Protein 1ITV (pdb70)

Radius of gyration: 24.66 Å; Cα contacts (8 Å, |Δi|>4): 913; chains: 2; bounding box: 69×60×40 Å

Structure (mmCIF, N/CA/C/O backbone):
data_1ITV
#
_entry.id   1ITV
#
_cell.length_a   127.72
_cell.length_b   127.72
_cell.length_c   31.38
_cell.angle_alpha   90.0
_cell.angle_beta   90.0
_cell.angle_gamma   90.0
#
_symmetry.space_group_name_H-M   'P 43'
#
loop_
_entity.id
_entity.type
_entity.pdbx_description
1 polymer MMP9
2 non-polymer 'SULFATE ION'
3 water water
#
loop_
_atom_site.group_PDB
_atom_site.id
_atom_site.type_symbol
_atom_site.label_atom_id
_atom_site.label_alt_id
_atom_site.label_comp_id
_atom_site.label_asym_id
_atom_site.label_entity_id
_atom_site.label_seq_id
_atom_site.pdbx_PDB_ins_code
_atom_site.Cartn_x
_atom_site.Cartn_y
_atom_site.Cartn_z
_atom_site.occupancy
_atom_site.B_iso_or_equiv
_atom_site.auth_seq_id
_atom_site.auth_comp_id
_atom_site.auth_asym_id
_atom_site.auth_atom_id
_atom_site.pdbx_PDB_model_num
ATOM 1 N N . ASP A 1 1 ? -51.254 -48.303 -12.132 1.00 48.20 1 ASP A N 1
ATOM 2 C CA . ASP A 1 1 ? -51.653 -49.364 -11.157 1.00 48.28 1 ASP A CA 1
ATOM 3 C C . ASP A 1 1 ? -50.661 -49.375 -9.992 1.00 46.99 1 ASP A C 1
ATOM 4 O O . ASP A 1 1 ? -50.960 -48.873 -8.910 1.00 46.53 1 ASP A O 1
ATOM 9 N N . ASP A 1 2 ? -49.482 -49.947 -10.221 1.00 44.44 2 ASP A N 1
ATOM 10 C CA . ASP A 1 2 ? -48.439 -50.003 -9.201 1.00 42.09 2 ASP A CA 1
ATOM 11 C C . ASP A 1 2 ? -47.457 -48.857 -9.428 1.00 40.17 2 ASP A C 1
ATOM 12 O O . ASP A 1 2 ? -46.895 -48.715 -10.516 1.00 39.09 2 ASP A O 1
ATOM 17 N N . ALA A 1 3 ? -47.249 -48.039 -8.401 1.00 37.02 3 ALA A N 1
ATOM 18 C CA . ALA A 1 3 ? -46.337 -46.905 -8.510 1.00 34.93 3 ALA A CA 1
ATOM 19 C C . ALA A 1 3 ? -44.946 -47.347 -8.956 1.00 33.92 3 ALA A C 1
ATOM 20 O O . ALA A 1 3 ? -44.223 -46.581 -9.585 1.00 33.06 3 ALA A O 1
ATOM 22 N N . CYS A 1 4 ? -44.581 -48.585 -8.635 1.00 33.71 4 CYS A N 1
ATOM 23 C CA . CYS A 1 4 ? -43.273 -49.111 -9.006 1.00 32.92 4 CYS A CA 1
ATOM 24 C C . CYS A 1 4 ? -43.106 -49.365 -10.498 1.00 32.93 4 CYS A C 1
ATOM 25 O O . CYS A 1 4 ? -41.983 -49.526 -10.978 1.00 33.26 4 CYS A O 1
ATOM 28 N N . ASN A 1 5 ? -44.211 -49.414 -11.235 1.00 32.76 5 ASN A N 1
ATOM 29 C CA . ASN A 1 5 ? -44.124 -49.656 -12.672 1.00 33.61 5 ASN A CA 1
ATOM 30 C C . ASN A 1 5 ? -44.128 -48.363 -13.473 1.00 31.96 5 ASN A C 1
ATOM 31 O O . ASN A 1 5 ? -43.957 -48.376 -14.693 1.00 30.85 5 ASN A O 1
ATOM 36 N N . VAL A 1 6 ? -44.328 -47.243 -12.788 1.00 30.50 6 VAL A N 1
ATOM 37 C CA . VAL A 1 6 ? -44.344 -45.945 -13.457 1.00 28.30 6 VAL A CA 1
ATOM 38 C C . VAL A 1 6 ? -42.913 -45.482 -13.718 1.00 28.73 6 VAL A C 1
ATOM 39 O O . VAL A 1 6 ? -42.070 -45.543 -12.830 1.00 28.38 6 VAL A O 1
ATOM 43 N N . ASN A 1 7 ? -42.654 -45.008 -14.932 1.00 29.12 7 ASN A N 1
ATOM 44 C CA . ASN A 1 7 ? -41.333 -44.534 -15.310 1.00 29.48 7 ASN A CA 1
ATOM 45 C C . ASN A 1 7 ? -41.172 -43.044 -15.057 1.00 29.77 7 ASN A C 1
ATOM 46 O O . ASN A 1 7 ? -40.157 -42.607 -14.521 1.00 30.02 7 ASN A O 1
ATOM 51 N N . ILE A 1 8 ? -42.169 -42.261 -15.452 1.00 28.90 8 ILE A N 1
ATOM 52 C CA . ILE A 1 8 ? -42.118 -40.816 -15.255 1.00 27.54 8 ILE A CA 1
ATOM 53 C C . ILE A 1 8 ? -43.390 -40.304 -14.592 1.00 27.32 8 ILE A C 1
ATOM 54 O O . ILE A 1 8 ? -44.454 -40.272 -15.210 1.00 27.00 8 ILE A O 1
ATOM 59 N N . PHE A 1 9 ? -43.280 -39.923 -13.325 1.00 26.09 9 PHE A N 1
ATOM 60 C CA . PHE A 1 9 ? -44.423 -39.398 -12.605 1.00 25.38 9 PHE A CA 1
ATOM 61 C C . PHE A 1 9 ? -44.623 -37.967 -13.065 1.00 25.50 9 PHE A C 1
ATOM 62 O O . PHE A 1 9 ? -43.652 -37.238 -13.285 1.00 26.57 9 PHE A O 1
ATOM 70 N N . ASP A 1 10 ? -45.876 -37.560 -13.229 1.00 24.77 10 ASP A N 1
ATOM 71 C CA . ASP A 1 10 ? -46.141 -36.197 -13.664 1.00 23.37 10 ASP A CA 1
ATOM 72 C C . ASP A 1 10 ? -45.571 -35.215 -12.658 1.00 22.55 10 ASP A C 1
ATOM 73 O O . ASP A 1 10 ? -44.986 -34.199 -13.029 1.00 23.33 10 ASP A O 1
ATOM 78 N N . ALA A 1 11 ? -45.732 -35.520 -11.378 1.00 22.05 11 ALA A N 1
ATOM 79 C CA . ALA A 1 11 ? -45.204 -34.631 -10.356 1.00 21.87 11 ALA A CA 1
ATOM 80 C C . ALA A 1 11 ? -44.996 -35.373 -9.049 1.00 20.09 11 ALA A C 1
ATOM 81 O O . ALA A 1 11 ? -45.641 -36.382 -8.787 1.00 21.98 11 ALA A O 1
ATOM 83 N N . ILE A 1 12 ? -44.090 -34.856 -8.232 1.00 17.87 12 ILE A N 1
ATOM 84 C CA . ILE A 1 12 ? -43.780 -35.459 -6.948 1.00 17.84 12 ILE A CA 1
ATOM 85 C C . ILE A 1 12 ? -43.620 -34.341 -5.929 1.00 16.94 12 ILE A C 1
ATOM 86 O O . ILE A 1 12 ? -43.024 -33.305 -6.225 1.00 18.12 12 ILE A O 1
ATOM 91 N N . ALA A 1 13 ? -44.150 -34.531 -4.726 1.00 19.87 13 ALA A N 1
ATOM 92 C CA . ALA A 1 13 ? -44.029 -33.491 -3.705 1.00 19.97 13 ALA A CA 1
ATOM 93 C C . ALA A 1 13 ? -44.253 -34.064 -2.320 1.00 20.31 13 ALA A C 1
ATOM 94 O O . ALA A 1 13 ? -45.033 -34.996 -2.147 1.00 21.56 13 ALA A O 1
ATOM 96 N N . GLU A 1 14 ? -43.572 -33.513 -1.328 1.00 22.50 14 GLU A N 1
ATOM 97 C CA . GLU A 1 14 ? -43.779 -34.013 0.012 1.00 25.93 14 GLU A CA 1
ATOM 98 C C . GLU A 1 14 ? -44.832 -33.127 0.672 1.00 26.12 14 GLU A C 1
ATOM 99 O O . GLU A 1 14 ? -44.737 -31.902 0.636 1.00 26.66 14 GLU A O 1
ATOM 105 N N . ILE A 1 15 ? -45.878 -33.761 1.198 1.00 27.18 15 ILE A N 1
ATOM 106 C CA . ILE A 1 15 ? -46.963 -33.067 1.885 1.00 27.22 15 ILE A CA 1
ATOM 107 C C . ILE A 1 15 ? -47.024 -33.646 3.303 1.00 29.80 15 ILE A C 1
ATOM 108 O O . ILE A 1 15 ? -47.247 -34.844 3.484 1.00 28.14 15 ILE A O 1
ATOM 113 N N . GLY A 1 16 ? -46.822 -32.793 4.301 1.00 31.49 16 GLY A N 1
ATOM 114 C CA . GLY A 1 16 ? -46.839 -33.264 5.669 1.00 33.33 16 GLY A CA 1
ATOM 115 C C . GLY A 1 16 ? -45.664 -34.199 5.880 1.00 35.32 16 GLY A C 1
ATOM 116 O O . GLY A 1 16 ? -44.520 -33.834 5.608 1.00 36.28 16 GLY A O 1
ATOM 117 N N . ASN A 1 17 ? -45.936 -35.415 6.345 1.00 36.19 17 ASN A N 1
ATOM 118 C CA . ASN A 1 17 ? -44.867 -36.380 6.583 1.00 36.81 17 ASN A CA 1
ATOM 119 C C . ASN A 1 17 ? -44.938 -37.518 5.568 1.00 37.14 17 ASN A C 1
ATOM 120 O O . ASN A 1 17 ? -44.590 -38.659 5.873 1.00 38.30 17 ASN A O 1
ATOM 125 N N . GLN A 1 18 ? -45.390 -37.203 4.358 1.00 36.83 18 GLN A N 1
ATOM 126 C CA . GLN A 1 18 ? -45.501 -38.211 3.316 1.00 35.66 18 GLN A CA 1
ATOM 127 C C . GLN A 1 18 ? -45.113 -37.647 1.963 1.00 33.65 18 GLN A C 1
ATOM 128 O O . GLN A 1 18 ? -45.159 -36.439 1.736 1.00 31.76 18 GLN A O 1
ATOM 134 N N . LEU A 1 19 ? -44.738 -38.536 1.059 1.00 31.77 19 LEU A N 1
ATOM 135 C CA . LEU A 1 19 ? -44.343 -38.129 -0.272 1.00 30.55 19 LEU A CA 1
ATOM 136 C C . LEU A 1 19 ? -45.487 -38.514 -1.205 1.00 28.19 19 LEU A C 1
ATOM 137 O O . LEU A 1 19 ? -45.928 -39.663 -1.212 1.00 29.43 19 LEU A O 1
ATOM 142 N N . TYR A 1 20 ? -45.993 -37.542 -1.959 1.00 25.64 20 TYR A N 1
ATOM 143 C CA . TYR A 1 20 ? -47.085 -37.786 -2.903 1.00 24.65 20 TYR A CA 1
ATOM 144 C C . TYR A 1 20 ? -46.546 -37.911 -4.322 1.00 23.87 20 TYR A C 1
ATOM 145 O O . TYR A 1 20 ? -45.688 -37.130 -4.733 1.00 23.45 20 TYR A O 1
ATOM 154 N N . LEU A 1 21 ? -47.060 -38.893 -5.060 1.00 22.85 21 LEU A N 1
ATOM 155 C CA . LEU A 1 21 ? -46.653 -39.133 -6.442 1.00 23.81 21 LEU A CA 1
ATOM 156 C C . LEU A 1 21 ? -47.886 -38.995 -7.333 1.00 22.85 21 LEU A C 1
ATOM 157 O O . LEU A 1 21 ? -48.919 -39.590 -7.041 1.00 25.78 21 LEU A O 1
ATOM 162 N N . PHE A 1 22 ? -47.787 -38.226 -8.415 1.00 21.94 22 PHE A N 1
ATOM 163 C CA . PHE A 1 22 ? -48.930 -38.037 -9.314 1.00 22.91 22 PHE A CA 1
ATOM 164 C C . PHE A 1 22 ? -48.669 -38.532 -10.734 1.00 24.93 22 PHE A C 1
ATOM 165 O O . PHE A 1 22 ? -47.571 -38.364 -11.268 1.00 25.03 22 PHE A O 1
ATOM 173 N N . LYS A 1 23 ? -49.693 -39.127 -11.343 1.00 26.50 23 LYS A N 1
ATOM 174 C CA . LYS A 1 23 ? -49.598 -39.649 -12.706 1.00 28.88 23 LYS A CA 1
ATOM 175 C C . LYS A 1 23 ? -50.974 -39.911 -13.319 1.00 29.29 23 LYS A C 1
ATOM 176 O O . LYS A 1 23 ? -51.755 -40.699 -12.790 1.00 31.59 23 LYS A O 1
ATOM 182 N N . ASP A 1 24 ? -51.259 -39.248 -14.434 1.00 31.43 24 ASP A N 1
ATOM 183 C CA . ASP A 1 24 ? -52.529 -39.409 -15.143 1.00 33.62 24 ASP A CA 1
ATOM 184 C C . ASP A 1 24 ? -53.757 -39.426 -14.242 1.00 34.09 24 ASP A C 1
ATOM 185 O O . ASP A 1 24 ? -54.463 -40.433 -14.180 1.00 34.29 24 ASP A O 1
ATOM 190 N N . GLY A 1 25 ? -54.018 -38.320 -13.551 1.00 32.36 25 GLY A N 1
ATOM 191 C CA . GLY A 1 25 ? -55.177 -38.259 -12.677 1.00 30.42 25 GLY A CA 1
ATOM 192 C C . GLY A 1 25 ? -55.159 -39.251 -11.531 1.00 30.15 25 GLY A C 1
ATOM 193 O O . GLY A 1 25 ? -56.204 -39.563 -10.960 1.00 28.98 25 GLY A O 1
ATOM 194 N N . LYS A 1 26 ? -53.976 -39.750 -11.191 1.00 29.90 26 LYS A N 1
ATOM 195 C CA . LYS A 1 26 ? -53.837 -40.705 -10.101 1.00 29.91 26 LYS A CA 1
ATOM 196 C C . LYS A 1 26 ? -52.710 -40.241 -9.184 1.00 30.68 26 LYS A C 1
ATOM 197 O O . LYS A 1 26 ? -51.825 -39.496 -9.605 1.00 30.26 26 LYS A O 1
ATOM 203 N N . TYR A 1 27 ? -52.733 -40.679 -7.931 1.00 30.71 27 TYR A N 1
ATOM 204 C CA . TYR A 1 27 ? -51.668 -40.306 -7.016 1.00 31.50 27 TYR A CA 1
ATOM 205 C C . TYR A 1 27 ? -51.423 -41.376 -5.960 1.00 31.84 27 TYR A C 1
ATOM 206 O O . TYR A 1 27 ? -52.298 -42.191 -5.666 1.00 30.87 27 TYR A O 1
ATOM 215 N N . TRP A 1 28 ? -50.213 -41.381 -5.411 1.00 31.74 28 TRP A N 1
ATOM 216 C CA . TRP A 1 28 ? -49.833 -42.340 -4.387 1.00 31.91 28 TRP A CA 1
ATOM 217 C C . TRP A 1 28 ? -49.272 -41.612 -3.178 1.00 32.71 28 TRP A C 1
ATOM 218 O O . TRP A 1 28 ? -48.934 -40.428 -3.255 1.00 33.11 28 TRP A O 1
ATOM 229 N N . ARG A 1 29 ? -49.180 -42.328 -2.062 1.00 33.12 29 ARG A N 1
ATOM 230 C CA . ARG A 1 29 ? -48.638 -41.775 -0.824 1.0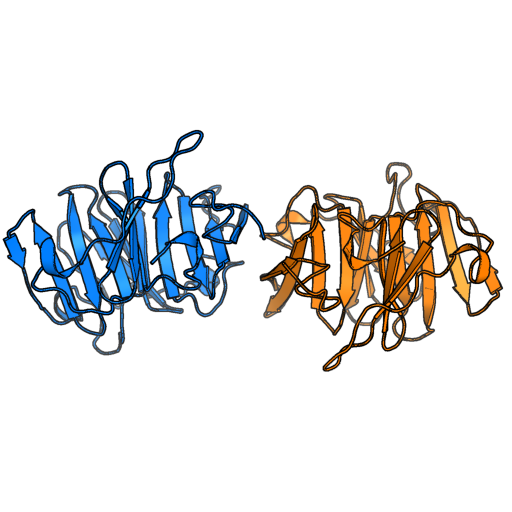0 35.65 29 ARG A CA 1
ATOM 231 C C . ARG A 1 29 ? -47.575 -42.730 -0.303 1.00 35.95 29 ARG A C 1
ATOM 232 O O . ARG A 1 29 ? -47.837 -43.919 -0.130 1.00 36.08 29 ARG A O 1
ATOM 240 N N . PHE A 1 30 ? -46.377 -42.206 -0.063 1.00 37.56 30 PHE A N 1
ATOM 241 C CA . PHE A 1 30 ? -45.271 -43.016 0.431 1.00 39.90 30 PHE A CA 1
ATOM 242 C C . PHE A 1 30 ? -44.700 -42.514 1.749 1.00 42.60 30 PHE A C 1
ATOM 243 O O . PHE A 1 30 ? -44.436 -41.324 1.911 1.00 42.46 30 PHE A O 1
ATOM 251 N N . SER A 1 31 ? -44.513 -43.440 2.685 1.00 45.82 31 SER A N 1
ATOM 252 C CA . SER A 1 31 ? -43.956 -43.137 3.998 1.00 49.92 31 SER A CA 1
ATOM 253 C C . SER A 1 31 ? -42.778 -44.075 4.219 1.00 52.84 31 SER A C 1
ATOM 254 O O . SER A 1 31 ? -42.924 -45.297 4.136 1.00 52.96 31 SER A O 1
ATOM 257 N N . GLU A 1 32 ? -41.613 -43.502 4.495 1.00 56.57 32 GLU A N 1
ATOM 258 C CA . GLU A 1 32 ? -40.400 -44.284 4.731 1.00 60.50 32 GLU A CA 1
ATOM 259 C C . GLU A 1 32 ? -40.631 -45.363 5.793 1.00 62.51 32 GLU A C 1
ATOM 260 O O . GLU A 1 32 ? -41.633 -45.342 6.506 1.00 62.95 32 GLU A O 1
ATOM 266 N N . GLY A 1 33 ? -39.702 -46.310 5.886 1.00 64.74 33 GLY A N 1
ATOM 267 C CA . GLY A 1 33 ? -39.832 -47.380 6.857 1.00 67.14 33 GLY A CA 1
ATOM 268 C C . GLY A 1 33 ? -39.288 -48.685 6.314 1.00 69.16 33 GLY A C 1
ATOM 269 O O . GLY A 1 33 ? -38.957 -48.779 5.132 1.00 69.89 33 GLY A O 1
ATOM 270 N N . ARG A 1 34 ? -39.197 -49.698 7.169 1.00 70.54 34 ARG A N 1
ATOM 271 C CA . ARG A 1 34 ? -38.685 -50.994 6.744 1.00 71.83 34 ARG A CA 1
ATOM 272 C C . ARG A 1 34 ? -39.818 -51.883 6.250 1.00 72.32 34 ARG A C 1
ATOM 273 O O . ARG A 1 34 ? -40.384 -52.669 7.010 1.00 72.88 34 ARG A O 1
ATOM 281 N N . GLY A 1 35 ? -40.149 -51.743 4.969 1.00 72.39 35 GLY A N 1
ATOM 282 C CA . GLY A 1 35 ? -41.210 -52.544 4.383 1.00 72.21 35 GLY A CA 1
ATOM 283 C C . GLY A 1 35 ? -42.420 -51.742 3.944 1.00 71.70 35 GLY A C 1
ATOM 284 O O . GLY A 1 35 ? -43.373 -52.301 3.404 1.00 72.19 35 GLY A O 1
ATOM 285 N N . SER A 1 36 ? -42.386 -50.432 4.167 1.00 70.75 36 SER A N 1
ATOM 286 C CA . SER A 1 36 ? -43.501 -49.574 3.782 1.00 69.96 36 SER A CA 1
ATOM 287 C C . SER A 1 36 ? -43.538 -49.370 2.266 1.00 68.69 36 SER A C 1
ATOM 288 O O . SER A 1 36 ? -42.606 -48.822 1.679 1.00 69.21 36 SER A O 1
ATOM 291 N N . ARG A 1 37 ? -44.621 -49.824 1.643 1.00 66.46 37 ARG A N 1
ATOM 292 C CA . ARG A 1 37 ? -44.805 -49.705 0.201 1.00 64.33 37 ARG A CA 1
ATOM 293 C C . ARG A 1 37 ? -45.664 -48.492 -0.163 1.00 62.21 37 ARG A C 1
ATOM 294 O O . ARG A 1 37 ? -46.369 -47.939 0.682 1.00 62.14 37 ARG A O 1
ATOM 302 N N . PRO A 1 38 ? -45.611 -48.060 -1.434 1.00 60.23 38 PRO A N 1
ATOM 303 C CA . PRO A 1 38 ? -46.393 -46.909 -1.894 1.00 58.06 38 PRO A CA 1
ATOM 304 C C . PRO A 1 38 ? -47.889 -47.201 -1.892 1.00 55.60 38 PRO A C 1
ATOM 305 O O . PRO A 1 38 ? -48.364 -48.065 -2.628 1.00 54.84 38 PRO A O 1
ATOM 309 N N . GLN A 1 39 ? -48.624 -46.476 -1.054 1.00 53.03 39 GLN A N 1
ATOM 310 C CA . GLN A 1 39 ? -50.067 -46.654 -0.942 1.00 50.35 39 GLN A CA 1
ATOM 311 C C . GLN A 1 39 ? -50.794 -46.005 -2.114 1.00 47.75 39 GLN A C 1
ATOM 312 O O . GLN A 1 39 ? -50.431 -44.913 -2.555 1.00 47.85 39 GLN A O 1
ATOM 318 N N . GLY A 1 40 ? -51.819 -46.687 -2.616 1.00 44.96 40 GLY A N 1
ATOM 319 C CA . GLY A 1 40 ? -52.582 -46.164 -3.733 1.00 42.06 40 GLY A CA 1
ATOM 320 C C . GLY A 1 40 ? -52.893 -47.232 -4.762 1.00 39.86 40 GLY A C 1
ATOM 321 O O . GLY A 1 40 ? -52.795 -48.417 -4.466 1.00 38.35 40 GLY A O 1
ATOM 322 N N . PRO A 1 41 ? -53.267 -46.844 -5.991 1.00 38.66 41 PRO A N 1
ATOM 323 C CA . PRO A 1 41 ? -53.400 -45.449 -6.423 1.00 38.29 41 PRO A CA 1
ATOM 324 C C . PRO A 1 41 ? -54.742 -44.837 -6.033 1.00 37.72 41 PRO A C 1
ATOM 325 O O . PRO A 1 41 ? -55.729 -45.550 -5.871 1.00 36.47 41 PRO A O 1
ATOM 329 N N . PHE A 1 42 ? -54.769 -43.516 -5.878 1.00 37.53 42 PHE A N 1
ATOM 330 C CA . PHE A 1 42 ? -55.995 -42.805 -5.528 1.00 37.18 42 PHE A CA 1
ATOM 331 C C . PHE A 1 42 ? -56.312 -41.829 -6.652 1.00 37.10 42 PHE A C 1
ATOM 332 O O . PHE A 1 42 ? -55.410 -41.392 -7.374 1.00 37.75 42 PHE A O 1
ATOM 340 N N . LEU A 1 43 ? -57.588 -41.493 -6.808 1.00 35.70 43 LEU A N 1
ATOM 341 C CA . LEU A 1 43 ? -57.995 -40.565 -7.860 1.00 36.26 43 LEU A CA 1
ATOM 342 C C . LEU A 1 43 ? -57.826 -39.117 -7.407 1.00 35.08 43 LEU A C 1
ATOM 343 O O . LEU A 1 43 ? -58.307 -38.734 -6.342 1.00 35.35 43 LEU A O 1
ATOM 348 N N . ILE A 1 44 ? -57.143 -38.320 -8.225 1.00 34.51 44 ILE A N 1
ATOM 349 C CA . ILE A 1 44 ? -56.905 -36.915 -7.916 1.00 32.86 44 ILE A CA 1
ATOM 350 C C . ILE A 1 44 ? -58.235 -36.172 -7.849 1.00 32.78 44 ILE A C 1
ATOM 351 O O . ILE A 1 44 ? -58.401 -35.242 -7.062 1.00 33.35 44 ILE A O 1
ATOM 356 N N . ALA A 1 45 ? -59.175 -36.601 -8.683 1.00 32.79 45 ALA A N 1
ATOM 357 C CA . ALA A 1 45 ? -60.502 -36.003 -8.741 1.00 32.82 45 ALA A CA 1
ATOM 358 C C . ALA A 1 45 ? -61.243 -36.114 -7.404 1.00 33.62 45 ALA A C 1
ATOM 359 O O . ALA A 1 45 ? -62.023 -35.229 -7.049 1.00 33.70 45 ALA A O 1
ATOM 361 N N . ASP A 1 46 ? -61.002 -37.201 -6.672 1.00 33.74 46 ASP A N 1
ATOM 362 C CA . ASP A 1 46 ? -61.637 -37.408 -5.378 1.00 33.89 46 ASP A CA 1
ATOM 363 C C . ASP A 1 46 ? -61.261 -36.349 -4.341 1.00 34.07 46 ASP A C 1
ATOM 364 O O . ASP A 1 46 ? -62.136 -35.742 -3.722 1.00 35.22 46 ASP A O 1
ATOM 369 N N . LYS A 1 47 ? -59.965 -36.117 -4.157 1.00 31.58 47 LYS A N 1
ATOM 370 C CA . LYS A 1 47 ? -59.503 -35.145 -3.172 1.00 31.04 47 LYS A CA 1
ATOM 371 C C . LYS A 1 47 ? -59.485 -33.712 -3.704 1.00 29.56 47 LYS A C 1
ATOM 372 O O . LYS A 1 47 ? -59.862 -32.789 -2.996 1.00 31.54 47 LYS A O 1
ATOM 378 N N . TRP A 1 48 ? -59.056 -33.533 -4.950 1.00 28.60 48 TRP A N 1
ATOM 379 C CA . TRP A 1 48 ? -58.986 -32.205 -5.568 1.00 27.01 48 TRP A CA 1
ATOM 380 C C . TRP A 1 48 ? -59.729 -32.209 -6.913 1.00 26.54 48 TRP A C 1
ATOM 381 O O . TRP A 1 48 ? -59.113 -32.165 -7.980 1.00 25.97 48 TRP A O 1
ATOM 392 N N . PRO A 1 49 ? -61.073 -32.240 -6.870 1.00 25.59 49 PRO A N 1
ATOM 393 C CA . PRO A 1 49 ? -61.931 -32.261 -8.060 1.00 24.90 49 PRO 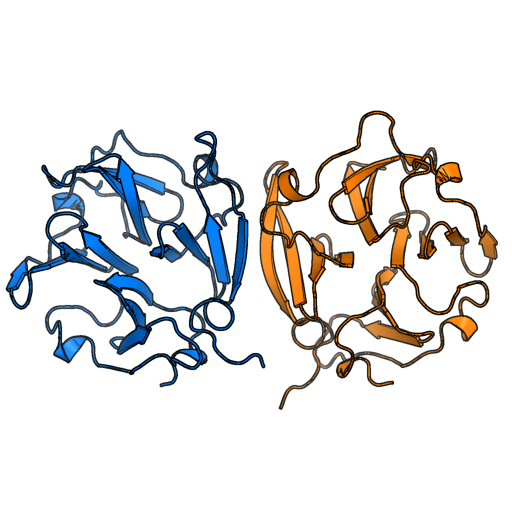A CA 1
ATOM 394 C C . PRO A 1 49 ? -61.769 -31.139 -9.083 1.00 25.00 49 PRO A C 1
ATOM 395 O O . PRO A 1 49 ? -62.319 -31.221 -10.181 1.00 24.82 49 PRO A O 1
ATOM 399 N N . ALA A 1 50 ? -61.024 -30.093 -8.740 1.00 24.02 50 ALA A N 1
ATOM 400 C CA . ALA A 1 50 ? -60.834 -28.984 -9.675 1.00 22.94 50 ALA A CA 1
ATOM 401 C C . ALA A 1 50 ? -59.580 -29.159 -10.541 1.00 23.47 50 ALA A C 1
ATOM 402 O O . ALA A 1 50 ? -59.470 -28.559 -11.608 1.00 23.74 50 ALA A O 1
ATOM 404 N N . LEU A 1 51 ? -58.645 -29.987 -10.083 1.00 23.89 51 LEU A N 1
ATOM 405 C CA . LEU A 1 51 ? -57.405 -30.207 -10.807 1.00 24.33 51 LEU A CA 1
ATOM 406 C C . LEU A 1 51 ? -57.556 -31.009 -12.096 1.00 25.55 51 LEU A C 1
ATOM 407 O O . LEU A 1 51 ? -58.445 -31.848 -12.219 1.00 23.63 51 LEU A O 1
ATOM 412 N N . PRO A 1 52 ? -56.675 -30.746 -13.082 1.00 26.62 52 PRO A N 1
ATOM 413 C CA . PRO A 1 52 ? -56.694 -31.445 -14.369 1.00 27.79 52 PRO A CA 1
ATOM 414 C C . PRO A 1 52 ? -56.084 -32.832 -14.179 1.00 29.24 52 PRO A C 1
ATOM 415 O O . PRO A 1 52 ? -55.607 -33.157 -13.093 1.00 27.09 52 PRO A O 1
ATOM 419 N N . ARG A 1 53 ? -56.090 -33.641 -15.231 1.00 30.61 53 ARG A N 1
ATOM 420 C CA . ARG A 1 53 ? -55.556 -34.989 -15.139 1.00 32.06 53 ARG A CA 1
ATOM 421 C C . ARG A 1 53 ? -54.028 -34.985 -15.085 1.00 30.90 53 ARG A C 1
ATOM 422 O O . ARG A 1 53 ? -53.426 -35.671 -14.255 1.00 31.00 53 ARG A O 1
ATOM 430 N N . LYS A 1 54 ? -53.407 -34.191 -15.950 1.00 29.69 54 LYS A N 1
ATOM 431 C CA . LYS A 1 54 ? -51.951 -34.135 -16.008 1.00 30.27 54 LYS A CA 1
ATOM 432 C C . LYS A 1 54 ? -51.378 -32.887 -15.344 1.00 28.07 54 LYS A C 1
ATOM 433 O O . LYS A 1 54 ? -51.733 -31.771 -15.698 1.00 28.48 54 LYS A O 1
ATOM 439 N N . LEU A 1 55 ? -50.497 -33.083 -14.369 1.00 25.56 55 LEU A N 1
ATOM 440 C CA . LEU A 1 55 ? -49.877 -31.963 -13.666 1.00 23.44 55 LEU A CA 1
ATOM 441 C C . LEU A 1 55 ? -48.394 -31.861 -14.026 1.00 22.29 55 LEU A C 1
ATOM 442 O O . LEU A 1 55 ? -47.778 -32.837 -14.461 1.00 22.27 55 LEU A O 1
ATOM 447 N N . ASP A 1 56 ? -47.825 -30.677 -13.824 1.00 20.41 56 ASP A N 1
ATOM 448 C CA . ASP A 1 56 ? -46.412 -30.420 -14.103 1.00 18.51 56 ASP A CA 1
ATOM 449 C C . ASP A 1 56 ? -45.577 -30.443 -12.831 1.00 18.33 56 ASP A C 1
ATOM 450 O O . ASP A 1 56 ? -44.427 -30.878 -12.845 1.00 18.25 56 ASP A O 1
ATOM 455 N N . SER A 1 57 ? -46.147 -29.949 -11.740 1.00 16.07 57 SER A N 1
ATOM 456 C CA . SER A 1 57 ? -45.441 -29.936 -10.473 1.00 17.60 57 SER A CA 1
ATOM 457 C C . SER A 1 57 ? -46.367 -29.459 -9.370 1.00 18.17 57 SER A C 1
ATOM 458 O O . SER A 1 57 ? -47.417 -28.859 -9.632 1.00 17.22 57 SER A O 1
ATOM 461 N N . VAL A 1 58 ? -45.962 -29.718 -8.131 1.00 19.34 58 VAL A N 1
ATOM 462 C CA . VAL A 1 58 ? -46.745 -29.320 -6.972 1.00 19.70 58 VAL A CA 1
ATOM 463 C C . VAL A 1 58 ? -45.842 -29.187 -5.755 1.00 17.39 58 VAL A C 1
ATOM 464 O O . VAL A 1 58 ? -44.837 -29.887 -5.646 1.00 17.34 58 VAL A O 1
ATOM 468 N N . PHE A 1 59 ? -46.186 -28.272 -4.857 1.00 16.43 59 PHE A N 1
ATOM 469 C CA . PHE A 1 59 ? -45.408 -28.091 -3.643 1.00 15.44 59 PHE A CA 1
ATOM 470 C C . PHE A 1 59 ? -46.263 -27.553 -2.507 1.00 16.82 59 PHE A C 1
ATOM 471 O O . PHE A 1 59 ? -47.271 -26.873 -2.723 1.00 16.87 59 PHE A O 1
ATOM 479 N N . GLU A 1 60 ? -45.864 -27.896 -1.292 1.00 17.97 60 GLU A N 1
ATOM 480 C CA . GLU A 1 60 ? -46.554 -27.455 -0.091 1.00 19.69 60 GLU A CA 1
ATOM 481 C C . GLU A 1 60 ? -45.808 -26.233 0.435 1.00 20.52 60 GLU A C 1
ATOM 482 O O . GLU A 1 60 ? -44.628 -26.318 0.770 1.00 19.87 60 GLU A O 1
ATOM 488 N N . GLU A 1 61 ? -46.484 -25.095 0.501 1.00 20.33 61 GLU A N 1
ATOM 489 C CA . GLU A 1 61 ? -45.850 -23.881 1.005 1.00 21.69 61 GLU A CA 1
ATOM 490 C C . GLU A 1 61 ? -45.566 -24.107 2.504 1.00 23.21 61 GLU A C 1
ATOM 491 O O . GLU A 1 61 ? -46.482 -24.304 3.289 1.00 23.23 61 GLU A O 1
ATOM 497 N N . PRO A 1 62 ? -44.281 -24.092 2.906 1.00 25.38 62 PRO A N 1
ATOM 498 C CA . PRO A 1 62 ? -43.799 -24.300 4.281 1.00 27.44 62 PRO A CA 1
ATOM 499 C C . PRO A 1 62 ? -44.506 -23.575 5.421 1.00 27.47 62 PRO A C 1
ATOM 500 O O . PRO A 1 62 ? -44.812 -24.183 6.449 1.00 27.26 62 PRO A O 1
ATOM 504 N N . LEU A 1 63 ? -44.756 -22.282 5.252 1.00 26.60 63 LEU A N 1
ATOM 505 C CA . LEU A 1 63 ? -45.395 -21.498 6.302 1.00 25.77 63 LEU A CA 1
ATOM 506 C C . LEU A 1 63 ? -46.886 -21.774 6.495 1.00 25.63 63 LEU A C 1
ATOM 507 O O . LEU A 1 63 ? -47.307 -22.167 7.581 1.00 25.30 63 LEU A O 1
ATOM 512 N N . SER A 1 64 ? -47.672 -21.589 5.437 1.00 24.56 64 SER A N 1
ATOM 513 C CA . SER A 1 64 ? -49.124 -21.771 5.490 1.00 23.38 64 SER A CA 1
ATOM 514 C C . SER A 1 64 ? -49.600 -23.205 5.292 1.00 24.13 64 SER A C 1
ATOM 515 O O . SER A 1 64 ? -50.703 -23.559 5.705 1.00 24.94 64 SER A O 1
ATOM 518 N N . LYS A 1 65 ? -48.776 -24.011 4.631 1.00 21.89 65 LYS A N 1
ATOM 519 C CA . LYS A 1 65 ? -49.109 -25.397 4.331 1.00 22.01 65 LYS A CA 1
ATOM 520 C C . LYS A 1 65 ? -50.140 -25.502 3.199 1.00 20.30 65 LYS A C 1
ATOM 521 O O . LYS A 1 65 ? -50.759 -26.553 3.008 1.00 19.44 65 LYS A O 1
ATOM 527 N N . LYS A 1 66 ? -50.343 -24.415 2.459 1.00 18.83 66 LYS A N 1
ATOM 528 C CA . LYS A 1 66 ? -51.281 -24.453 1.335 1.00 18.34 66 LYS A CA 1
ATOM 529 C C . LYS A 1 66 ? -50.598 -25.289 0.250 1.00 18.15 66 LYS A C 1
ATOM 530 O O . LYS A 1 66 ? -49.377 -25.429 0.263 1.00 20.16 66 LYS A O 1
ATOM 536 N N . LEU A 1 67 ? -51.364 -25.839 -0.684 1.00 17.43 67 LEU A N 1
ATOM 537 C CA . LEU A 1 67 ? -50.765 -26.646 -1.737 1.00 16.71 67 LEU A CA 1
ATOM 538 C C . LEU A 1 67 ? -50.887 -25.950 -3.081 1.00 17.59 67 LEU A C 1
ATOM 539 O O . LEU A 1 67 ? -51.979 -25.543 -3.485 1.00 17.40 67 LEU A O 1
ATOM 544 N N . PHE A 1 68 ? -49.752 -25.799 -3.758 1.00 17.49 68 PHE A N 1
ATOM 545 C CA . PHE A 1 68 ? -49.704 -25.166 -5.067 1.00 17.51 68 PHE A CA 1
ATOM 546 C C . PHE A 1 68 ? -49.622 -26.246 -6.143 1.00 17.83 68 PHE A C 1
ATOM 547 O O . PHE A 1 68 ? -48.715 -27.076 -6.129 1.00 18.44 68 PHE A O 1
ATOM 555 N N . PHE A 1 69 ? -50.574 -26.225 -7.070 1.00 17.60 69 PHE A N 1
ATOM 556 C CA . PHE A 1 69 ? -50.609 -27.179 -8.167 1.00 17.45 69 PHE A CA 1
ATOM 557 C C . PHE A 1 69 ? -50.399 -26.442 -9.483 1.00 17.76 69 PHE A C 1
ATOM 558 O O . PHE A 1 69 ? -51.042 -25.422 -9.747 1.00 18.74 69 PHE A O 1
ATOM 566 N N . PHE A 1 70 ? -49.505 -26.967 -10.313 1.00 17.37 70 PHE A N 1
ATOM 567 C CA . PHE A 1 70 ? -49.219 -26.349 -11.599 1.00 16.24 70 PHE A CA 1
ATOM 568 C C . PHE A 1 70 ? -49.505 -27.273 -12.765 1.00 18.11 70 PHE A C 1
ATOM 569 O O . PHE A 1 70 ? -49.193 -28.464 -12.721 1.00 17.10 70 PHE A O 1
ATOM 577 N N . SER A 1 71 ? -50.096 -26.705 -13.811 1.00 17.18 71 SER A N 1
ATOM 578 C CA . SER A 1 71 ? -50.401 -27.441 -15.026 1.00 18.96 71 SER A CA 1
ATOM 579 C C . SER A 1 71 ? -50.447 -26.436 -16.170 1.00 18.84 71 SER A C 1
ATOM 580 O O . SER A 1 71 ? -51.314 -25.569 -16.207 1.00 15.42 71 SER A O 1
ATOM 583 N N . GLY A 1 72 ? -49.500 -26.541 -17.095 1.00 20.31 72 GLY A N 1
ATOM 584 C CA . GLY A 1 72 ? -49.471 -25.602 -18.198 1.00 21.18 72 GLY A CA 1
ATOM 585 C C . GLY A 1 72 ? -49.284 -24.186 -17.677 1.00 21.65 72 GLY A C 1
ATOM 586 O O . GLY A 1 72 ? -48.476 -23.955 -16.777 1.00 20.87 72 GLY A O 1
ATOM 587 N N . ARG A 1 73 ? -50.032 -23.238 -18.237 1.00 21.61 73 ARG A N 1
ATOM 588 C CA . ARG A 1 73 ? -49.937 -21.841 -17.827 1.00 22.63 73 ARG A CA 1
ATOM 589 C C . ARG A 1 73 ? -50.927 -21.504 -16.705 1.00 23.50 73 ARG A C 1
ATOM 590 O O . ARG A 1 73 ? -51.288 -20.337 -16.507 1.00 23.23 73 ARG A O 1
ATOM 598 N N . GLN A 1 74 ? -51.344 -22.526 -15.961 1.00 21.96 74 GLN A N 1
ATOM 599 C CA . GLN A 1 74 ? -52.302 -22.354 -14.872 1.00 22.00 74 GLN A CA 1
ATOM 600 C C . GLN A 1 74 ? -51.802 -22.889 -13.539 1.00 20.83 74 GLN A C 1
ATOM 601 O O . GLN A 1 74 ? -51.020 -23.838 -13.483 1.00 19.79 74 GLN A O 1
ATOM 607 N N . VAL A 1 75 ? -52.280 -22.275 -12.464 1.00 19.10 75 VAL A N 1
ATOM 608 C CA . VAL A 1 75 ? -51.904 -22.677 -11.119 1.00 17.36 75 VAL A CA 1
ATOM 609 C C . VAL A 1 75 ? -53.139 -22.693 -10.224 1.00 18.79 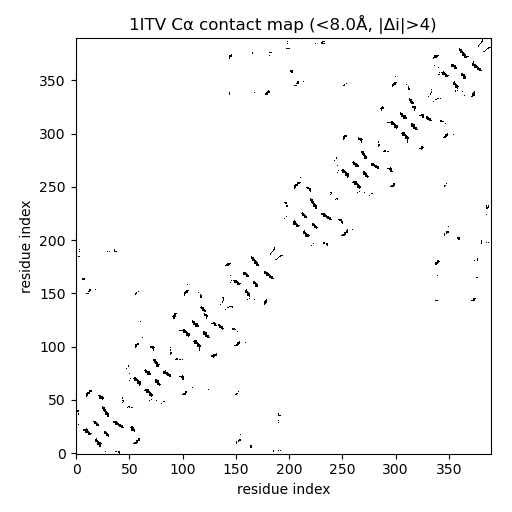75 VAL A C 1
ATOM 610 O O . VAL A 1 75 ? -54.023 -21.840 -10.347 1.00 17.75 75 VAL A O 1
ATOM 614 N N . TRP A 1 76 ? -53.183 -23.676 -9.335 1.00 16.19 76 TRP A N 1
ATOM 615 C CA . TRP A 1 76 ? -54.282 -23.861 -8.399 1.00 17.80 76 TRP A CA 1
ATOM 616 C C . TRP A 1 76 ? -53.702 -23.848 -6.998 1.00 16.81 76 TRP A C 1
ATOM 617 O O . TRP A 1 76 ? -52.683 -24.485 -6.742 1.00 18.01 76 TRP A O 1
ATOM 628 N N . VAL A 1 77 ? -54.335 -23.114 -6.093 1.00 18.17 77 VAL A N 1
ATOM 629 C CA . VAL A 1 77 ? -53.870 -23.055 -4.715 1.00 17.17 77 VAL A CA 1
ATOM 630 C C . VAL A 1 77 ? -54.938 -23.628 -3.793 1.00 19.10 77 VAL A C 1
ATOM 631 O O . VAL A 1 77 ? -56.041 -23.081 -3.701 1.00 20.18 77 VAL A O 1
ATOM 635 N N . TYR A 1 78 ? -54.617 -24.730 -3.122 1.00 19.24 78 TYR A N 1
ATOM 636 C CA . TYR A 1 78 ? -55.570 -25.378 -2.211 1.00 20.02 78 TYR A CA 1
ATOM 637 C C . TYR A 1 78 ? -55.297 -25.163 -0.738 1.00 18.04 78 TYR A C 1
ATOM 638 O O . TYR A 1 78 ? -54.186 -25.369 -0.260 1.00 20.42 78 TYR A O 1
ATOM 647 N N . THR A 1 79 ? -56.339 -24.766 -0.023 1.00 19.34 79 THR A N 1
ATOM 648 C CA . THR A 1 79 ? -56.266 -24.560 1.418 1.00 18.30 79 THR A CA 1
ATOM 649 C C . THR A 1 79 ? -57.311 -25.527 1.966 1.00 19.65 79 THR A C 1
ATOM 650 O O . THR A 1 79 ? -58.482 -25.171 2.156 1.00 16.56 79 THR A O 1
ATOM 654 N N . GLY A 1 80 ? -56.888 -26.767 2.192 1.00 19.90 80 GLY A N 1
ATOM 655 C CA . GLY A 1 80 ? -57.814 -27.773 2.672 1.00 21.44 80 GLY A CA 1
ATOM 656 C C . GLY A 1 80 ? -58.744 -28.101 1.519 1.00 22.46 80 GLY A C 1
ATOM 657 O O . GLY A 1 80 ? -58.291 -28.447 0.427 1.00 22.19 80 GLY A O 1
ATOM 658 N N . ALA A 1 81 ? -60.046 -27.976 1.750 1.00 21.44 81 ALA A N 1
ATOM 659 C CA . ALA A 1 81 ? -61.032 -28.255 0.717 1.00 19.48 81 ALA A CA 1
ATOM 660 C C . ALA A 1 81 ? -61.295 -27.014 -0.128 1.00 21.47 81 ALA A C 1
ATOM 661 O O . ALA A 1 81 ? -61.866 -27.094 -1.214 1.00 21.94 81 ALA A O 1
ATOM 663 N N . SER A 1 82 ? -60.883 -25.861 0.376 1.00 19.52 82 SER A N 1
ATOM 664 C CA . SER A 1 82 ? -61.080 -24.605 -0.341 1.00 19.54 82 SER A CA 1
ATOM 665 C C . SER A 1 82 ? -60.070 -24.466 -1.480 1.00 18.57 82 SER A C 1
ATOM 666 O O . SER A 1 82 ? -58.883 -24.730 -1.295 1.00 18.47 82 SER A O 1
ATOM 669 N N . VAL A 1 83 ? -60.540 -24.056 -2.652 1.00 18.81 83 VAL A N 1
ATOM 670 C CA . VAL A 1 83 ? -59.651 -23.915 -3.799 1.00 19.10 83 VAL A CA 1
ATOM 671 C C . VAL A 1 83 ? -59.606 -22.503 -4.328 1.00 18.45 83 VAL A C 1
ATOM 672 O O . VAL A 1 83 ? -60.619 -21.818 -4.398 1.00 18.00 83 VAL A O 1
ATOM 676 N N . LEU A 1 84 ? -58.411 -22.055 -4.675 1.00 20.14 84 LEU A N 1
ATOM 677 C CA . LEU A 1 84 ? -58.243 -20.726 -5.217 1.00 17.90 84 LEU A CA 1
ATOM 678 C C . LEU A 1 84 ? -57.664 -20.919 -6.606 1.00 20.25 84 LEU A C 1
ATOM 679 O O . LEU A 1 84 ? -56.528 -21.376 -6.775 1.00 19.20 84 LEU A O 1
ATOM 684 N N . GLY A 1 85 ? -58.473 -20.590 -7.607 1.00 18.69 85 GLY A N 1
ATOM 685 C CA . GLY A 1 85 ? -58.038 -20.731 -8.983 1.00 20.38 85 GLY A CA 1
ATOM 686 C C . GLY A 1 85 ? -59.036 -21.484 -9.840 1.00 21.14 85 GLY A C 1
ATOM 687 O O . GLY A 1 85 ? -60.139 -21.786 -9.391 1.00 20.63 85 GLY A O 1
ATOM 688 N N . PRO A 1 86 ? -58.657 -21.834 -11.079 1.00 21.81 86 PRO A N 1
ATOM 689 C CA . PRO A 1 86 ? -57.349 -21.547 -11.674 1.00 20.98 86 PRO A CA 1
ATOM 690 C C . PRO A 1 86 ? -57.047 -20.094 -12.043 1.00 21.56 86 PRO A C 1
ATOM 691 O O . PRO A 1 86 ? -57.946 -19.290 -12.309 1.00 21.21 86 PRO A O 1
ATOM 695 N N . ARG A 1 87 ? -55.756 -19.786 -12.060 1.00 18.96 87 ARG A N 1
ATOM 696 C CA . ARG A 1 87 ? -55.251 -18.471 -12.433 1.00 21.27 87 ARG A CA 1
ATOM 697 C C . ARG A 1 87 ? -54.079 -18.712 -13.376 1.00 20.94 87 ARG A C 1
ATOM 698 O O . ARG A 1 87 ? -53.479 -19.786 -13.363 1.00 20.52 87 ARG A O 1
ATOM 706 N N . ARG A 1 88 ? -53.764 -17.721 -14.201 1.00 22.72 88 ARG A N 1
ATOM 707 C CA . ARG A 1 88 ? -52.630 -17.825 -15.106 1.00 24.18 88 ARG A CA 1
ATOM 708 C C . ARG A 1 88 ? -51.394 -17.597 -14.252 1.00 23.12 88 ARG A C 1
ATOM 709 O O . ARG A 1 88 ? -51.466 -16.945 -13.200 1.00 21.56 88 ARG A O 1
ATOM 717 N N . LEU A 1 89 ? -50.259 -18.116 -14.706 1.00 20.90 89 LEU A N 1
ATOM 718 C CA . LEU A 1 89 ? -49.011 -17.972 -13.963 1.00 19.20 89 LEU A CA 1
ATOM 719 C C . LEU A 1 89 ? -48.629 -16.504 -13.792 1.00 20.08 89 LEU A C 1
ATOM 720 O O . LEU A 1 89 ? -47.867 -16.155 -12.884 1.00 18.74 89 LEU A O 1
ATOM 725 N N . ASP A 1 90 ? -49.172 -15.639 -14.644 1.00 21.98 90 ASP A N 1
ATOM 726 C CA . ASP A 1 90 ? -48.848 -14.223 -14.552 1.00 23.31 90 ASP A CA 1
ATOM 727 C C . ASP A 1 90 ? -49.313 -13.634 -13.228 1.00 21.08 90 ASP A C 1
ATOM 728 O O . ASP A 1 90 ? -48.792 -12.609 -12.781 1.00 20.16 90 ASP A O 1
ATOM 733 N N . LYS A 1 91 ? -50.276 -14.286 -12.586 1.00 19.73 91 LYS A N 1
ATOM 734 C CA . LYS A 1 91 ? -50.782 -13.793 -11.304 1.00 19.56 91 LYS A CA 1
ATOM 735 C C . LYS A 1 91 ? -49.731 -13.906 -10.194 1.00 18.09 91 LYS A C 1
ATOM 736 O O . LYS A 1 91 ? -49.825 -13.232 -9.176 1.00 18.30 91 LYS A O 1
ATOM 742 N N . LEU A 1 92 ? -48.733 -14.759 -10.404 1.00 17.83 92 LEU A N 1
ATOM 743 C CA . LEU A 1 92 ? -47.666 -14.944 -9.433 1.00 17.57 92 LEU A CA 1
ATOM 744 C C . LEU A 1 92 ? -46.420 -14.136 -9.820 1.00 18.31 92 LEU A C 1
ATOM 745 O O . LEU A 1 92 ? -45.366 -14.236 -9.179 1.00 18.75 92 LEU A O 1
ATOM 750 N N . GLY A 1 93 ? -46.545 -13.343 -10.876 1.00 17.41 93 GLY A N 1
ATOM 751 C CA . GLY A 1 93 ? -45.431 -12.528 -11.314 1.00 19.26 93 GLY A CA 1
ATOM 752 C C . GLY A 1 93 ? -44.561 -13.189 -12.363 1.00 21.03 93 GLY A C 1
ATOM 753 O O . GLY A 1 93 ? -43.586 -12.594 -12.831 1.00 19.23 93 GLY A O 1
ATOM 754 N N . LEU A 1 94 ? -44.896 -14.422 -12.733 1.00 21.01 94 LEU A N 1
ATOM 755 C CA . LEU A 1 94 ? -44.121 -15.124 -13.757 1.00 22.08 94 LEU A CA 1
ATOM 756 C C . LEU A 1 94 ? -44.396 -14.449 -15.096 1.00 21.48 94 LEU A C 1
ATOM 757 O O . LEU A 1 94 ? -45.527 -14.056 -15.374 1.00 19.40 94 LEU A O 1
ATOM 762 N N . GLY A 1 95 ? -43.361 -14.327 -15.919 1.00 22.44 95 GLY A N 1
ATOM 763 C CA . GLY A 1 95 ? -43.506 -13.676 -17.210 1.00 21.78 95 GLY A CA 1
ATOM 764 C C . GLY A 1 95 ? -44.421 -14.398 -18.170 1.00 23.51 95 GLY A C 1
ATOM 765 O O . GLY A 1 95 ? -44.697 -15.593 -18.018 1.00 23.29 95 GLY A O 1
ATOM 766 N N . ALA A 1 96 ? -44.904 -13.671 -19.170 1.00 23.02 96 ALA A N 1
ATOM 767 C CA . ALA A 1 96 ? -45.788 -14.268 -20.155 1.00 25.51 96 ALA A CA 1
ATOM 768 C C . ALA A 1 96 ? -45.078 -15.322 -21.010 1.00 26.54 96 ALA A C 1
ATOM 769 O O . ALA A 1 96 ? -45.729 -16.077 -21.745 1.00 27.06 96 ALA A O 1
ATOM 771 N N . ASP A 1 97 ? -43.750 -15.378 -20.912 1.00 25.83 97 ASP A N 1
ATOM 772 C CA . ASP A 1 97 ? -42.963 -16.344 -21.684 1.00 26.32 97 ASP A CA 1
ATOM 773 C C . ASP A 1 97 ? -42.695 -17.635 -20.910 1.00 25.14 97 ASP A C 1
ATOM 774 O O . ASP A 1 97 ? -41.856 -18.438 -21.310 1.00 25.45 97 ASP A O 1
ATOM 779 N N . VAL A 1 98 ? -43.403 -17.832 -19.805 1.00 23.87 98 VAL A N 1
ATOM 780 C CA . VAL A 1 98 ? -43.225 -19.038 -19.014 1.00 21.65 98 VAL A CA 1
ATOM 781 C C . VAL A 1 98 ? -44.311 -20.020 -19.420 1.00 21.36 98 VAL A C 1
ATOM 782 O O . VAL A 1 98 ? -45.496 -19.801 -19.147 1.00 21.35 98 VAL A O 1
ATOM 786 N N . ALA A 1 99 ? -43.907 -21.094 -20.091 1.00 19.44 99 ALA A N 1
ATOM 787 C CA . ALA A 1 99 ? -44.845 -22.112 -20.568 1.00 19.56 99 ALA A CA 1
ATOM 788 C C . ALA A 1 99 ? -45.386 -22.979 -19.436 1.00 18.23 99 ALA A C 1
ATOM 789 O O . ALA A 1 99 ? -46.526 -23.445 -19.493 1.00 18.61 99 ALA A O 1
ATOM 791 N N . GLN A 1 100 ? -44.561 -23.226 -18.423 1.00 18.94 100 GLN A N 1
ATOM 792 C CA . GLN A 1 100 ? -45.018 -24.032 -17.298 1.00 17.16 100 GLN A CA 1
ATOM 793 C C . GLN A 1 100 ? -44.054 -24.027 -16.122 1.00 15.41 100 GLN A C 1
ATOM 794 O O . GLN A 1 100 ? -42.932 -23.532 -16.227 1.00 13.34 100 GLN A O 1
ATOM 800 N N . VAL A 1 101 ? -44.503 -24.585 -15.003 1.00 14.85 101 VAL A N 1
ATOM 801 C CA . VAL A 1 101 ? -43.681 -24.653 -13.803 1.00 15.19 101 VAL A CA 1
ATOM 802 C C . VAL A 1 101 ? -43.335 -26.106 -13.527 1.00 14.80 101 VAL A C 1
ATOM 803 O O . VAL A 1 101 ? -44.210 -26.927 -13.259 1.00 16.86 101 VAL A O 1
ATOM 807 N N . THR A 1 102 ? -42.043 -26.410 -13.598 1.00 15.70 102 THR A N 1
ATOM 808 C CA . THR A 1 102 ? -41.551 -27.761 -13.405 1.00 16.93 102 THR A CA 1
ATOM 809 C C . THR A 1 102 ? -41.110 -28.113 -11.986 1.00 17.77 102 THR A C 1
ATOM 810 O O . THR A 1 102 ? -40.688 -29.242 -11.735 1.00 16.43 102 THR A O 1
ATOM 814 N N . GLY A 1 103 ? -41.187 -27.156 -11.066 1.00 18.47 103 GLY A N 1
ATOM 815 C CA . GLY A 1 103 ? -40.813 -27.460 -9.701 1.00 16.30 103 GLY A CA 1
ATOM 816 C C . GLY A 1 103 ? -40.546 -26.262 -8.817 1.00 15.43 103 GLY A C 1
ATOM 817 O O . GLY A 1 103 ? -40.701 -25.110 -9.228 1.00 16.39 103 GLY A O 1
ATOM 818 N N . ALA A 1 104 ? -40.122 -26.550 -7.593 1.00 14.52 104 ALA A N 1
ATOM 819 C CA . ALA A 1 104 ? -39.836 -25.516 -6.615 1.00 16.26 104 ALA A CA 1
ATOM 820 C C . ALA A 1 104 ? -38.995 -26.101 -5.497 1.00 14.68 104 ALA A C 1
ATOM 821 O O . ALA A 1 104 ? -39.043 -27.302 -5.241 1.00 16.30 104 ALA A O 1
ATOM 823 N N . LEU A 1 105 ? -38.230 -25.240 -4.835 1.00 16.83 105 LEU A N 1
ATOM 824 C CA . LEU A 1 105 ? -37.380 -25.633 -3.704 1.00 18.36 105 LEU A CA 1
ATOM 825 C C . LEU A 1 105 ? -37.350 -24.459 -2.731 1.00 19.45 105 LEU A C 1
ATOM 826 O O . LEU A 1 105 ? -37.479 -23.299 -3.141 1.00 20.09 105 LEU A O 1
ATOM 831 N N . ARG A 1 106 ? -37.199 -24.745 -1.444 1.00 21.53 106 ARG A N 1
ATOM 832 C CA . ARG A 1 106 ? -37.145 -23.667 -0.466 1.00 23.35 106 ARG A CA 1
ATOM 833 C C . ARG A 1 106 ? -35.842 -22.921 -0.682 1.00 24.07 106 ARG A C 1
ATOM 834 O O . ARG A 1 106 ? -34.826 -23.519 -1.026 1.00 24.20 106 ARG A O 1
ATOM 842 N N . SER A 1 107 ? -35.883 -21.610 -0.501 1.00 26.07 107 SER A N 1
ATOM 843 C CA . SER A 1 107 ? -34.704 -20.775 -0.661 1.00 27.62 107 SER A CA 1
ATOM 844 C C . SER A 1 107 ? -34.445 -20.154 0.714 1.00 28.40 107 SER A C 1
ATOM 845 O O . SER A 1 107 ? -34.400 -20.867 1.717 1.00 30.02 107 SER A O 1
ATOM 848 N N . GLY A 1 108 ? -34.274 -18.841 0.778 1.00 28.72 108 GLY A N 1
ATOM 849 C CA . GLY A 1 108 ? -34.059 -18.224 2.077 1.00 28.41 108 GLY A CA 1
ATOM 850 C C . GLY A 1 108 ? -35.365 -18.263 2.847 1.00 26.96 108 GLY A C 1
ATOM 851 O O . GLY A 1 108 ? -36.347 -18.837 2.375 1.00 27.46 108 GLY A O 1
ATOM 852 N N . ARG A 1 109 ? -35.376 -17.660 4.030 1.00 27.32 109 ARG A N 1
ATOM 853 C CA . ARG A 1 109 ? -36.567 -17.613 4.876 1.00 25.64 109 ARG A CA 1
ATOM 854 C C . ARG A 1 109 ? -37.677 -16.857 4.150 1.00 24.32 109 ARG A C 1
ATOM 855 O O . ARG A 1 109 ? -37.499 -15.694 3.802 1.00 25.21 109 ARG A O 1
ATOM 863 N N . GLY A 1 110 ? -38.811 -17.513 3.924 1.00 23.64 110 GLY A N 1
ATOM 864 C CA . GLY A 1 110 ? -39.904 -16.856 3.238 1.00 23.56 110 GLY A CA 1
ATOM 865 C C . GLY A 1 110 ? -39.714 -16.761 1.731 1.00 22.92 110 GLY A C 1
ATOM 866 O O . GLY A 1 110 ? -40.520 -16.143 1.034 1.00 22.96 110 GLY A O 1
ATOM 867 N N . LYS A 1 111 ? -38.656 -17.383 1.223 1.00 23.45 111 LYS A N 1
ATOM 868 C CA . LYS A 1 111 ? -38.364 -17.363 -0.201 1.00 21.61 111 LYS A CA 1
ATOM 869 C C . LYS A 1 111 ? -38.478 -18.765 -0.802 1.00 22.91 111 LYS A C 1
ATOM 870 O O . LYS A 1 111 ? -38.203 -19.774 -0.148 1.00 18.99 111 LYS A O 1
ATOM 876 N N . MET A 1 112 ? -38.864 -18.812 -2.071 1.00 23.07 112 MET A N 1
ATOM 877 C CA . MET A 1 112 ? -39.060 -20.069 -2.768 1.00 23.29 112 MET A CA 1
ATOM 878 C C . MET A 1 112 ? -38.404 -19.923 -4.136 1.00 23.20 112 MET A C 1
ATOM 879 O O . MET A 1 112 ? -38.282 -18.814 -4.660 1.00 23.22 112 MET A O 1
ATOM 884 N N . LEU A 1 113 ? -37.947 -21.031 -4.703 1.00 23.34 113 LEU A N 1
ATOM 885 C CA . LEU A 1 113 ? -37.342 -21.012 -6.039 1.00 20.99 113 LEU A CA 1
ATOM 886 C C . LEU A 1 113 ? -38.349 -21.727 -6.945 1.00 18.98 113 LEU A C 1
ATOM 887 O O . LEU A 1 113 ? -38.823 -22.806 -6.604 1.00 19.85 113 LEU A O 1
ATOM 892 N N . LEU A 1 114 ? -38.688 -21.122 -8.080 1.00 17.73 114 LEU A N 1
ATOM 893 C CA . LEU A 1 114 ? -39.638 -21.730 -9.007 1.00 16.07 114 LEU A CA 1
ATOM 894 C C . LEU A 1 114 ? -38.913 -22.098 -10.278 1.00 15.40 114 LEU A C 1
ATOM 895 O O . LEU A 1 114 ? -38.171 -21.284 -10.830 1.00 14.13 114 LEU A O 1
ATOM 900 N N . PHE A 1 115 ? -39.126 -23.322 -10.745 1.00 17.74 115 PHE A N 1
ATOM 901 C CA . PHE A 1 115 ? -38.438 -23.793 -11.945 1.00 18.04 115 PHE A CA 1
ATOM 902 C C . PHE A 1 115 ? -39.315 -23.948 -13.179 1.00 18.37 115 PHE A C 1
ATOM 903 O O . PHE A 1 115 ? -40.512 -24.222 -13.094 1.00 16.45 115 PHE A O 1
ATOM 911 N N . SER A 1 116 ? -38.699 -23.771 -14.339 1.00 20.24 116 SER A N 1
ATOM 912 C CA . SER A 1 116 ? -39.377 -23.949 -15.613 1.00 20.66 116 SER A CA 1
ATOM 913 C C . SER A 1 116 ? -38.314 -24.422 -16.588 1.00 21.10 116 SER A C 1
ATOM 914 O O . SER A 1 116 ? -37.727 -23.621 -17.320 1.00 23.15 116 SER A O 1
ATOM 917 N N . GLY A 1 117 ? -38.049 -25.722 -16.556 1.00 21.58 117 GLY A N 1
ATOM 918 C CA . GLY A 1 117 ? -37.051 -26.291 -17.435 1.00 22.77 117 GLY A CA 1
ATOM 919 C C . GLY A 1 117 ? -35.661 -25.797 -17.086 1.00 23.39 117 GLY A C 1
ATOM 920 O O . GLY A 1 117 ? -35.175 -26.035 -15.984 1.00 23.39 117 GLY A O 1
ATOM 921 N N . ARG A 1 118 ? -35.045 -25.076 -18.016 1.00 25.34 118 ARG A N 1
ATOM 922 C CA . ARG A 1 118 ? -33.695 -24.564 -17.847 1.00 26.70 118 ARG A CA 1
ATOM 923 C C . ARG A 1 118 ? -33.634 -23.304 -16.992 1.00 26.14 118 ARG A C 1
ATOM 924 O O . ARG A 1 118 ? -32.575 -22.951 -16.473 1.00 26.61 118 ARG A O 1
ATOM 932 N N . ARG A 1 119 ? -34.771 -22.632 -16.845 1.00 23.89 119 ARG A N 1
ATOM 933 C CA . ARG A 1 119 ? -34.844 -21.398 -16.074 1.00 22.07 119 ARG A CA 1
ATOM 934 C C . ARG A 1 119 ? -35.414 -21.552 -14.671 1.00 22.62 119 ARG A C 1
ATOM 935 O O . ARG A 1 119 ? -36.013 -22.571 -14.326 1.00 20.93 119 ARG A O 1
ATOM 943 N N . LEU A 1 120 ? -35.220 -20.516 -13.865 1.00 22.56 120 LEU A N 1
ATOM 944 C CA . LEU A 1 120 ? -35.736 -20.494 -12.503 1.00 22.52 120 LEU A CA 1
ATOM 945 C C . LEU A 1 120 ? -35.857 -19.045 -12.043 1.00 20.69 120 LEU A C 1
ATOM 946 O O . LEU A 1 120 ? -35.230 -18.148 -12.606 1.00 19.84 120 LEU A O 1
ATOM 951 N N . TRP A 1 121 ? -36.672 -18.829 -11.018 1.00 20.28 121 TRP A N 1
ATOM 952 C CA . TRP A 1 121 ? -36.901 -17.499 -10.479 1.00 21.89 121 TRP A CA 1
ATOM 953 C C . TRP A 1 121 ? -37.061 -17.532 -8.967 1.00 22.21 121 TRP A C 1
ATOM 954 O O . TRP A 1 121 ? -37.330 -18.583 -8.381 1.00 20.58 121 TRP A O 1
ATOM 965 N N . ARG A 1 122 ? -36.898 -16.361 -8.355 1.00 24.07 122 ARG A N 1
ATOM 966 C CA . ARG A 1 122 ? -37.045 -16.189 -6.917 1.00 25.15 122 ARG A CA 1
ATOM 967 C C . ARG A 1 122 ? -38.500 -15.810 -6.665 1.00 24.88 122 ARG A C 1
ATOM 968 O O . ARG A 1 122 ? -39.024 -14.894 -7.301 1.00 23.88 122 ARG A O 1
ATOM 976 N N . PHE A 1 123 ? -39.142 -16.506 -5.732 1.00 22.62 123 PHE A N 1
ATOM 977 C CA . PHE A 1 123 ? -40.545 -16.268 -5.410 1.00 21.70 123 PHE A CA 1
ATOM 978 C C . PHE A 1 123 ? -40.700 -15.880 -3.941 1.00 23.42 123 PHE A C 1
ATOM 979 O O . PHE A 1 123 ? -40.245 -16.598 -3.048 1.00 23.56 123 PHE A O 1
ATOM 987 N N . ASP A 1 124 ? -41.322 -14.733 -3.693 1.00 21.69 124 ASP A N 1
ATOM 988 C CA . ASP A 1 124 ? -41.540 -14.283 -2.329 1.00 23.27 124 ASP A CA 1
ATOM 989 C C . ASP A 1 124 ? -42.903 -14.797 -1.882 1.00 22.85 124 ASP A C 1
ATOM 990 O O . ASP A 1 124 ? -43.923 -14.456 -2.483 1.00 23.36 124 ASP A O 1
ATOM 995 N N . VAL A 1 125 ? -42.931 -15.615 -0.830 1.00 24.41 125 VAL A N 1
ATOM 996 C CA . VAL A 1 125 ? -44.188 -16.196 -0.349 1.00 24.79 125 VAL A CA 1
ATOM 997 C C . VAL A 1 125 ? -45.151 -15.168 0.247 1.00 23.26 125 VAL A C 1
ATOM 998 O O . VAL A 1 125 ? -46.339 -15.198 -0.051 1.00 21.38 125 VAL A O 1
ATOM 1002 N N . LYS A 1 126 ? -44.641 -14.257 1.075 1.00 24.34 126 LYS A N 1
ATOM 1003 C CA . LYS A 1 126 ? -45.504 -13.250 1.696 1.00 26.06 126 LYS A CA 1
ATOM 1004 C C . LYS A 1 126 ? -46.280 -12.445 0.641 1.00 24.66 126 LYS A C 1
ATOM 1005 O O . LYS A 1 126 ? -47.504 -12.303 0.725 1.00 24.02 126 LYS A O 1
ATOM 1011 N N . ALA A 1 127 ? -45.576 -11.935 -0.366 1.00 23.72 127 ALA A N 1
ATOM 1012 C CA . ALA A 1 127 ? -46.226 -11.149 -1.417 1.00 23.02 127 ALA A CA 1
ATOM 1013 C C . ALA A 1 127 ? -46.750 -12.004 -2.571 1.00 23.46 127 ALA A C 1
ATOM 1014 O O . ALA A 1 127 ? -47.509 -11.519 -3.419 1.00 23.24 127 ALA A O 1
ATOM 1016 N N . GLN A 1 128 ? -46.351 -13.273 -2.591 1.00 23.83 128 GLN A N 1
ATOM 1017 C CA . GLN A 1 128 ? -46.752 -14.212 -3.645 1.00 24.47 128 GLN A CA 1
ATOM 1018 C C . GLN A 1 128 ? -46.367 -13.664 -5.013 1.00 24.99 128 GLN A C 1
ATOM 1019 O O . GLN A 1 128 ? -47.131 -13.757 -5.976 1.00 25.92 128 GLN A O 1
ATOM 1025 N N . MET A 1 129 ? -45.170 -13.102 -5.099 1.00 25.81 129 MET A N 1
ATOM 1026 C CA . MET A 1 129 ? -44.717 -12.515 -6.346 1.00 27.17 129 MET A CA 1
ATOM 1027 C C . MET A 1 129 ? -43.323 -12.899 -6.797 1.00 27.93 129 MET A C 1
ATOM 1028 O O . MET A 1 129 ? -42.436 -13.157 -5.986 1.00 27.79 129 MET A O 1
ATOM 1033 N N . VAL A 1 130 ? -43.143 -12.908 -8.110 1.00 30.98 130 VAL A N 1
ATOM 1034 C CA . VAL A 1 130 ? -41.859 -13.214 -8.723 1.00 33.85 130 VAL A CA 1
ATOM 1035 C C . VAL A 1 130 ? -41.425 -12.016 -9.568 1.00 35.89 130 VAL A C 1
ATOM 1036 O O . VAL A 1 130 ? -42.220 -11.482 -10.342 1.00 36.44 130 VAL A O 1
ATOM 1040 N N . ASP A 1 131 ? -40.170 -11.597 -9.424 1.00 36.63 131 ASP A N 1
ATOM 1041 C CA . ASP A 1 131 ? -39.647 -10.481 -10.213 1.00 37.99 131 ASP A CA 1
ATOM 1042 C C . ASP A 1 131 ? -38.950 -11.103 -11.417 1.00 38.02 131 ASP A C 1
ATOM 1043 O O . ASP A 1 131 ? -37.992 -11.861 -11.259 1.00 38.74 131 ASP A O 1
ATOM 1048 N N . PRO A 1 132 ? -39.419 -10.791 -12.634 1.00 38.67 132 PRO A N 1
ATOM 1049 C CA . PRO A 1 132 ? -38.805 -11.352 -13.840 1.00 39.72 132 PRO A CA 1
ATOM 1050 C C . PRO A 1 132 ? -37.303 -11.095 -13.951 1.00 40.18 132 PRO A C 1
ATOM 1051 O O . PRO A 1 132 ? -36.611 -11.736 -14.743 1.00 40.99 132 PRO A O 1
ATOM 1055 N N . ARG A 1 133 ? -36.804 -10.166 -13.145 1.00 39.79 133 ARG A N 1
ATOM 1056 C CA . ARG A 1 133 ? -35.384 -9.822 -13.155 1.00 40.20 133 ARG A CA 1
ATOM 1057 C C . ARG A 1 133 ? -34.555 -10.808 -12.325 1.00 38.59 133 ARG A C 1
ATOM 1058 O O . ARG A 1 133 ? -33.329 -10.805 -12.398 1.00 39.70 133 ARG A O 1
ATOM 1066 N N . SER A 1 134 ? -35.222 -11.650 -11.541 1.00 35.95 134 SER A N 1
ATOM 1067 C CA . SER A 1 134 ? -34.520 -12.628 -10.720 1.00 33.50 134 SER A CA 1
ATOM 1068 C C . SER A 1 134 ? -34.220 -13.885 -11.539 1.00 32.79 134 SER A C 1
ATOM 1069 O O . SER A 1 134 ? -33.755 -14.889 -11.007 1.00 32.51 134 SER A O 1
ATOM 1072 N N . ALA A 1 135 ? -34.495 -13.825 -12.835 1.00 32.58 135 ALA A N 1
ATOM 1073 C CA . ALA A 1 135 ? -34.269 -14.958 -13.717 1.00 31.64 135 ALA A CA 1
ATOM 1074 C C . ALA A 1 135 ? -32.847 -15.491 -13.630 1.00 31.86 135 ALA A C 1
ATOM 1075 O O . ALA A 1 135 ? -31.874 -14.735 -13.691 1.00 28.93 135 ALA A O 1
ATOM 1077 N N . SER A 1 136 ? -32.737 -16.806 -13.486 1.00 31.81 136 SER A N 1
ATOM 1078 C CA . SER A 1 136 ? -31.442 -17.463 -13.398 1.00 32.85 136 SER A CA 1
ATOM 1079 C C . SER A 1 136 ? -31.506 -18.801 -14.124 1.00 33.11 136 SER A C 1
ATOM 1080 O O . SER A 1 136 ? -32.584 -19.358 -14.334 1.00 32.21 136 SER A O 1
ATOM 1083 N N . GLU A 1 137 ? -30.347 -19.315 -14.515 1.00 33.86 137 GLU A N 1
ATOM 1084 C CA . GLU A 1 137 ? -30.296 -20.591 -15.219 1.00 34.56 137 GLU A CA 1
ATOM 1085 C C . GLU A 1 137 ? -29.942 -21.747 -14.295 1.00 33.38 137 GLU A C 1
ATOM 1086 O O . GLU A 1 137 ? -28.956 -21.689 -13.567 1.00 32.17 137 GLU A O 1
ATOM 1092 N N . VAL A 1 138 ? -30.747 -22.800 -14.332 1.00 32.60 138 VAL A N 1
ATOM 1093 C CA . VAL A 1 138 ? -30.506 -23.951 -13.483 1.00 34.61 138 VAL A CA 1
ATOM 1094 C C . VAL A 1 138 ? -29.121 -24.508 -13.760 1.00 36.13 138 VAL A C 1
ATOM 1095 O O . VAL A 1 138 ? -28.443 -25.003 -12.863 1.00 36.11 138 VAL A O 1
ATOM 1099 N N . ASP A 1 139 ? -28.702 -24.405 -15.015 1.00 37.78 139 ASP A N 1
ATOM 1100 C CA . ASP A 1 139 ? -27.401 -24.903 -15.451 1.00 40.08 139 ASP A CA 1
ATOM 1101 C C . ASP A 1 139 ? -26.227 -24.333 -14.659 1.00 39.77 139 ASP A C 1
ATOM 1102 O O . ASP A 1 139 ? -25.299 -25.057 -14.298 1.00 40.04 139 ASP A O 1
ATOM 1107 N N . ARG A 1 140 ? -26.266 -23.033 -14.398 1.00 39.34 140 ARG A N 1
ATOM 1108 C CA . ARG A 1 140 ? -25.192 -22.387 -13.661 1.00 39.52 140 ARG A CA 1
ATOM 1109 C C . ARG A 1 140 ? -25.331 -22.508 -12.145 1.00 37.86 140 ARG A C 1
ATOM 1110 O O . ARG A 1 140 ? -24.333 -22.626 -11.440 1.00 38.07 140 ARG A O 1
ATOM 1118 N N . MET A 1 141 ? -26.563 -22.487 -11.643 1.00 36.39 141 MET A N 1
ATOM 1119 C CA . MET A 1 141 ? -26.792 -22.592 -10.204 1.00 34.34 141 MET A CA 1
ATOM 1120 C C . MET A 1 141 ? -26.681 -24.035 -9.689 1.00 33.26 141 MET A C 1
ATOM 1121 O O . MET A 1 141 ? -26.231 -24.278 -8.566 1.00 31.69 141 MET A O 1
ATOM 1126 N N . PHE A 1 142 ? -27.089 -24.992 -10.516 1.00 30.73 142 PHE A N 1
ATOM 1127 C CA . PHE A 1 142 ? -27.031 -26.404 -10.144 1.00 28.93 142 PHE A CA 1
ATOM 1128 C C . PHE A 1 142 ? -26.212 -27.224 -11.144 1.00 28.65 142 PHE A C 1
ATOM 1129 O O . PHE A 1 142 ? -26.761 -28.009 -11.915 1.00 28.39 142 PHE A O 1
ATOM 1137 N N . PRO A 1 143 ? -24.882 -27.047 -11.144 1.00 28.33 143 PRO A N 1
ATOM 1138 C CA . PRO A 1 143 ? -24.057 -27.810 -12.086 1.00 27.87 143 PRO A CA 1
ATOM 1139 C C . PRO A 1 143 ? -24.119 -29.306 -11.803 1.00 26.62 143 PRO A C 1
ATOM 1140 O O . PRO A 1 143 ? -24.288 -29.714 -10.656 1.00 25.92 143 PRO A O 1
ATOM 1144 N N . GLY A 1 144 ? -24.015 -30.116 -12.854 1.00 26.34 144 GLY A N 1
ATOM 1145 C CA . GLY A 1 144 ? -24.056 -31.559 -12.688 1.00 24.87 144 GLY A CA 1
ATOM 1146 C C . GLY A 1 144 ? -25.449 -32.117 -12.883 1.00 25.80 144 GLY A C 1
ATOM 1147 O O . GLY A 1 144 ? -25.649 -33.332 -12.875 1.00 24.41 144 GLY A O 1
ATOM 1148 N N . VAL A 1 145 ? -26.416 -31.220 -13.049 1.00 26.62 145 VAL A N 1
ATOM 1149 C CA . VAL A 1 145 ? -27.804 -31.602 -13.250 1.00 27.37 145 VAL A CA 1
ATOM 1150 C C . VAL A 1 145 ? -28.142 -31.553 -14.742 1.00 27.54 145 VAL A C 1
ATOM 1151 O O . VAL A 1 145 ? -27.569 -30.769 -15.486 1.00 27.16 145 VAL A O 1
ATOM 1155 N N . PRO A 1 146 ? -29.062 -32.412 -15.204 1.00 28.31 146 PRO A N 1
ATOM 1156 C CA . PRO A 1 146 ? -29.431 -32.414 -16.624 1.00 28.14 146 PRO A CA 1
ATOM 1157 C C . PRO A 1 146 ? -30.044 -31.105 -17.115 1.00 30.01 146 PRO A C 1
ATOM 1158 O O . PRO A 1 146 ? -30.728 -30.399 -16.366 1.00 28.12 146 PRO A O 1
ATOM 1162 N N . LEU A 1 147 ? -29.803 -30.796 -18.386 1.00 32.23 147 LEU A N 1
ATOM 1163 C CA . LEU A 1 147 ? -30.320 -29.576 -18.999 1.00 32.98 147 LEU A CA 1
ATOM 1164 C C . LEU A 1 147 ? -31.833 -29.469 -18.950 1.00 32.29 147 LEU A C 1
ATOM 1165 O O . LEU A 1 147 ? -32.369 -28.426 -18.585 1.00 33.43 147 LEU A O 1
ATOM 1170 N N . ASP A 1 148 ? -32.522 -30.544 -19.322 1.00 30.34 148 ASP A N 1
ATOM 1171 C CA . ASP A 1 148 ? -33.977 -30.529 -19.330 1.00 29.98 148 ASP A CA 1
ATOM 1172 C C . ASP A 1 148 ? -34.609 -31.452 -18.298 1.00 28.68 148 ASP A C 1
ATOM 1173 O O . ASP A 1 148 ? -34.836 -32.627 -18.565 1.00 29.16 148 ASP A O 1
ATOM 1178 N N . THR A 1 149 ? -34.901 -30.912 -17.121 1.00 27.03 149 THR A N 1
ATOM 1179 C CA . THR A 1 149 ? -35.517 -31.701 -16.065 1.00 25.85 149 THR A CA 1
ATOM 1180 C C . THR A 1 149 ? -37.014 -31.424 -16.059 1.00 24.50 149 THR A C 1
ATOM 1181 O O . THR A 1 149 ? -37.445 -30.283 -16.239 1.00 24.71 149 THR A O 1
ATOM 1185 N N . HIS A 1 150 ? -37.806 -32.470 -15.852 1.00 22.45 150 HIS A N 1
ATOM 1186 C CA . HIS A 1 150 ? -39.260 -32.345 -15.860 1.00 21.20 150 HIS A CA 1
ATOM 1187 C C . HIS A 1 150 ? -39.895 -32.190 -14.482 1.00 21.40 150 HIS A C 1
ATOM 1188 O O . HIS A 1 150 ? -41.103 -32.008 -14.374 1.00 20.74 150 HIS A O 1
ATOM 1195 N N . ASP A 1 151 ? -39.093 -32.273 -13.427 1.00 18.33 151 ASP A N 1
ATOM 1196 C CA . ASP A 1 151 ? -39.634 -32.135 -12.083 1.00 16.82 151 ASP A CA 1
ATOM 1197 C C . ASP A 1 151 ? -38.483 -31.832 -11.126 1.00 17.64 151 ASP A C 1
ATOM 1198 O O . ASP A 1 151 ? -37.399 -32.397 -11.239 1.00 17.34 151 ASP A O 1
ATOM 1203 N N . VAL A 1 152 ? -38.732 -30.906 -10.209 1.00 14.60 152 VAL A N 1
ATOM 1204 C CA . VAL A 1 152 ? -37.768 -30.478 -9.208 1.00 14.93 152 VAL A CA 1
ATOM 1205 C C . VAL A 1 152 ? -38.563 -30.353 -7.912 1.00 16.94 152 VAL A C 1
ATOM 1206 O O . VAL A 1 152 ? -39.561 -29.630 -7.854 1.00 13.05 152 VAL A O 1
ATOM 1210 N N . PHE A 1 153 ? -38.147 -31.076 -6.882 1.00 19.09 153 PHE A N 1
ATOM 1211 C CA . PHE A 1 153 ? -38.854 -31.010 -5.605 1.00 21.04 153 PHE A CA 1
ATOM 1212 C C . PHE A 1 153 ? -37.904 -31.281 -4.458 1.00 23.61 153 PHE A C 1
ATOM 1213 O O . PHE A 1 153 ? -36.823 -31.840 -4.647 1.00 23.32 153 PHE A O 1
ATOM 1221 N N . GLN A 1 154 ? -38.330 -30.892 -3.266 1.00 24.54 154 GLN A N 1
ATOM 1222 C CA . GLN A 1 154 ? -37.536 -31.085 -2.067 1.00 28.18 154 GLN A CA 1
ATOM 1223 C C . GLN A 1 154 ? -38.086 -32.302 -1.326 1.00 28.77 154 GLN A C 1
ATOM 1224 O O . GLN A 1 154 ? -39.285 -32.586 -1.373 1.00 28.83 154 GLN A O 1
ATOM 1230 N N . PHE A 1 155 ? -37.197 -33.028 -0.660 1.00 30.06 155 PHE A N 1
ATOM 1231 C CA . PHE A 1 155 ? -37.574 -34.219 0.093 1.00 30.15 155 PHE A CA 1
ATOM 1232 C C . PHE A 1 155 ? -36.496 -34.475 1.130 1.00 30.76 155 PHE A C 1
ATOM 1233 O O . PHE A 1 155 ? -35.328 -34.616 0.781 1.00 30.87 155 PHE A O 1
ATOM 1241 N N . ARG A 1 156 ? -36.888 -34.520 2.400 1.00 32.36 156 ARG A N 1
ATOM 1242 C CA . ARG A 1 156 ? -35.937 -34.764 3.474 1.00 33.72 156 ARG A CA 1
ATOM 1243 C C . ARG A 1 156 ? -34.822 -33.727 3.463 1.00 32.98 156 ARG A C 1
ATOM 1244 O O . ARG A 1 156 ? -33.648 -34.069 3.606 1.00 33.61 156 ARG A O 1
ATOM 1252 N N . GLU A 1 157 ? -35.188 -32.464 3.289 1.00 33.00 157 GLU A N 1
ATOM 1253 C CA . GLU A 1 157 ? -34.218 -31.376 3.249 1.00 33.28 157 GLU A CA 1
ATOM 1254 C C . GLU A 1 157 ? -33.227 -31.496 2.097 1.00 31.40 157 GLU A C 1
ATOM 1255 O O . GLU A 1 157 ? -32.163 -30.887 2.132 1.00 31.18 157 GLU A O 1
ATOM 1261 N N . LYS A 1 158 ? -33.573 -32.278 1.080 1.00 29.14 158 LYS A N 1
ATOM 1262 C CA . LYS A 1 158 ? -32.699 -32.442 -0.073 1.00 26.97 158 LYS A CA 1
ATOM 1263 C C . LYS A 1 158 ? -33.455 -32.087 -1.358 1.00 24.43 158 LYS A C 1
ATOM 1264 O O . LYS A 1 158 ? -34.674 -32.233 -1.431 1.00 25.12 158 LYS A O 1
ATOM 1270 N N . ALA A 1 159 ? -32.726 -31.613 -2.361 1.00 20.40 159 ALA A N 1
ATOM 1271 C CA . ALA A 1 159 ? -33.321 -31.238 -3.638 1.00 18.88 159 ALA A CA 1
ATOM 1272 C C . ALA A 1 159 ? -33.141 -32.348 -4.674 1.00 18.32 159 ALA A C 1
ATOM 1273 O O . ALA A 1 159 ? -32.035 -32.864 -4.861 1.00 18.42 159 ALA A O 1
ATOM 1275 N N . TYR A 1 160 ? -34.237 -32.686 -5.347 1.00 15.36 160 TYR A N 1
ATOM 1276 C CA . TYR A 1 160 ? -34.246 -33.719 -6.372 1.00 16.33 160 TYR A CA 1
ATOM 1277 C C . TYR A 1 160 ? -34.681 -33.175 -7.732 1.00 18.64 160 TYR A C 1
ATOM 1278 O O . TYR A 1 160 ? -35.764 -32.610 -7.866 1.00 18.66 160 TYR A O 1
ATOM 1287 N N . PHE A 1 161 ? -33.816 -33.333 -8.730 1.00 18.31 161 PHE A N 1
ATOM 1288 C CA . PHE A 1 161 ? -34.098 -32.898 -10.094 1.00 19.44 161 PHE A CA 1
ATOM 1289 C C . PHE A 1 161 ? -34.330 -34.184 -10.879 1.00 20.01 161 PHE A C 1
ATOM 1290 O O . PHE A 1 161 ? -33.480 -35.077 -10.861 1.00 19.70 161 PHE A O 1
ATOM 1298 N N . CYS A 1 162 ? -35.467 -34.291 -11.561 1.00 20.63 162 CYS A N 1
ATOM 1299 C CA . CYS A 1 162 ? -35.763 -35.509 -12.311 1.00 19.50 162 CYS A CA 1
ATOM 1300 C C . CYS A 1 162 ? -35.753 -35.401 -13.822 1.00 19.29 162 CYS A C 1
ATOM 1301 O O . CYS A 1 162 ? -36.175 -34.398 -14.396 1.00 18.23 162 CYS A O 1
ATOM 1304 N N . GLN A 1 163 ? -35.289 -36.473 -14.456 1.00 21.04 163 GLN A N 1
ATOM 1305 C CA . GLN A 1 163 ? -35.250 -36.586 -15.911 1.00 22.46 163 GLN A CA 1
ATOM 1306 C C . GLN A 1 163 ? -35.464 -38.062 -16.199 1.00 21.71 163 GLN A C 1
ATOM 1307 O O . GLN A 1 163 ? -34.885 -38.920 -15.541 1.00 21.85 163 GLN A O 1
ATOM 1313 N N . ASP A 1 164 ? -36.306 -38.354 -17.180 1.00 23.69 164 ASP A N 1
ATOM 1314 C CA . ASP A 1 164 ? -36.637 -39.731 -17.510 1.00 22.59 164 ASP A CA 1
ATOM 1315 C C . ASP A 1 164 ? -37.088 -40.365 -16.192 1.00 23.02 164 ASP A C 1
ATOM 1316 O O . ASP A 1 164 ? -37.867 -39.764 -15.451 1.00 21.70 164 ASP A O 1
ATOM 1321 N N . ARG A 1 165 ? -36.585 -41.555 -15.879 1.00 20.20 165 ARG A N 1
ATOM 1322 C CA . ARG A 1 165 ? -36.986 -42.238 -14.646 1.00 20.49 165 ARG A CA 1
ATOM 1323 C C . ARG A 1 165 ? -35.966 -42.065 -13.520 1.00 19.31 165 ARG A C 1
ATOM 1324 O O . ARG A 1 165 ? -36.090 -42.693 -12.472 1.00 19.12 165 ARG A O 1
ATOM 1332 N N . PHE A 1 166 ? -34.976 -41.202 -13.738 1.00 18.02 166 PHE A N 1
ATOM 1333 C CA . PHE A 1 166 ? -33.925 -40.962 -12.762 1.00 16.69 166 PHE A CA 1
ATOM 1334 C C . PHE A 1 166 ? -34.053 -39.633 -12.026 1.00 17.95 166 PHE A C 1
ATOM 1335 O O . PHE A 1 166 ? -34.863 -38.768 -12.381 1.00 17.39 166 PHE A O 1
ATOM 1343 N N . TYR A 1 167 ? -33.217 -39.474 -11.005 1.00 18.07 167 TYR A N 1
ATOM 1344 C CA . TYR A 1 167 ? -33.194 -38.259 -10.208 1.00 17.60 167 TYR A CA 1
ATOM 1345 C C . TYR A 1 167 ? -31.744 -37.890 -9.923 1.00 18.55 167 TYR A C 1
ATOM 1346 O O . TYR A 1 167 ? -30.864 -38.755 -9.857 1.00 17.23 167 TYR A O 1
ATOM 1355 N N . TRP A 1 168 ? -31.504 -36.594 -9.790 1.00 16.23 168 TRP A N 1
ATOM 1356 C CA . TRP A 1 168 ? -30.183 -36.068 -9.469 1.00 18.38 168 TRP A CA 1
ATOM 1357 C C . TRP A 1 168 ? -30.370 -35.329 -8.150 1.00 17.71 168 TRP A C 1
ATOM 1358 O O . TRP A 1 168 ? -31.012 -34.288 -8.109 1.00 19.92 168 TRP A O 1
ATOM 1369 N N . ARG A 1 169 ? -29.818 -35.877 -7.077 1.00 19.25 169 ARG A N 1
ATOM 1370 C CA . ARG A 1 169 ? -29.963 -35.273 -5.764 1.00 21.06 169 ARG A CA 1
ATOM 1371 C C . ARG A 1 169 ? -28.890 -34.231 -5.477 1.00 24.28 169 ARG A C 1
ATOM 1372 O O . ARG A 1 169 ? -27.732 -34.404 -5.845 1.00 24.99 169 ARG A O 1
ATOM 1380 N N . VAL A 1 170 ? -29.283 -33.145 -4.814 1.00 27.34 170 VAL A N 1
ATOM 1381 C CA . VAL A 1 170 ? -28.355 -32.073 -4.487 1.00 30.26 170 VAL A CA 1
ATOM 1382 C C . VAL A 1 170 ? -28.497 -31.607 -3.042 1.00 35.67 170 VAL A C 1
ATOM 1383 O O . VAL A 1 170 ? -29.605 -31.377 -2.553 1.00 35.10 170 VAL A O 1
ATOM 1387 N N . SER A 1 171 ? -27.365 -31.485 -2.359 1.00 40.42 171 SER A N 1
ATOM 1388 C CA . SER A 1 171 ? -27.349 -31.013 -0.976 1.00 45.67 171 SER A CA 1
ATOM 1389 C C . SER A 1 171 ? -26.551 -29.712 -0.966 1.00 49.43 171 SER A C 1
ATOM 1390 O O . SER A 1 171 ? -25.665 -29.518 -1.798 1.00 50.60 171 SER A O 1
ATOM 1393 N N . SER A 1 172 ? -26.874 -28.818 -0.036 1.00 54.65 172 SER A N 1
ATOM 1394 C CA . SER A 1 172 ? -26.191 -27.528 0.053 1.00 58.89 172 SER A CA 1
ATOM 1395 C C . SER A 1 172 ? -24.990 -27.536 0.998 1.00 62.29 172 SER A C 1
ATOM 1396 O O . SER A 1 172 ? -25.027 -28.150 2.066 1.00 63.19 172 SER A O 1
ATOM 1399 N N . ARG A 1 173 ? -23.926 -26.850 0.590 1.00 65.00 173 ARG A N 1
ATOM 1400 C CA . ARG A 1 173 ? -22.704 -26.759 1.383 1.00 67.39 173 ARG A CA 1
ATOM 1401 C C . ARG A 1 173 ? -21.736 -25.792 0.709 1.00 68.61 173 ARG A C 1
ATOM 1402 O O . ARG A 1 173 ? -21.618 -25.778 -0.516 1.00 69.58 173 ARG A O 1
ATOM 1410 N N . SER A 1 174 ? -21.044 -24.987 1.511 1.00 69.04 174 SER A N 1
ATOM 1411 C CA . SER A 1 174 ? -20.091 -24.014 0.983 1.00 69.39 174 SER A CA 1
ATOM 1412 C C . SER A 1 174 ? -20.767 -23.117 -0.052 1.00 69.12 174 SER A C 1
ATOM 1413 O O . SER A 1 174 ? -20.116 -22.602 -0.963 1.00 69.80 174 SER A O 1
ATOM 1416 N N . GLU A 1 175 ? -22.078 -22.942 0.091 1.00 68.30 175 GLU A N 1
ATOM 1417 C CA . GLU A 1 175 ? -22.858 -22.115 -0.824 1.00 66.86 175 GLU A CA 1
ATOM 1418 C C . GLU A 1 175 ? -22.752 -22.593 -2.268 1.00 65.18 175 GLU A C 1
ATOM 1419 O O . GLU A 1 175 ? -23.242 -21.936 -3.183 1.00 66.20 175 GLU A O 1
ATOM 1425 N N . LEU A 1 176 ? -22.113 -23.744 -2.465 1.00 62.20 176 LEU A N 1
ATOM 1426 C CA . LEU A 1 176 ? -21.944 -24.323 -3.794 1.00 58.27 176 LEU A CA 1
ATOM 1427 C C . LEU A 1 176 ? -22.735 -25.622 -3.899 1.00 55.40 176 LEU A C 1
ATOM 1428 O O . LEU A 1 176 ? -22.470 -26.580 -3.173 1.00 55.45 176 LEU A O 1
ATOM 1433 N N . ASN A 1 177 ? -23.713 -25.649 -4.801 1.00 51.22 177 ASN A N 1
ATOM 1434 C CA . ASN A 1 177 ? -24.550 -26.833 -5.000 1.00 46.54 177 ASN A CA 1
ATOM 1435 C C . ASN A 1 177 ? -23.812 -27.915 -5.779 1.00 43.59 177 ASN A C 1
ATOM 1436 O O . ASN A 1 177 ? -23.074 -27.627 -6.719 1.00 42.97 177 ASN A O 1
ATOM 1441 N N . GLN A 1 178 ? -24.022 -29.166 -5.388 1.00 40.88 178 GLN A N 1
ATOM 1442 C CA . GLN A 1 178 ? -23.375 -30.286 -6.056 1.00 38.74 178 GLN A CA 1
ATOM 1443 C C . GLN A 1 178 ? -24.245 -31.535 -6.011 1.00 34.57 178 GLN A C 1
ATOM 1444 O O . GLN A 1 178 ? -24.943 -31.779 -5.030 1.00 32.80 178 GLN A O 1
ATOM 1450 N N . VAL A 1 179 ? -24.198 -32.324 -7.079 1.00 31.02 179 VAL A N 1
ATOM 1451 C CA . VAL A 1 179 ? -24.966 -33.558 -7.137 1.00 27.49 179 VAL A CA 1
ATOM 1452 C C . VAL A 1 179 ? -24.211 -34.597 -6.316 1.00 27.89 179 VAL A C 1
ATOM 1453 O O . VAL A 1 179 ? -23.044 -34.889 -6.590 1.00 28.43 179 VAL A O 1
ATOM 1457 N N . ASP A 1 180 ? -24.863 -35.145 -5.296 1.00 25.43 180 ASP A N 1
ATOM 1458 C CA . ASP A 1 180 ? -24.211 -36.146 -4.465 1.00 23.94 180 ASP A CA 1
ATOM 1459 C C . ASP A 1 180 ? -24.829 -37.536 -4.601 1.00 23.42 180 ASP A C 1
ATOM 1460 O O . ASP A 1 180 ? -24.422 -38.469 -3.911 1.00 23.06 180 ASP A O 1
ATOM 1465 N N . GLN A 1 181 ? -25.801 -37.678 -5.500 1.00 21.75 181 GLN A N 1
ATOM 1466 C CA . GLN A 1 181 ? -26.445 -38.969 -5.723 1.00 22.22 181 GLN A CA 1
ATOM 1467 C C . GLN A 1 181 ? -27.351 -38.963 -6.958 1.00 22.73 181 GLN A C 1
ATOM 1468 O O . GLN A 1 181 ? -28.041 -37.981 -7.235 1.00 20.97 181 GLN A O 1
ATOM 1474 N N . VAL A 1 182 ? -27.346 -40.077 -7.686 1.00 21.59 182 VAL A N 1
ATOM 1475 C CA . VAL A 1 182 ? -28.165 -40.254 -8.888 1.00 18.47 182 VAL A CA 1
ATOM 1476 C C . VAL A 1 182 ? -28.656 -41.695 -8.925 1.00 19.87 182 VAL A C 1
ATOM 1477 O O . VAL A 1 182 ? -27.874 -42.631 -8.743 1.00 16.91 182 VAL A O 1
ATOM 1481 N N . GLY A 1 183 ? -29.946 -41.869 -9.185 1.00 21.21 183 GLY A N 1
ATOM 1482 C CA . GLY A 1 183 ? -30.507 -43.203 -9.237 1.00 22.51 183 GLY A CA 1
ATOM 1483 C C . GLY A 1 183 ? -31.926 -43.245 -9.762 1.00 23.78 183 GLY A C 1
ATOM 1484 O O . GLY A 1 183 ? -32.432 -42.260 -10.311 1.00 23.13 183 GLY A O 1
ATOM 1485 N N . TYR A 1 184 ? -32.557 -44.405 -9.601 1.00 24.85 184 TYR A N 1
ATOM 1486 C CA . TYR A 1 184 ? -33.933 -44.620 -10.028 1.00 23.61 184 TYR A CA 1
ATOM 1487 C C . TYR A 1 184 ? -34.861 -44.145 -8.918 1.00 24.09 184 TYR A C 1
ATOM 1488 O O . TYR A 1 184 ? -34.649 -44.451 -7.745 1.00 23.93 184 TYR A O 1
ATOM 1497 N N . VAL A 1 185 ? -35.901 -43.418 -9.298 1.00 22.54 185 VAL A N 1
ATOM 1498 C CA . VAL A 1 185 ? -36.867 -42.916 -8.347 1.00 20.96 185 VAL A CA 1
ATOM 1499 C C . VAL A 1 185 ? -37.606 -44.075 -7.714 1.00 22.52 185 VAL A C 1
ATOM 1500 O O . VAL A 1 185 ? -37.971 -44.018 -6.546 1.00 25.84 185 VAL A O 1
ATOM 1504 N N . THR A 1 186 ? -37.830 -45.134 -8.481 1.00 21.80 186 THR A N 1
ATOM 1505 C CA . THR A 1 186 ? -38.530 -46.294 -7.947 1.00 24.50 186 THR A CA 1
ATOM 1506 C C . THR A 1 186 ? -37.680 -47.125 -6.983 1.00 25.30 186 THR A C 1
ATOM 1507 O O . THR A 1 186 ? -38.106 -47.399 -5.857 1.00 26.31 186 THR A O 1
ATOM 1511 N N . TYR A 1 187 ? -36.483 -47.518 -7.419 1.00 26.60 187 TYR A N 1
ATOM 1512 C CA . TYR A 1 187 ? -35.578 -48.329 -6.589 1.00 28.12 187 TYR A CA 1
ATOM 1513 C C . TYR A 1 187 ? -35.081 -47.607 -5.336 1.00 29.98 187 TYR A C 1
ATOM 1514 O O . TYR A 1 187 ? -35.242 -48.093 -4.215 1.00 29.89 187 TYR A O 1
ATOM 1523 N N . ASP A 1 188 ? -34.464 -46.450 -5.545 1.00 31.77 188 ASP A N 1
ATOM 1524 C CA . ASP A 1 188 ? -33.918 -45.655 -4.457 1.00 33.20 188 ASP A CA 1
ATOM 1525 C C . ASP A 1 188 ? -35.029 -45.083 -3.593 1.00 34.92 188 ASP A C 1
ATOM 1526 O O . ASP A 1 188 ? -35.162 -45.428 -2.415 1.00 37.58 188 ASP A O 1
ATOM 1531 N N . ILE A 1 189 ? -35.824 -44.196 -4.172 1.00 33.82 189 ILE A N 1
ATOM 1532 C CA . ILE A 1 189 ? -36.942 -43.611 -3.447 1.00 34.70 189 ILE A CA 1
ATOM 1533 C C . ILE A 1 189 ? -38.059 -44.631 -3.654 1.00 35.55 189 ILE A C 1
ATOM 1534 O O . ILE A 1 189 ? -38.058 -45.346 -4.652 1.00 38.85 189 ILE A O 1
ATOM 1539 N N . LEU A 1 190 ? -39.003 -44.712 -2.728 1.00 35.20 190 LEU A N 1
ATOM 1540 C CA . LEU A 1 190 ? -40.095 -45.678 -2.858 1.00 34.09 190 LEU A CA 1
ATOM 1541 C C . LEU A 1 190 ? -39.657 -47.101 -2.492 1.00 33.21 190 LEU A C 1
ATOM 1542 O O . LEU A 1 190 ? -40.482 -47.947 -2.150 1.00 34.52 190 LEU A O 1
ATOM 1547 N N . GLN A 1 191 ? -38.356 -47.361 -2.571 1.00 32.51 191 GLN A N 1
ATOM 1548 C CA . GLN A 1 191 ? -37.812 -48.663 -2.207 1.00 32.59 191 GLN A CA 1
ATOM 1549 C C . GLN A 1 191 ? -38.410 -49.819 -3.001 1.00 31.71 191 GLN A C 1
ATOM 1550 O O . GLN A 1 191 ? -38.588 -50.906 -2.465 1.00 32.86 191 GLN A O 1
ATOM 1556 N N . CYS A 1 192 ? -38.710 -49.590 -4.276 1.00 30.20 192 CYS A N 1
ATOM 1557 C CA . CYS A 1 192 ? -39.275 -50.637 -5.118 1.00 30.21 192 CYS A CA 1
ATOM 1558 C C . CYS A 1 192 ? -38.233 -51.728 -5.354 1.00 30.34 192 CYS A C 1
ATOM 1559 O O . CYS A 1 192 ? -37.039 -51.447 -5.428 1.00 28.86 192 CYS A O 1
ATOM 1562 N N . PRO A 1 193 ? -38.675 -52.992 -5.470 1.00 31.20 193 PRO A N 1
ATOM 1563 C CA . PRO A 1 193 ? -37.767 -54.124 -5.698 1.00 33.01 193 PRO A CA 1
ATOM 1564 C C . PRO A 1 193 ? -37.086 -54.057 -7.064 1.00 34.96 193 PRO A C 1
ATOM 1565 O O . PRO A 1 193 ? -37.715 -53.711 -8.065 1.00 33.07 193 PRO A O 1
ATOM 1569 N N . GLU A 1 194 ? -35.797 -54.383 -7.099 1.00 38.06 194 GLU A N 1
ATOM 1570 C CA . GLU A 1 194 ? -35.038 -54.363 -8.346 1.00 41.38 194 GLU A CA 1
ATOM 1571 C C . GLU A 1 194 ? -35.527 -55.446 -9.298 1.00 44.01 194 GLU A C 1
ATOM 1572 O O . GLU A 1 194 ? -36.095 -56.447 -8.867 1.00 45.15 194 GLU A O 1
ATOM 1578 N N . ASP A 1 195 ? -35.308 -55.232 -10.592 1.00 47.38 195 ASP A N 1
ATOM 1579 C CA . ASP A 1 195 ? -35.716 -56.179 -11.625 1.00 50.27 195 ASP A CA 1
ATOM 1580 C C . ASP A 1 195 ? -37.230 -56.341 -11.671 1.00 51.99 195 ASP A C 1
ATOM 1581 O O . ASP A 1 195 ? -37.925 -55.577 -10.972 0.00 52.21 195 ASP A O 1
ATOM 1587 N N . ASP B 1 1 ? -19.208 -68.760 -17.333 1.00 33.16 1 ASP B N 1
ATOM 1588 C CA . ASP B 1 1 ? -20.581 -69.293 -17.499 1.00 28.62 1 ASP B CA 1
ATOM 1589 C C . ASP B 1 1 ? -21.439 -68.379 -18.365 1.00 26.55 1 ASP B C 1
ATOM 1590 O O . ASP B 1 1 ? -20.983 -67.916 -19.409 1.00 25.63 1 ASP B O 1
ATOM 1595 N N . ASP B 1 2 ? -22.683 -68.141 -17.958 1.00 23.97 2 ASP B N 1
ATOM 1596 C CA . ASP B 1 2 ? -23.561 -67.267 -18.724 1.00 22.59 2 ASP B CA 1
ATOM 1597 C C . ASP B 1 2 ? -23.313 -65.827 -18.272 1.00 23.38 2 ASP B C 1
ATOM 1598 O O . ASP B 1 2 ? -23.512 -65.491 -17.102 1.00 22.16 2 ASP B O 1
ATOM 1603 N N . ALA B 1 3 ? -22.865 -64.987 -19.201 1.00 21.87 3 ALA B N 1
ATOM 1604 C CA . ALA B 1 3 ? -22.573 -63.593 -18.894 1.00 22.83 3 ALA B CA 1
ATOM 1605 C C . ALA B 1 3 ? -23.769 -62.901 -18.245 1.00 24.32 3 ALA B C 1
ATOM 1606 O O . ALA B 1 3 ? -23.611 -61.998 -17.415 1.00 24.87 3 ALA B O 1
ATOM 1608 N N . CYS B 1 4 ? -24.964 -63.353 -18.607 1.00 24.97 4 CYS B N 1
ATOM 1609 C CA . CYS B 1 4 ? -26.186 -62.759 -18.088 1.00 25.14 4 CYS B CA 1
ATOM 1610 C C . CYS B 1 4 ? -26.459 -63.047 -16.628 1.00 25.19 4 CYS B C 1
ATOM 1611 O O . CYS B 1 4 ? -27.321 -62.412 -16.016 1.00 24.58 4 CYS B O 1
ATOM 1614 N N . ASN B 1 5 ? -25.722 -63.985 -16.050 1.00 25.43 5 ASN B N 1
ATOM 1615 C CA . ASN B 1 5 ? -25.911 -64.295 -14.641 1.00 25.62 5 ASN B CA 1
ATOM 1616 C C . ASN B 1 5 ? -24.889 -63.615 -13.766 1.00 24.54 5 ASN B C 1
ATOM 1617 O O . ASN B 1 5 ? -24.943 -63.717 -12.549 1.00 26.56 5 ASN B O 1
ATOM 1622 N N . VAL B 1 6 ? -23.955 -62.916 -14.396 1.00 22.12 6 VAL B N 1
ATOM 1623 C CA . VAL B 1 6 ? -22.912 -62.224 -13.660 1.00 19.01 6 VAL B CA 1
ATOM 1624 C C . VAL B 1 6 ? -23.433 -60.920 -13.064 1.00 19.06 6 VAL B C 1
ATOM 1625 O O . VAL B 1 6 ? -24.095 -60.144 -13.745 1.00 17.65 6 VAL B O 1
ATOM 1629 N N . ASN B 1 7 ? -23.126 -60.676 -11.796 1.00 20.43 7 ASN B N 1
ATOM 1630 C CA . ASN B 1 7 ? -23.565 -59.448 -11.166 1.00 20.68 7 ASN B CA 1
ATOM 1631 C C . ASN B 1 7 ? -22.507 -58.358 -11.271 1.00 19.82 7 ASN B C 1
ATOM 1632 O O . ASN B 1 7 ? -22.797 -57.245 -11.706 1.00 19.58 7 ASN B O 1
ATOM 1637 N N . ILE B 1 8 ? -21.278 -58.688 -10.891 1.00 19.74 8 ILE B N 1
ATOM 1638 C CA . ILE B 1 8 ? -20.176 -57.738 -10.931 1.00 20.91 8 ILE B CA 1
ATOM 1639 C C . ILE B 1 8 ? -19.017 -58.278 -11.775 1.00 21.56 8 ILE B C 1
ATOM 1640 O O . ILE B 1 8 ? -18.374 -59.249 -11.387 1.00 20.69 8 ILE B O 1
ATOM 1645 N N . PHE B 1 9 ? -18.753 -57.668 -12.931 1.00 19.83 9 PHE B N 1
ATOM 1646 C CA . PHE B 1 9 ? -17.649 -58.126 -13.777 1.00 18.10 9 PHE B CA 1
ATOM 1647 C C . PHE B 1 9 ? -16.326 -57.593 -13.253 1.00 17.48 9 PHE B C 1
ATOM 1648 O O . PHE B 1 9 ? -16.251 -56.456 -12.791 1.00 16.76 9 PHE B O 1
ATOM 1656 N N . ASP B 1 10 ? -15.283 -58.421 -13.311 1.00 17.60 10 ASP B N 1
ATOM 1657 C CA . ASP B 1 10 ? -13.957 -58.000 -12.856 1.00 17.28 10 ASP B CA 1
ATOM 1658 C C . ASP B 1 10 ? -13.532 -56.771 -13.636 1.00 16.91 10 ASP B C 1
ATOM 1659 O O . ASP B 1 10 ? -12.929 -55.848 -13.087 1.00 15.63 10 ASP B O 1
ATOM 1664 N N . ALA B 1 11 ? -13.860 -56.763 -14.925 1.00 14.45 11 ALA B N 1
ATOM 1665 C CA . ALA B 1 11 ? -13.485 -55.646 -15.784 1.00 13.64 11 ALA B CA 1
ATOM 1666 C C . ALA B 1 11 ? -14.226 -55.678 -17.120 1.00 14.02 11 ALA B C 1
ATOM 1667 O O . ALA B 1 11 ? -14.580 -56.738 -17.620 1.00 11.29 11 ALA B O 1
ATOM 1669 N N . ILE B 1 12 ? -14.449 -54.492 -17.682 1.00 12.99 12 ILE B N 1
ATOM 1670 C CA . ILE B 1 12 ? -15.149 -54.319 -18.951 1.00 12.87 12 ILE B CA 1
ATOM 1671 C C . ILE B 1 12 ? -14.357 -53.339 -19.809 1.00 13.42 12 ILE B C 1
ATOM 1672 O O . ILE B 1 12 ? -13.758 -52.404 -19.286 1.00 10.56 12 ILE B O 1
ATOM 1677 N N . ALA B 1 13 ? -14.322 -53.555 -21.121 1.00 11.36 13 ALA B N 1
ATOM 1678 C CA . ALA B 1 13 ? -13.593 -52.641 -21.983 1.00 12.76 13 ALA B CA 1
ATOM 1679 C C . ALA B 1 13 ? -13.966 -52.810 -23.444 1.00 14.18 13 ALA B C 1
ATOM 1680 O O . ALA B 1 13 ? -14.306 -53.903 -23.907 1.00 13.42 13 ALA B O 1
ATOM 1682 N N . GLU B 1 14 ? -13.890 -51.706 -24.166 1.00 14.08 14 GLU B N 1
ATOM 1683 C CA . GLU B 1 14 ? -14.194 -51.703 -25.578 1.00 17.35 14 GLU B CA 1
ATOM 1684 C C . GLU B 1 14 ? -12.908 -52.037 -26.303 1.00 17.86 14 GLU B C 1
ATOM 1685 O O . GLU B 1 14 ? -11.881 -51.388 -26.091 1.00 18.85 14 GLU B O 1
ATOM 1691 N N . ILE B 1 15 ? -12.961 -53.061 -27.145 1.00 18.45 15 ILE B N 1
ATOM 1692 C CA . ILE B 1 15 ? -11.792 -53.479 -27.909 1.00 18.04 15 ILE B CA 1
ATOM 1693 C C . ILE B 1 15 ? -12.252 -53.542 -29.352 1.00 20.84 15 ILE B C 1
ATOM 1694 O O . ILE B 1 15 ? -12.964 -54.458 -29.746 1.00 19.24 15 ILE B O 1
ATOM 1699 N N . GLY B 1 16 ? -11.855 -52.545 -30.132 1.00 23.90 16 GLY B N 1
ATOM 1700 C CA . GLY B 1 16 ? -12.268 -52.504 -31.517 1.00 28.25 16 GLY B CA 1
ATOM 1701 C C . GLY B 1 16 ? -13.740 -52.158 -31.562 1.00 30.18 16 GLY B C 1
ATOM 1702 O O . GLY B 1 16 ? -14.206 -51.270 -30.842 1.00 30.39 16 GLY B O 1
ATOM 1703 N N . ASN B 1 17 ? -14.485 -52.878 -32.391 1.00 31.94 17 ASN B N 1
ATOM 1704 C CA . ASN B 1 17 ? -15.911 -52.631 -32.531 1.00 32.68 17 ASN B CA 1
ATOM 1705 C C . ASN B 1 17 ? -16.735 -53.592 -31.676 1.00 32.28 17 ASN B C 1
ATOM 1706 O O . ASN B 1 17 ? -17.825 -54.003 -32.066 1.00 34.37 17 ASN B O 1
ATOM 1711 N N . GLN B 1 18 ? -16.208 -53.950 -30.509 1.00 30.79 18 GLN B N 1
ATOM 1712 C CA . GLN B 1 18 ? -16.909 -54.854 -29.607 1.00 26.76 18 GLN B CA 1
ATOM 1713 C C . GLN B 1 18 ? -16.639 -54.504 -28.155 1.00 24.73 18 GLN B C 1
ATOM 1714 O O . GLN B 1 18 ? -15.703 -53.769 -27.837 1.00 23.13 18 GLN B O 1
ATOM 1720 N N . LEU B 1 19 ? -17.465 -55.045 -27.273 1.00 20.49 19 LEU B N 1
ATOM 1721 C CA . LEU B 1 19 ? -17.306 -54.807 -25.855 1.00 18.03 19 LEU B CA 1
ATOM 1722 C C . LEU B 1 19 ? -16.904 -56.146 -25.236 1.00 17.05 19 LEU B C 1
ATOM 1723 O O . LEU B 1 19 ? -17.491 -57.195 -25.527 1.00 14.31 19 LEU B O 1
ATOM 1728 N N . TYR B 1 20 ? -15.854 -56.106 -24.421 1.00 14.65 20 TYR B N 1
ATOM 1729 C CA . TYR B 1 20 ? -15.348 -57.294 -23.741 1.00 14.33 20 TYR B CA 1
ATOM 1730 C C . TYR B 1 20 ? -15.603 -57.222 -22.241 1.00 15.46 20 TYR B C 1
ATOM 1731 O O . TYR B 1 20 ? -15.326 -56.209 -21.599 1.00 13.52 20 TYR B O 1
ATOM 1740 N N . LEU B 1 21 ? -16.121 -58.318 -21.694 1.00 14.75 21 LEU B N 1
ATOM 1741 C CA . LEU B 1 21 ? -16.422 -58.421 -20.271 1.00 15.05 21 LEU B CA 1
ATOM 1742 C C . LEU B 1 21 ? -15.585 -59.554 -19.697 1.00 15.48 21 LEU B C 1
ATOM 1743 O O . LEU B 1 21 ? -15.537 -60.637 -20.268 1.00 14.64 21 LEU B O 1
ATOM 1748 N N . PHE B 1 22 ? -14.946 -59.310 -18.557 1.00 12.99 22 PHE B N 1
ATOM 1749 C CA . PHE B 1 22 ? -14.091 -60.313 -17.933 1.00 14.12 22 PHE B CA 1
ATOM 1750 C C . PHE B 1 22 ? -14.547 -60.740 -16.535 1.00 14.26 22 PHE B C 1
ATOM 1751 O O . PHE B 1 22 ? -14.983 -59.905 -15.749 1.00 12.61 22 PHE B O 1
ATOM 1759 N N . LYS B 1 23 ? -14.438 -62.030 -16.222 1.00 15.66 23 LYS B N 1
ATOM 1760 C CA . LYS B 1 23 ? -14.845 -62.525 -14.902 1.00 18.46 23 LYS B CA 1
ATOM 1761 C C . LYS B 1 23 ? -14.249 -63.896 -14.582 1.00 19.44 23 LYS B C 1
ATOM 1762 O O . LYS B 1 23 ? -14.468 -64.864 -15.313 1.00 19.69 23 LYS B O 1
ATOM 1768 N N . ASP B 1 24 ? -13.499 -63.959 -13.483 1.00 19.79 24 ASP B N 1
ATOM 1769 C CA . ASP B 1 24 ? -12.865 -65.195 -13.010 1.00 22.98 24 ASP B CA 1
ATOM 1770 C C . ASP B 1 24 ? -12.290 -66.103 -14.097 1.00 21.18 24 ASP B C 1
ATOM 1771 O O . ASP B 1 24 ? -12.746 -67.236 -14.268 1.00 20.75 24 ASP B O 1
ATOM 1776 N N . GLY B 1 25 ? -11.300 -65.614 -14.833 1.00 20.91 25 GLY B N 1
ATOM 1777 C CA . GLY B 1 25 ? -10.687 -66.429 -15.871 1.00 18.34 25 GLY B CA 1
ATOM 1778 C C . GLY B 1 25 ? -11.491 -66.643 -17.140 1.00 17.40 25 GLY B C 1
ATOM 1779 O O . GLY B 1 25 ? -11.103 -67.450 -17.983 1.00 15.97 25 GLY B O 1
ATOM 1780 N N . LYS B 1 26 ? -12.604 -65.934 -17.286 1.00 16.61 26 LYS B N 1
ATOM 1781 C CA . LYS B 1 26 ? -13.428 -66.072 -18.476 1.00 17.47 26 LYS B CA 1
ATOM 1782 C C . LYS B 1 26 ? -13.780 -64.694 -19.043 1.00 17.91 26 LYS B C 1
ATOM 1783 O O . LYS B 1 26 ? -13.655 -63.684 -18.351 1.00 17.75 26 LYS B O 1
ATOM 1789 N N . TYR B 1 27 ? -14.188 -64.654 -20.307 1.00 16.81 27 TYR B N 1
ATOM 1790 C CA . TYR B 1 27 ? -14.576 -63.401 -20.928 1.00 17.17 27 TYR B CA 1
ATOM 1791 C C . TYR B 1 27 ? -15.672 -63.625 -21.964 1.00 17.35 27 TYR B C 1
ATOM 1792 O O . TYR B 1 27 ? -15.885 -64.740 -22.450 1.00 18.34 27 TYR B O 1
ATOM 1801 N N . TRP B 1 28 ? -16.394 -62.556 -22.267 1.00 14.88 28 TRP B N 1
ATOM 1802 C CA . TRP B 1 28 ? -17.460 -62.617 -23.256 1.00 14.37 28 TRP B CA 1
ATOM 1803 C C . TRP B 1 28 ? -17.318 -61.397 -24.143 1.00 13.97 28 TRP B C 1
ATOM 1804 O O . TRP B 1 28 ? -16.705 -60.409 -23.745 1.00 11.99 28 TRP B O 1
ATOM 1815 N N . ARG B 1 29 ? -17.891 -61.460 -25.337 1.00 13.96 29 ARG B N 1
ATOM 1816 C CA . ARG B 1 29 ? -17.823 -60.344 -26.268 1.00 16.05 29 ARG B CA 1
ATOM 1817 C C . ARG B 1 29 ? -19.243 -59.940 -26.608 1.00 17.55 29 ARG B C 1
ATOM 1818 O O . ARG B 1 29 ? -20.155 -60.763 -26.546 1.00 17.63 29 ARG B O 1
ATOM 1826 N N . PHE B 1 30 ? -19.438 -58.677 -26.961 1.00 17.34 30 PHE B N 1
ATOM 1827 C CA . PHE B 1 30 ? -20.771 -58.219 -27.314 1.00 19.66 30 PHE B CA 1
ATOM 1828 C C . PHE B 1 30 ? -20.716 -57.112 -28.362 1.00 21.44 30 PHE B C 1
ATOM 1829 O O . PHE B 1 30 ? -19.862 -56.228 -28.310 1.00 19.93 30 PHE B O 1
ATOM 1837 N N . SER B 1 31 ? -21.619 -57.194 -29.332 1.00 22.59 31 SER B N 1
ATOM 1838 C CA . SER B 1 31 ? -21.703 -56.211 -30.403 1.00 25.44 31 SER B CA 1
ATOM 1839 C C . SER B 1 31 ? -23.102 -55.630 -30.425 1.00 27.21 31 SER B C 1
ATOM 1840 O O . SER B 1 31 ? -24.085 -56.362 -30.334 1.00 26.48 31 SER B O 1
ATOM 1843 N N . GLU B 1 32 ? -23.182 -54.310 -30.542 1.00 29.09 32 GLU B N 1
ATOM 1844 C CA . GLU B 1 32 ? -24.460 -53.608 -30.593 1.00 33.17 32 GLU B CA 1
ATOM 1845 C C . GLU B 1 32 ? -25.292 -54.115 -31.770 1.00 34.31 32 GLU B C 1
ATOM 1846 O O . GLU B 1 32 ? -24.751 -54.427 -32.830 1.00 33.02 32 GLU B O 1
ATOM 1852 N N . GLY B 1 33 ? -26.602 -54.198 -31.580 1.00 36.02 33 GLY B N 1
ATOM 1853 C CA . GLY B 1 33 ? -27.457 -54.655 -32.657 1.00 38.70 33 GLY B CA 1
ATOM 1854 C C . GLY B 1 33 ? -28.713 -55.369 -32.199 1.00 40.05 33 GLY B C 1
ATOM 1855 O O . GLY B 1 33 ? -28.778 -55.900 -31.088 1.00 40.56 33 GLY B O 1
ATOM 1856 N N . ARG B 1 34 ? -29.723 -55.384 -33.063 1.00 41.11 34 ARG B N 1
ATOM 1857 C CA . ARG B 1 34 ? -30.973 -56.049 -32.737 1.00 42.17 34 ARG B CA 1
ATOM 1858 C C . ARG B 1 34 ? -30.733 -57.545 -32.607 1.00 41.28 34 ARG B C 1
ATOM 1859 O O . ARG B 1 34 ? -30.000 -58.135 -33.401 1.00 41.77 34 ARG B O 1
ATOM 1867 N N . GLY B 1 35 ? -31.345 -58.155 -31.597 1.00 39.69 35 GLY B N 1
ATOM 1868 C CA . GLY B 1 35 ? -31.178 -59.583 -31.389 1.00 38.78 35 GLY B CA 1
ATOM 1869 C C . GLY B 1 35 ? -29.799 -59.966 -30.879 1.00 38.00 35 GLY B C 1
ATOM 1870 O O . GLY B 1 35 ? -29.545 -61.135 -30.582 1.00 37.42 35 GLY B O 1
ATOM 1871 N N . SER B 1 36 ? -28.903 -58.987 -30.776 1.00 36.04 36 SER B N 1
ATOM 1872 C CA . SER B 1 36 ? -27.550 -59.249 -30.293 1.00 34.33 36 SER B CA 1
ATOM 1873 C C . SER B 1 36 ? -27.524 -59.705 -28.840 1.00 32.32 36 SER B C 1
ATOM 1874 O O . SER B 1 36 ? -28.214 -59.145 -27.993 1.00 31.29 36 SER B O 1
ATOM 1877 N N . ARG B 1 37 ? -26.719 -60.729 -28.572 1.00 30.64 37 ARG B N 1
ATOM 1878 C CA . ARG B 1 37 ? -26.557 -61.285 -27.236 1.00 29.99 37 ARG B CA 1
ATOM 1879 C C . ARG B 1 37 ? -25.066 -61.497 -26.975 1.00 29.48 37 ARG B C 1
ATOM 1880 O O . ARG B 1 37 ? -24.246 -61.436 -27.907 1.00 28.71 37 ARG B O 1
ATOM 1888 N N . PRO B 1 38 ? -24.692 -61.746 -25.708 1.00 26.68 38 PRO B N 1
ATOM 1889 C CA . PRO B 1 38 ? -23.282 -61.963 -25.381 1.00 26.83 38 PRO B CA 1
ATOM 1890 C C . PRO B 1 38 ? -22.717 -63.256 -25.969 1.00 26.43 38 PRO B C 1
ATOM 1891 O O . PRO B 1 38 ? -23.382 -64.296 -25.961 1.00 26.04 38 PRO B O 1
ATOM 1895 N N . GLN B 1 39 ? -21.494 -63.172 -26.493 1.00 25.48 39 GLN B N 1
ATOM 1896 C CA . GLN B 1 39 ? -20.824 -64.322 -27.087 1.00 24.89 39 GLN B CA 1
ATOM 1897 C C . GLN B 1 39 ? -19.825 -64.907 -26.106 1.00 23.44 39 GLN B C 1
ATOM 1898 O O . GLN B 1 39 ? -19.022 -64.184 -25.513 1.00 22.05 39 GLN B O 1
ATOM 1904 N N . GLY B 1 40 ? -19.891 -66.220 -25.934 1.00 20.05 40 GLY B N 1
ATOM 1905 C CA . GLY B 1 40 ? -18.988 -66.895 -25.025 1.00 19.41 40 GLY B CA 1
ATOM 1906 C C . GLY B 1 40 ? -19.712 -67.950 -24.221 1.00 18.86 40 GLY B C 1
ATOM 1907 O O . GLY B 1 40 ? -20.746 -68.453 -24.648 1.00 21.02 40 GLY B O 1
ATOM 1908 N N . PRO B 1 41 ? -19.191 -68.305 -23.043 1.00 19.08 41 PRO B N 1
ATOM 1909 C CA . PRO B 1 41 ? -17.973 -67.748 -22.450 1.00 19.11 41 PRO B CA 1
ATOM 1910 C C . PRO B 1 41 ? -16.700 -68.282 -23.111 1.00 18.57 41 PRO B C 1
ATOM 1911 O O . PRO B 1 41 ? -16.708 -69.366 -23.680 1.00 18.35 41 PRO B O 1
ATOM 1915 N N . PHE B 1 42 ? -15.623 -67.502 -23.031 1.00 19.56 42 PHE B N 1
ATOM 1916 C CA . PHE B 1 42 ? -14.317 -67.879 -23.559 1.00 17.82 42 PHE B CA 1
ATOM 1917 C C . PHE B 1 42 ? -13.379 -67.890 -22.354 1.00 17.05 42 PHE B C 1
ATOM 1918 O O . PHE B 1 42 ? -13.709 -67.328 -21.311 1.00 16.31 42 PHE B O 1
ATOM 1926 N N . LEU B 1 43 ? -12.219 -68.529 -22.498 1.00 17.91 43 LEU B N 1
ATOM 1927 C CA . LEU B 1 43 ? -11.228 -68.567 -21.428 1.00 17.58 43 LEU B CA 1
ATOM 1928 C C . LEU B 1 43 ? -10.131 -67.545 -21.734 1.00 17.80 43 LEU B C 1
ATOM 1929 O O . LEU B 1 43 ? -9.512 -67.589 -22.799 1.00 17.72 43 LEU B O 1
ATOM 1934 N N . ILE B 1 44 ? -9.882 -66.641 -20.791 1.00 17.00 44 ILE B N 1
ATOM 1935 C CA . ILE B 1 44 ? -8.861 -65.604 -20.945 1.00 16.70 44 ILE B CA 1
ATOM 1936 C C . ILE B 1 44 ? -7.503 -66.192 -21.316 1.00 18.18 44 ILE B C 1
ATOM 1937 O O . ILE B 1 44 ? -6.826 -65.712 -22.241 1.00 17.50 44 ILE B O 1
ATOM 1942 N N . ALA B 1 45 ? -7.115 -67.236 -20.588 1.00 19.58 45 ALA B N 1
ATOM 1943 C CA . ALA B 1 45 ? -5.840 -67.914 -20.800 1.00 20.97 45 ALA B CA 1
ATOM 1944 C C . ALA B 1 45 ? -5.660 -68.420 -22.237 1.00 21.22 45 ALA B C 1
ATOM 1945 O O . ALA B 1 45 ? -4.535 -68.486 -22.723 1.00 23.29 45 ALA B O 1
ATOM 1947 N N . ASP B 1 46 ? -6.758 -68.780 -22.904 1.00 21.22 46 ASP B N 1
ATOM 1948 C CA . ASP B 1 46 ? -6.695 -69.256 -24.282 1.00 20.00 46 ASP B CA 1
ATOM 1949 C C . ASP B 1 46 ? -6.177 -68.147 -25.201 1.00 21.00 46 ASP B C 1
ATOM 1950 O O . ASP B 1 46 ? -5.474 -68.419 -26.174 1.00 20.40 46 ASP B O 1
ATOM 1955 N N . LYS B 1 47 ? -6.515 -66.899 -24.893 1.00 19.13 47 LYS B N 1
ATOM 1956 C CA . LYS B 1 47 ? -6.083 -65.777 -25.726 1.00 19.99 47 LYS B CA 1
ATOM 1957 C C . LYS B 1 47 ? -4.945 -64.969 -25.118 1.00 17.77 47 LYS B C 1
ATOM 1958 O O . LYS B 1 47 ? -4.029 -64.554 -25.819 1.00 19.45 47 LYS B O 1
ATOM 1964 N N . TRP B 1 48 ? -5.004 -64.756 -23.810 1.00 17.80 48 TRP B N 1
ATOM 1965 C CA . TRP B 1 48 ? -3.993 -63.964 -23.098 1.00 15.45 48 TRP B CA 1
ATOM 1966 C C . TRP B 1 48 ? -3.417 -64.772 -21.939 1.00 16.05 48 TRP B C 1
ATOM 1967 O O . TRP B 1 48 ? -3.624 -64.438 -20.777 1.00 15.24 48 TRP B O 1
ATOM 1978 N N . PRO B 1 49 ? -2.645 -65.829 -22.250 1.00 16.37 49 PRO B N 1
ATOM 1979 C CA . PRO B 1 49 ? -2.050 -66.694 -21.222 1.00 16.11 49 PRO B CA 1
ATOM 1980 C C . PRO B 1 49 ? -1.184 -66.067 -20.129 1.00 13.82 49 PRO B C 1
ATOM 1981 O O . PRO B 1 49 ? -0.987 -66.679 -19.097 1.00 14.91 49 PRO B O 1
ATOM 1985 N N . ALA B 1 50 ? -0.693 -64.849 -20.322 1.00 15.69 50 ALA B N 1
ATOM 1986 C CA . ALA B 1 50 ? 0.154 -64.256 -19.292 1.00 14.53 50 ALA B CA 1
ATOM 1987 C C . ALA B 1 50 ? -0.650 -63.570 -18.186 1.00 14.93 50 ALA B C 1
ATOM 1988 O O . ALA B 1 50 ? -0.101 -63.212 -17.140 1.00 13.85 50 ALA B O 1
ATOM 1990 N N . LEU B 1 51 ? -1.948 -63.385 -18.406 1.00 14.72 51 LEU B N 1
ATOM 1991 C CA . LEU B 1 51 ? -2.778 -62.686 -17.426 1.00 15.75 51 LEU B CA 1
ATOM 1992 C C . LEU B 1 51 ? -3.210 -63.502 -16.215 1.00 15.97 51 LEU B C 1
ATOM 1993 O O . LEU B 1 51 ? -3.372 -64.716 -16.288 1.00 16.22 51 LEU B O 1
ATOM 1998 N N . PRO B 1 52 ? -3.398 -62.832 -15.069 1.00 19.28 52 PRO B N 1
ATOM 1999 C CA . PRO B 1 52 ? -3.825 -63.531 -13.859 1.00 21.76 52 PRO B CA 1
ATOM 2000 C C . PRO B 1 52 ? -5.319 -63.837 -13.948 1.00 23.17 52 PRO B C 1
ATOM 2001 O O . PRO B 1 52 ? -5.997 -63.439 -14.903 1.00 23.11 52 PRO B O 1
ATOM 2005 N N . ARG B 1 53 ? -5.816 -64.531 -12.935 1.00 25.85 53 ARG B N 1
ATOM 2006 C CA . ARG B 1 53 ? -7.209 -64.922 -12.878 1.00 30.01 53 ARG B CA 1
ATOM 2007 C C . ARG B 1 53 ? -8.219 -63.768 -12.848 1.00 29.90 53 ARG B C 1
ATOM 2008 O O . ARG B 1 53 ? -9.166 -63.739 -13.647 1.00 29.46 53 ARG B O 1
ATOM 2016 N N . LYS B 1 54 ? -8.020 -62.814 -11.942 1.00 28.63 54 LYS B N 1
ATOM 2017 C CA . LYS B 1 54 ? -8.943 -61.688 -11.826 1.00 25.71 54 LYS B CA 1
ATOM 2018 C C . LYS B 1 54 ? -8.294 -60.356 -12.188 1.00 22.87 54 LYS B C 1
ATOM 2019 O O . LYS B 1 54 ? -7.318 -59.941 -11.568 1.00 23.36 54 LYS B O 1
ATOM 2025 N N . LEU B 1 55 ? -8.852 -59.688 -13.194 1.00 19.66 55 LEU B N 1
ATOM 2026 C CA . LEU B 1 55 ? -8.346 -58.396 -13.669 1.00 15.82 55 LEU B CA 1
ATOM 2027 C C . LEU B 1 55 ? -9.038 -57.266 -12.923 1.00 13.80 55 LEU B C 1
ATOM 2028 O O . LEU B 1 55 ? -10.072 -57.485 -12.318 1.00 14.79 55 LEU B O 1
ATOM 2033 N N . ASP B 1 56 ? -8.454 -56.069 -12.941 1.00 13.82 56 ASP B N 1
ATOM 2034 C CA . ASP B 1 56 ? -9.043 -54.903 -12.273 1.00 13.12 56 ASP B CA 1
ATOM 2035 C C . ASP B 1 56 ? -9.616 -53.923 -13.304 1.00 13.86 56 ASP B C 1
ATOM 2036 O O . ASP B 1 56 ? -10.587 -53.200 -13.031 1.00 13.02 56 ASP B O 1
ATOM 2041 N N . SER B 1 57 ? -8.988 -53.873 -14.475 1.00 12.44 57 SER B N 1
ATOM 2042 C CA . SER B 1 57 ? -9.452 -53.001 -15.547 1.00 13.99 57 SER B CA 1
ATOM 2043 C C . SER B 1 57 ? -8.576 -53.225 -16.774 1.00 12.33 57 SER B C 1
ATOM 2044 O O . SER B 1 57 ? -7.445 -53.720 -16.677 1.00 10.27 57 SER B O 1
ATOM 2047 N N . VAL B 1 58 ? -9.115 -52.853 -17.926 1.00 10.47 58 VAL B N 1
ATOM 2048 C CA . VAL B 1 58 ? -8.419 -53.027 -19.185 1.00 12.36 58 VAL B CA 1
ATOM 2049 C C . VAL B 1 58 ? -8.857 -51.916 -20.117 1.00 13.53 58 VAL B C 1
ATOM 2050 O O . VAL B 1 58 ? -9.975 -51.416 -19.994 1.00 12.17 58 VAL B O 1
ATOM 2054 N N . PHE B 1 59 ? -7.977 -51.496 -21.020 1.00 11.03 59 PHE B N 1
ATOM 2055 C CA . PHE B 1 59 ? -8.352 -50.471 -21.981 1.00 12.55 59 PHE B CA 1
ATOM 2056 C C . PHE B 1 59 ? -7.516 -50.600 -23.241 1.00 11.41 59 PHE B C 1
ATOM 2057 O O . PHE B 1 59 ? -6.402 -51.112 -23.225 1.00 8.90 59 PHE B O 1
ATOM 2065 N N . GLU B 1 60 ? -8.093 -50.169 -24.348 1.00 13.86 60 GLU B N 1
ATOM 2066 C CA . GLU B 1 60 ? -7.418 -50.230 -25.629 1.00 16.14 60 GLU B CA 1
ATOM 2067 C C . GLU B 1 60 ? -7.026 -48.835 -26.093 1.00 19.20 60 GLU B C 1
ATOM 2068 O O . GLU B 1 60 ? -7.834 -47.910 -26.048 1.00 19.37 60 GLU B O 1
ATOM 2074 N N . GLU B 1 61 ? -5.783 -48.685 -26.536 1.00 22.36 61 GLU B N 1
ATOM 2075 C CA . GLU B 1 61 ? -5.323 -47.403 -27.046 1.00 25.91 61 GLU B CA 1
ATOM 2076 C C . GLU B 1 61 ? -6.063 -47.163 -28.358 1.00 27.72 61 GLU B C 1
ATOM 2077 O O . GLU B 1 61 ? -5.982 -47.973 -29.289 1.00 28.24 61 GLU B O 1
ATOM 2083 N N . PRO B 1 62 ? -6.800 -46.044 -28.442 1.00 30.80 62 PRO B N 1
ATOM 2084 C CA . PRO B 1 62 ? -7.594 -45.632 -29.604 1.00 31.82 62 PRO B CA 1
ATOM 2085 C C . PRO B 1 62 ? -6.888 -45.702 -30.957 1.00 32.92 62 PRO B C 1
ATOM 2086 O O . PRO B 1 62 ? -7.515 -45.977 -31.978 1.00 34.18 62 PRO B O 1
ATOM 2090 N N . LEU B 1 63 ? -5.585 -45.447 -30.969 1.00 32.38 63 LEU B N 1
ATOM 2091 C CA . LEU B 1 63 ? -4.839 -45.459 -32.222 1.00 32.12 63 LEU B CA 1
ATOM 2092 C C . LEU B 1 63 ? -4.050 -46.751 -32.488 1.00 30.29 63 LEU B C 1
ATOM 2093 O O . LEU B 1 63 ? -4.377 -47.508 -33.402 1.00 30.44 63 LEU B O 1
ATOM 2098 N N . SER B 1 64 ? -3.019 -46.995 -31.682 1.00 28.88 64 SER B N 1
ATOM 2099 C CA . SER B 1 64 ? -2.152 -48.171 -31.834 1.00 25.58 64 SER B CA 1
ATOM 2100 C C . SER B 1 64 ? -2.840 -49.516 -31.598 1.00 24.42 64 SER B C 1
ATOM 2101 O O . SER B 1 64 ? -2.365 -50.555 -32.058 1.00 22.68 64 SER B O 1
ATOM 2104 N N . LYS B 1 65 ? -3.941 -49.485 -30.854 1.00 23.11 65 LYS B N 1
ATOM 2105 C CA . LYS B 1 65 ? -4.703 -50.678 -30.515 1.00 21.51 65 LYS B CA 1
ATOM 2106 C C . LYS B 1 65 ? -4.001 -51.569 -29.494 1.00 18.95 65 LYS B C 1
ATOM 2107 O O . LYS B 1 65 ? -4.387 -52.719 -29.284 1.00 16.06 65 LYS B O 1
ATOM 2113 N N . LYS B 1 66 ? -2.962 -51.039 -28.863 1.00 18.85 66 LYS B N 1
ATOM 2114 C CA . LYS B 1 66 ? -2.272 -51.800 -27.835 1.00 20.18 66 LYS B CA 1
ATOM 2115 C C . LYS B 1 66 ? -3.284 -51.974 -26.706 1.00 18.03 66 LYS B C 1
ATOM 2116 O O . LYS B 1 66 ? -4.100 -51.077 -26.446 1.00 16.02 66 LYS B O 1
ATOM 2122 N N . LEU B 1 67 ? -3.227 -53.129 -26.046 1.00 14.47 67 LEU B N 1
ATOM 2123 C CA . LEU B 1 67 ? -4.144 -53.458 -24.953 1.00 14.82 67 LEU B CA 1
ATOM 2124 C C . LEU B 1 67 ? -3.505 -53.455 -23.573 1.00 13.88 67 LEU B C 1
ATOM 2125 O O . LEU B 1 67 ? -2.562 -54.207 -23.318 1.00 14.13 67 LEU B O 1
ATOM 2130 N N . PHE B 1 68 ? -4.044 -52.627 -22.682 1.00 11.43 68 PHE B N 1
ATOM 2131 C CA . PHE B 1 68 ? -3.535 -52.533 -21.320 1.00 11.56 68 PHE B CA 1
ATOM 2132 C C . PHE B 1 68 ? -4.410 -53.297 -20.343 1.00 13.07 68 PHE B C 1
ATOM 2133 O O . PHE B 1 68 ? -5.608 -53.057 -20.252 1.00 11.61 68 PHE B O 1
ATOM 2141 N N . PHE B 1 69 ? -3.787 -54.204 -19.605 1.00 10.36 69 PHE B N 1
ATOM 2142 C CA . PHE B 1 69 ? -4.477 -55.011 -18.619 1.00 9.05 69 PHE B CA 1
ATOM 2143 C C . PHE B 1 69 ? -3.900 -54.687 -17.250 1.00 11.92 69 PHE B C 1
ATOM 2144 O O . PHE B 1 69 ? -2.679 -54.669 -17.090 1.00 11.23 69 PHE B O 1
ATOM 2152 N N . PHE B 1 70 ? -4.761 -54.434 -16.267 1.00 8.29 70 PHE B N 1
ATOM 2153 C CA . PHE B 1 70 ? -4.276 -54.122 -14.925 1.00 12.08 70 PHE B CA 1
ATOM 2154 C C . PHE B 1 70 ? -4.781 -55.139 -13.909 1.00 11.93 70 PHE B C 1
ATOM 2155 O O . PHE B 1 70 ? -5.935 -55.577 -13.981 1.00 10.82 70 PHE B O 1
ATOM 2163 N N . SER B 1 71 ? -3.902 -55.528 -12.985 1.00 11.03 71 SER B N 1
ATOM 2164 C CA . SER B 1 71 ? -4.263 -56.444 -11.912 1.00 14.30 71 SER B CA 1
ATOM 2165 C C . SER B 1 71 ? -3.360 -56.145 -10.718 1.00 13.79 71 SER B C 1
ATOM 2166 O O . SER B 1 71 ? -2.160 -56.382 -10.759 1.00 16.18 71 SER B O 1
ATOM 2169 N N . GLY B 1 72 ? -3.950 -55.634 -9.645 1.00 14.53 72 GLY B N 1
ATOM 2170 C CA . GLY B 1 72 ? -3.166 -55.296 -8.468 1.00 14.11 72 GLY B CA 1
ATOM 2171 C C . GLY B 1 72 ? -2.166 -54.232 -8.877 1.00 15.88 72 GLY B C 1
ATOM 2172 O O . GLY B 1 72 ? -2.519 -53.262 -9.553 1.00 16.59 72 GLY B O 1
ATOM 2173 N N . ARG B 1 73 ? -0.911 -54.415 -8.486 1.00 16.49 73 ARG B N 1
ATOM 2174 C CA . ARG B 1 73 ? 0.150 -53.471 -8.834 1.00 16.22 73 ARG B CA 1
ATOM 2175 C C . ARG B 1 73 ? 0.955 -53.936 -10.056 1.00 15.88 73 ARG B C 1
ATOM 2176 O O . ARG B 1 73 ? 2.135 -53.617 -10.184 1.00 14.64 73 ARG B O 1
ATOM 2184 N N . GLN B 1 74 ? 0.309 -54.686 -10.943 1.00 15.97 74 GLN B N 1
ATOM 2185 C CA . GLN B 1 74 ? 0.946 -55.191 -12.148 1.00 16.37 74 GLN B CA 1
ATOM 2186 C C . GLN B 1 74 ? 0.181 -54.710 -13.379 1.00 16.15 74 GLN B C 1
ATOM 2187 O O . GLN B 1 74 ? -1.053 -54.616 -13.364 1.00 15.59 74 GLN B O 1
ATOM 2193 N N . VAL B 1 75 ? 0.926 -54.411 -14.438 1.00 13.15 75 VAL B N 1
ATOM 2194 C CA . VAL B 1 75 ? 0.337 -53.973 -15.689 1.00 13.30 75 VAL B CA 1
ATOM 2195 C C . VAL B 1 75 ? 0.946 -54.764 -16.852 1.00 13.59 75 VAL B C 1
ATOM 2196 O O . VAL B 1 75 ? 2.157 -55.008 -16.894 1.00 14.96 75 VAL B O 1
ATOM 2200 N N . TRP B 1 76 ? 0.081 -55.223 -17.752 1.00 14.63 76 TRP B N 1
ATOM 2201 C CA . TRP B 1 76 ? 0.500 -55.970 -18.942 1.00 13.18 76 TRP B CA 1
ATOM 2202 C C . TRP B 1 76 ? 0.045 -55.165 -20.148 1.00 15.90 76 TRP B C 1
ATOM 2203 O O . TRP B 1 76 ? -1.041 -54.586 -20.136 1.00 12.71 76 TRP B O 1
ATOM 2214 N N . VAL B 1 77 ? 0.877 -55.139 -21.187 1.00 14.56 77 VAL B N 1
ATOM 2215 C CA . VAL B 1 77 ? 0.554 -54.430 -22.412 1.00 14.43 77 VAL B CA 1
ATOM 2216 C C . VAL B 1 77 ? 0.725 -55.356 -23.607 1.00 16.07 77 VAL B C 1
ATOM 2217 O O . VAL B 1 77 ? 1.847 -55.726 -23.956 1.00 13.02 77 VAL B O 1
ATOM 2221 N N . TYR B 1 78 ? -0.393 -55.739 -24.222 1.00 17.04 78 TYR B N 1
ATOM 2222 C CA . TYR B 1 78 ? -0.382 -56.635 -25.390 1.00 18.20 78 TYR B CA 1
ATOM 2223 C C . TYR B 1 78 ? -0.447 -55.887 -26.714 1.00 20.89 78 TYR B C 1
ATOM 2224 O O . TYR B 1 78 ? -1.265 -54.977 -26.903 1.00 18.34 78 TYR B O 1
ATOM 2233 N N . THR B 1 79 ? 0.418 -56.292 -27.633 1.00 22.71 79 THR B N 1
ATOM 2234 C CA . THR B 1 79 ? 0.463 -55.734 -28.981 1.00 25.71 79 THR B CA 1
ATOM 2235 C C . THR B 1 79 ? 0.232 -56.967 -29.852 1.00 26.28 79 THR B C 1
ATOM 2236 O O . THR B 1 79 ? 1.169 -57.549 -30.392 1.00 25.09 79 THR B O 1
ATOM 2240 N N . GLY B 1 80 ? -1.026 -57.373 -29.966 1.00 26.41 80 GLY B N 1
ATOM 2241 C CA . GLY B 1 80 ? -1.344 -58.564 -30.726 1.00 26.63 80 GLY B CA 1
ATOM 2242 C C . GLY B 1 80 ? -1.161 -59.737 -29.778 1.00 26.39 80 GLY B C 1
ATOM 2243 O O . GLY B 1 80 ? -1.788 -59.791 -28.717 1.00 27.38 80 GLY B O 1
ATOM 2244 N N . ALA B 1 81 ? -0.290 -60.674 -30.133 1.00 26.03 81 ALA B N 1
ATOM 2245 C CA . ALA B 1 81 ? -0.041 -61.824 -29.265 1.00 24.56 81 ALA B CA 1
ATOM 2246 C C . ALA B 1 81 ? 1.175 -61.570 -28.375 1.00 24.42 81 ALA B C 1
ATOM 2247 O O . ALA B 1 81 ? 1.391 -62.276 -27.383 1.00 25.64 81 ALA B O 1
ATOM 2249 N N . SER B 1 82 ? 1.960 -60.559 -28.738 1.00 22.87 82 SER B N 1
ATOM 2250 C CA . SER B 1 82 ? 3.167 -60.203 -27.994 1.00 24.20 82 SER B CA 1
ATOM 2251 C C . SER B 1 82 ? 2.875 -59.375 -26.753 1.00 23.19 82 SER B C 1
ATOM 2252 O O . SER B 1 82 ? 2.336 -58.270 -26.839 1.00 24.81 82 SER B O 1
ATOM 2255 N N . VAL B 1 83 ? 3.267 -59.904 -25.603 1.00 22.48 83 VAL B N 1
ATOM 2256 C CA . VAL B 1 83 ? 3.029 -59.227 -24.340 1.00 20.31 83 VAL B CA 1
ATOM 2257 C C . VAL B 1 83 ? 4.283 -58.576 -23.760 1.00 22.98 83 VAL B C 1
ATOM 2258 O O . VAL B 1 83 ? 5.401 -59.077 -23.910 1.00 21.63 83 VAL B O 1
ATOM 2262 N N . LEU B 1 84 ? 4.067 -57.435 -23.118 1.00 21.03 84 LEU B N 1
ATOM 2263 C CA . LEU B 1 84 ? 5.115 -56.674 -22.470 1.00 20.33 84 LEU B CA 1
ATOM 2264 C C . LEU B 1 84 ? 4.693 -56.590 -21.004 1.00 18.47 84 LEU B C 1
ATOM 2265 O O . LEU B 1 84 ? 3.657 -56.008 -20.672 1.00 16.60 84 LEU B O 1
ATOM 2270 N N . GLY B 1 85 ? 5.486 -57.197 -20.132 1.00 17.95 85 GLY B N 1
ATOM 2271 C CA . GLY B 1 85 ? 5.160 -57.189 -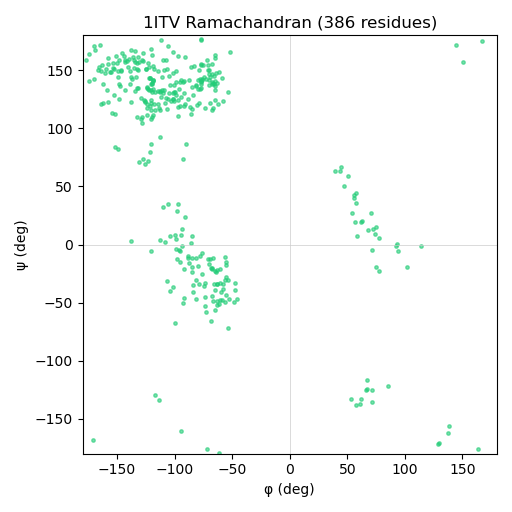18.717 1.00 20.01 85 GLY B CA 1
ATOM 2272 C C . GLY B 1 85 ? 5.193 -58.595 -18.147 1.00 20.49 85 GLY B C 1
ATOM 2273 O O . GLY B 1 85 ? 5.608 -59.522 -18.840 1.00 20.51 85 GLY B O 1
ATOM 2274 N N . PRO B 1 86 ? 4.754 -58.791 -16.891 1.00 20.31 86 PRO B N 1
ATOM 2275 C CA . PRO B 1 86 ? 4.239 -57.712 -16.053 1.00 18.85 86 PRO B CA 1
ATOM 2276 C C . PRO B 1 86 ? 5.285 -56.717 -15.583 1.00 18.39 86 PRO B C 1
ATOM 2277 O O . PRO B 1 86 ? 6.472 -57.047 -15.418 1.00 17.94 86 PRO B O 1
ATOM 2281 N N . ARG B 1 87 ? 4.825 -55.485 -15.396 1.00 17.24 87 ARG B N 1
ATOM 2282 C CA . ARG B 1 87 ? 5.648 -54.377 -14.899 1.00 15.23 87 ARG B CA 1
ATOM 2283 C C . ARG B 1 87 ? 4.904 -53.763 -13.697 1.00 14.68 87 ARG B C 1
ATOM 2284 O O . ARG B 1 87 ? 3.689 -53.906 -13.575 1.00 12.62 87 ARG B O 1
ATOM 2292 N N . ARG B 1 88 ? 5.636 -53.078 -12.827 1.00 15.16 88 ARG B N 1
ATOM 2293 C CA . ARG B 1 88 ? 5.048 -52.433 -11.669 1.00 13.39 88 ARG B CA 1
ATOM 2294 C C . ARG B 1 88 ? 4.356 -51.164 -12.133 1.00 14.72 88 ARG B C 1
ATOM 2295 O O . ARG B 1 88 ? 4.734 -50.589 -13.167 1.00 15.91 88 ARG B O 1
ATOM 2303 N N . LEU B 1 89 ? 3.352 -50.704 -11.388 1.00 13.28 89 LEU B N 1
ATOM 2304 C CA . LEU B 1 89 ? 2.661 -49.490 -11.798 1.00 15.18 89 LEU B CA 1
ATOM 2305 C C . LEU B 1 89 ? 3.596 -48.289 -11.778 1.00 15.53 89 LEU B C 1
ATOM 2306 O O . LEU B 1 89 ? 3.347 -47.314 -12.491 1.00 16.07 89 LEU B O 1
ATOM 2311 N N . ASP B 1 90 ? 4.669 -48.334 -10.985 1.00 14.26 90 ASP B N 1
ATOM 2312 C CA . ASP B 1 90 ? 5.555 -47.172 -10.966 1.00 14.37 90 ASP B CA 1
ATOM 2313 C C . ASP B 1 90 ? 6.307 -47.014 -12.280 1.00 13.81 90 ASP B C 1
ATOM 2314 O O . ASP B 1 90 ? 6.882 -45.959 -12.533 1.00 13.59 90 ASP B O 1
ATOM 2319 N N . LYS B 1 91 ? 6.275 -48.039 -13.129 1.00 12.14 91 LYS B N 1
ATOM 2320 C CA . LYS B 1 91 ? 6.936 -47.955 -14.428 1.00 14.82 91 LYS B CA 1
ATOM 2321 C C . LYS B 1 91 ? 6.093 -47.101 -15.378 1.00 16.94 91 LYS B C 1
ATOM 2322 O O . LYS B 1 91 ? 6.507 -46.784 -16.501 1.00 16.73 91 LYS B O 1
ATOM 2328 N N . LEU B 1 92 ? 4.899 -46.748 -14.912 1.00 15.19 92 LEU B N 1
ATOM 2329 C CA . LEU B 1 92 ? 3.982 -45.895 -15.663 1.00 17.84 92 LEU B CA 1
ATOM 2330 C C . LEU B 1 92 ? 3.929 -44.532 -14.979 1.00 18.05 92 LEU B C 1
ATOM 2331 O O . LEU B 1 92 ? 3.188 -43.645 -15.402 1.00 18.70 92 LEU B O 1
ATOM 2336 N N . GLY B 1 93 ? 4.715 -44.379 -13.913 1.00 18.08 93 GLY B N 1
ATOM 2337 C CA . GLY B 1 93 ? 4.752 -43.119 -13.196 1.00 17.12 93 GLY B CA 1
ATOM 2338 C C . GLY B 1 93 ? 3.794 -43.033 -12.026 1.00 17.72 93 GLY B C 1
ATOM 2339 O O . GLY B 1 93 ? 3.700 -41.996 -11.353 1.00 16.59 93 GLY B O 1
ATOM 2340 N N . LEU B 1 94 ? 3.056 -44.109 -11.790 1.00 17.32 94 LEU B N 1
ATOM 2341 C CA . LEU B 1 94 ? 2.110 -44.136 -10.677 1.00 18.46 94 LEU B CA 1
ATOM 2342 C C . LEU B 1 94 ? 2.859 -44.276 -9.346 1.00 18.55 94 LEU B C 1
ATOM 2343 O O . LEU B 1 94 ? 3.885 -44.956 -9.266 1.00 17.37 94 LEU B O 1
ATOM 2348 N N . GLY B 1 95 ? 2.338 -43.626 -8.313 1.00 18.24 95 GLY B N 1
ATOM 2349 C CA . GLY B 1 95 ? 2.970 -43.685 -7.014 1.00 19.49 95 GLY B CA 1
ATOM 2350 C C . GLY B 1 95 ? 2.977 -45.062 -6.379 1.00 22.19 95 GLY B C 1
ATOM 2351 O O . GLY B 1 95 ? 2.231 -45.957 -6.790 1.00 19.70 95 GLY B O 1
ATOM 2352 N N . ALA B 1 96 ? 3.831 -45.231 -5.373 1.00 24.12 96 ALA B N 1
ATOM 2353 C CA . ALA B 1 96 ? 3.931 -46.493 -4.659 1.00 26.55 96 ALA B CA 1
ATOM 2354 C C . ALA B 1 96 ? 2.661 -46.773 -3.860 1.00 25.93 96 ALA B C 1
ATOM 2355 O O . ALA B 1 96 ? 2.379 -47.921 -3.520 1.00 27.24 96 ALA B O 1
ATOM 2357 N N . ASP B 1 97 ? 1.882 -45.739 -3.562 1.00 25.13 97 ASP B N 1
ATOM 2358 C CA . ASP B 1 97 ? 0.672 -45.965 -2.778 1.00 25.29 97 ASP B CA 1
ATOM 2359 C C . ASP B 1 97 ? -0.551 -46.364 -3.601 1.00 24.18 97 ASP B C 1
ATOM 2360 O O . ASP B 1 97 ? -1.632 -46.570 -3.048 1.00 24.75 97 ASP B O 1
ATOM 2365 N N . VAL B 1 98 ? -0.380 -46.482 -4.915 1.00 21.12 98 VAL B N 1
ATOM 2366 C CA . VAL B 1 98 ? -1.482 -46.872 -5.789 1.00 17.91 98 VAL B CA 1
ATOM 2367 C C . VAL B 1 98 ? -1.504 -48.397 -5.792 1.00 16.69 98 VAL B C 1
ATOM 2368 O O . VAL B 1 98 ? -0.579 -49.041 -6.283 1.00 17.47 98 VAL B O 1
ATOM 2372 N N . ALA B 1 99 ? -2.552 -48.980 -5.217 1.00 15.38 99 ALA B N 1
ATOM 2373 C CA . ALA B 1 99 ? -2.649 -50.439 -5.134 1.00 14.61 99 ALA B CA 1
ATOM 2374 C C . ALA B 1 99 ? -3.243 -51.094 -6.372 1.00 13.86 99 ALA B C 1
ATOM 2375 O O . ALA B 1 99 ? -3.086 -52.303 -6.588 1.00 12.25 99 ALA B O 1
ATOM 2377 N N . GLN B 1 100 ? -3.942 -50.305 -7.176 1.00 12.57 100 GLN B N 1
ATOM 2378 C CA . GLN B 1 100 ? -4.569 -50.854 -8.369 1.00 15.08 100 GLN B CA 1
ATOM 2379 C C . GLN B 1 100 ? -5.092 -49.764 -9.296 1.00 13.20 100 GLN B C 1
ATOM 2380 O O . GLN B 1 100 ? -5.186 -48.589 -8.925 1.00 15.04 100 GLN B O 1
ATOM 2386 N N . VAL B 1 101 ? -5.440 -50.167 -10.508 1.00 13.85 101 VAL B N 1
ATOM 2387 C CA . VAL B 1 101 ? -6.007 -49.252 -11.475 1.00 11.92 101 VAL B CA 1
ATOM 2388 C C . VAL B 1 101 ? -7.398 -49.809 -11.739 1.00 13.81 101 VAL B C 1
ATOM 2389 O O . VAL B 1 101 ? -7.535 -50.958 -12.161 1.00 14.54 101 VAL B O 1
ATOM 2393 N N . THR B 1 102 ? -8.424 -48.998 -11.486 1.00 14.40 102 THR B N 1
ATOM 2394 C CA . THR B 1 102 ? -9.803 -49.442 -11.659 1.00 15.78 102 THR B CA 1
ATOM 2395 C C . THR B 1 102 ? -10.495 -48.916 -12.908 1.00 15.84 102 THR B C 1
ATOM 2396 O O . THR B 1 102 ? -11.700 -49.125 -13.079 1.00 14.92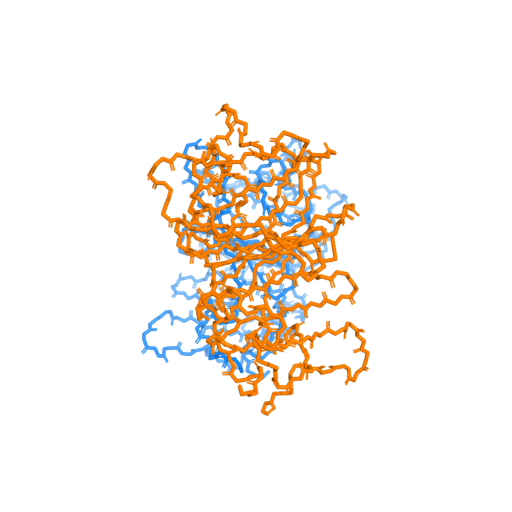 102 THR B O 1
ATOM 2400 N N . GLY B 1 103 ? -9.749 -48.241 -13.776 1.00 15.46 103 GLY B N 1
ATOM 2401 C CA . GLY B 1 103 ? -10.362 -47.728 -14.984 1.00 16.26 103 GLY B CA 1
ATOM 2402 C C . GLY B 1 103 ? -9.526 -46.724 -15.746 1.00 18.24 103 GLY B C 1
ATOM 2403 O O . GLY B 1 103 ? -8.447 -46.300 -15.321 1.00 19.44 103 GLY B O 1
ATOM 2404 N N . ALA B 1 104 ? -10.054 -46.338 -16.896 1.00 18.04 104 ALA B N 1
ATOM 2405 C CA . ALA B 1 104 ? -9.383 -45.392 -17.755 1.00 18.01 104 ALA B CA 1
ATOM 2406 C C . ALA B 1 104 ? -10.378 -44.754 -18.710 1.00 17.92 104 ALA B C 1
ATOM 2407 O O . ALA B 1 104 ? -11.382 -45.361 -19.078 1.00 17.38 104 ALA B O 1
ATOM 2409 N N . LEU B 1 105 ? -10.091 -43.523 -19.112 1.00 18.21 105 LEU B N 1
ATOM 2410 C CA . LEU B 1 105 ? -10.938 -42.811 -20.051 1.00 19.40 105 LEU B CA 1
ATOM 2411 C C . LEU B 1 105 ? -10.041 -41.938 -20.907 1.00 20.93 105 LEU B C 1
ATOM 2412 O O . LEU B 1 105 ? -8.978 -41.486 -20.461 1.00 18.88 105 LEU B O 1
ATOM 2417 N N . ARG B 1 106 ? -10.460 -41.714 -22.146 1.00 24.60 106 ARG B N 1
ATOM 2418 C CA . ARG B 1 106 ? -9.704 -40.862 -23.057 1.00 28.63 106 ARG B CA 1
ATOM 2419 C C . ARG B 1 106 ? -9.985 -39.423 -22.657 1.00 31.99 106 ARG B C 1
ATOM 2420 O O . ARG B 1 106 ? -11.123 -39.070 -22.356 1.00 31.50 106 ARG B O 1
ATOM 2428 N N . SER B 1 107 ? -8.948 -38.597 -22.645 1.00 35.31 107 SER B N 1
ATOM 2429 C CA . SER B 1 107 ? -9.106 -37.188 -22.296 1.00 39.00 107 SER B CA 1
ATOM 2430 C C . SER B 1 107 ? -8.805 -36.362 -23.542 1.00 40.12 107 SER B C 1
ATOM 2431 O O . SER B 1 107 ? -9.285 -36.686 -24.630 1.00 41.28 107 SER B O 1
ATOM 2434 N N . GLY B 1 108 ? -8.013 -35.305 -23.391 1.00 41.71 108 GLY B N 1
ATOM 2435 C CA . GLY B 1 108 ? -7.667 -34.478 -24.535 1.00 42.65 108 GLY B CA 1
ATOM 2436 C C . GLY B 1 108 ? -6.920 -35.290 -25.575 1.00 43.83 108 GLY B C 1
ATOM 2437 O O . GLY B 1 108 ? -6.693 -36.487 -25.391 1.00 43.82 108 GLY B O 1
ATOM 2438 N N . ARG B 1 109 ? -6.538 -34.653 -26.675 1.00 44.38 109 ARG B N 1
ATOM 2439 C CA . ARG B 1 109 ? -5.801 -35.351 -27.726 1.00 44.77 109 ARG B CA 1
ATOM 2440 C C . ARG B 1 109 ? -4.520 -35.939 -27.126 1.00 43.16 109 ARG B C 1
ATOM 2441 O O . ARG B 1 109 ? -3.712 -35.218 -26.537 1.00 43.03 109 ARG B O 1
ATOM 2449 N N . GLY B 1 110 ? -4.349 -37.249 -27.264 1.00 41.36 110 GLY B N 1
ATOM 2450 C CA . GLY B 1 110 ? -3.164 -37.902 -26.737 1.00 38.59 110 GLY B CA 1
ATOM 2451 C C . GLY B 1 110 ? -3.098 -37.983 -25.220 1.00 36.72 110 GLY B C 1
ATOM 2452 O O . GLY B 1 110 ? -2.011 -38.042 -24.643 1.00 36.10 110 GLY B O 1
ATOM 2453 N N . LYS B 1 111 ? -4.255 -37.997 -24.568 1.00 34.17 111 LYS B N 1
ATOM 2454 C CA . LYS B 1 111 ? -4.308 -38.076 -23.110 1.00 32.23 111 LYS B CA 1
ATOM 2455 C C . LYS B 1 111 ? -5.311 -39.128 -22.635 1.00 30.05 111 LYS B C 1
ATOM 2456 O O . LYS B 1 111 ? -6.247 -39.477 -23.352 1.00 28.80 111 LYS B O 1
ATOM 2462 N N . MET B 1 112 ? -5.107 -39.622 -21.419 1.00 29.34 112 MET B N 1
ATOM 2463 C CA . MET B 1 112 ? -5.995 -40.603 -20.812 1.00 28.49 112 MET B CA 1
ATOM 2464 C C . MET B 1 112 ? -6.186 -40.209 -19.354 1.00 28.16 112 MET B C 1
ATOM 2465 O O . MET B 1 112 ? -5.460 -39.365 -18.815 1.00 27.56 112 MET B O 1
ATOM 2470 N N . LEU B 1 113 ? -7.168 -40.833 -18.719 1.00 26.49 113 LEU B N 1
ATOM 2471 C CA . LEU B 1 113 ? -7.450 -40.615 -17.304 1.00 25.48 113 LEU B CA 1
ATOM 2472 C C . LEU B 1 113 ? -7.382 -42.000 -16.656 1.00 23.63 113 LEU B C 1
ATOM 2473 O O . LEU B 1 113 ? -8.154 -42.880 -17.013 1.00 25.21 113 LEU B O 1
ATOM 2478 N N . LEU B 1 114 ? -6.449 -42.197 -15.735 1.00 20.39 114 LEU B N 1
ATOM 2479 C CA . LEU B 1 114 ? -6.336 -43.469 -15.058 1.00 17.80 114 LEU B CA 1
ATOM 2480 C C . LEU B 1 114 ? -6.960 -43.326 -13.687 1.00 18.32 114 LEU B C 1
ATOM 2481 O O . LEU B 1 114 ? -6.664 -42.378 -12.948 1.00 16.29 114 LEU B O 1
ATOM 2486 N N . PHE B 1 115 ? -7.834 -44.276 -13.367 1.00 15.97 115 PHE B N 1
ATOM 2487 C CA . PHE B 1 115 ? -8.545 -44.289 -12.099 1.00 18.57 115 PHE B CA 1
ATOM 2488 C C . PHE B 1 115 ? -8.067 -45.337 -11.111 1.00 18.44 115 PHE B C 1
ATOM 2489 O O . PHE B 1 115 ? -7.590 -46.411 -11.473 1.00 17.92 115 PHE B O 1
ATOM 2497 N N . SER B 1 116 ? -8.235 -45.008 -9.842 1.00 20.07 116 SER B N 1
ATOM 2498 C CA . SER B 1 116 ? -7.906 -45.902 -8.751 1.00 19.17 116 SER B CA 1
ATOM 2499 C C . SER B 1 116 ? -8.852 -45.490 -7.647 1.00 20.22 116 SER B C 1
ATOM 2500 O O . SER B 1 116 ? -8.487 -44.680 -6.801 1.00 20.23 116 SER B O 1
ATOM 2503 N N . GLY B 1 117 ? -10.071 -46.023 -7.687 1.00 20.58 117 GLY B N 1
ATOM 2504 C CA . GLY B 1 117 ? -11.063 -45.681 -6.687 1.00 22.09 117 GLY B CA 1
ATOM 2505 C C . GLY B 1 117 ? -11.488 -44.231 -6.789 1.00 21.85 117 GLY B C 1
ATOM 2506 O O . GLY B 1 117 ? -11.910 -43.783 -7.854 1.00 21.51 117 GLY B O 1
ATOM 2507 N N . ARG B 1 118 ? -11.352 -43.493 -5.689 1.00 22.07 118 ARG B N 1
ATOM 2508 C CA . ARG B 1 118 ? -11.738 -42.077 -5.621 1.00 23.89 118 ARG B CA 1
ATOM 2509 C C . ARG B 1 118 ? -10.733 -41.126 -6.274 1.00 22.29 118 ARG B C 1
ATOM 2510 O O . ARG B 1 118 ? -11.023 -39.943 -6.436 1.00 21.06 118 ARG B O 1
ATOM 2518 N N . ARG B 1 119 ? -9.559 -41.643 -6.640 1.00 21.26 119 ARG B N 1
ATOM 2519 C CA . ARG B 1 119 ? -8.509 -40.827 -7.257 1.00 23.22 119 ARG B CA 1
ATOM 2520 C C . ARG B 1 119 ? -8.326 -41.090 -8.741 1.00 23.47 119 ARG B C 1
ATOM 2521 O O . ARG B 1 119 ? -8.697 -42.142 -9.246 1.00 23.66 119 ARG B O 1
ATOM 2529 N N . LEU B 1 120 ? -7.740 -40.121 -9.432 1.00 21.69 120 LEU B N 1
ATOM 2530 C CA . LEU B 1 120 ? -7.460 -40.263 -10.848 1.00 22.51 120 LEU B CA 1
ATOM 2531 C C . LEU B 1 120 ? -6.275 -39.371 -11.187 1.00 23.41 120 LEU B C 1
ATOM 2532 O O . LEU B 1 120 ? -5.993 -38.409 -10.473 1.00 24.04 120 LEU B O 1
ATOM 2537 N N . TRP B 1 121 ? -5.583 -39.713 -12.268 1.00 21.63 121 TRP B N 1
ATOM 2538 C CA . TRP B 1 121 ? -4.419 -38.974 -12.733 1.00 22.59 121 TRP B CA 1
ATOM 2539 C C . TRP B 1 121 ? -4.538 -38.819 -14.228 1.00 23.09 121 TRP B C 1
ATOM 2540 O O . TRP B 1 121 ? -5.305 -39.539 -14.872 1.00 23.14 121 TRP B O 1
ATOM 2551 N N . ARG B 1 122 ? -3.789 -37.871 -14.780 1.00 23.40 122 ARG B N 1
ATOM 2552 C CA . ARG B 1 122 ? -3.788 -37.666 -16.221 1.00 24.09 122 ARG B CA 1
ATOM 2553 C C . ARG B 1 122 ? -2.623 -38.527 -16.699 1.00 22.06 122 ARG B C 1
ATOM 2554 O O . ARG B 1 122 ? -1.585 -38.591 -16.036 1.00 22.84 122 ARG B O 1
ATOM 2562 N N . PHE B 1 123 ? -2.805 -39.202 -17.828 1.00 21.68 123 PHE B N 1
ATOM 2563 C CA . PHE B 1 123 ? -1.783 -40.087 -18.396 1.00 22.31 123 PHE B CA 1
ATOM 2564 C C . PHE B 1 123 ? -1.442 -39.682 -19.822 1.00 23.55 123 PHE B C 1
ATOM 2565 O O . PHE B 1 123 ? -2.307 -39.676 -20.701 1.00 24.00 123 PHE B O 1
ATOM 2573 N N . ASP B 1 124 ? -0.173 -39.367 -20.047 1.00 23.31 124 ASP B N 1
ATOM 2574 C CA . ASP B 1 124 ? 0.289 -38.970 -21.364 1.00 22.51 124 ASP B CA 1
ATOM 2575 C C . ASP B 1 124 ? 0.614 -40.224 -22.175 1.00 21.98 124 ASP B C 1
ATOM 2576 O O . ASP B 1 124 ? 1.510 -40.987 -21.821 1.00 20.27 124 ASP B O 1
ATOM 2581 N N . VAL B 1 125 ? -0.118 -40.437 -23.267 1.00 23.21 125 VAL B N 1
ATOM 2582 C CA . VAL B 1 125 ? 0.082 -41.622 -24.104 1.00 23.78 125 VAL B CA 1
ATOM 2583 C C . VAL B 1 125 ? 1.452 -41.684 -24.791 1.00 24.17 125 VAL B C 1
ATOM 2584 O O . VAL B 1 125 ? 2.062 -42.753 -24.887 1.00 22.51 125 VAL B O 1
ATOM 2588 N N . LYS B 1 126 ? 1.948 -40.542 -25.250 1.00 23.86 126 LYS B N 1
ATOM 2589 C CA . LYS B 1 126 ? 3.236 -40.518 -25.920 1.00 25.58 126 LYS B CA 1
ATOM 2590 C C . LYS B 1 126 ? 4.381 -40.997 -25.021 1.00 25.10 126 LYS B C 1
ATOM 2591 O O . LYS B 1 126 ? 5.190 -41.830 -25.430 1.00 23.25 126 LYS B O 1
ATOM 2597 N N . ALA B 1 127 ? 4.440 -40.480 -23.798 1.00 22.71 127 ALA B N 1
ATOM 2598 C CA . ALA B 1 127 ? 5.498 -40.853 -22.864 1.00 23.15 127 ALA B CA 1
ATOM 2599 C C . ALA B 1 127 ? 5.141 -42.076 -22.022 1.00 22.60 127 ALA B C 1
ATOM 2600 O O . ALA B 1 127 ? 5.997 -42.618 -21.329 1.00 23.22 127 ALA B O 1
ATOM 2602 N N . GLN B 1 128 ? 3.885 -42.506 -22.086 1.00 22.77 128 GLN B N 1
ATOM 2603 C CA . GLN B 1 128 ? 3.444 -43.651 -21.308 1.00 22.41 128 GLN B CA 1
ATOM 2604 C C . GLN B 1 128 ? 3.748 -43.396 -19.833 1.00 22.83 128 GLN B C 1
ATOM 2605 O O . GLN B 1 128 ? 4.184 -44.290 -19.102 1.00 21.83 128 GLN B O 1
ATOM 2611 N N . MET B 1 129 ? 3.520 -42.160 -19.408 1.00 22.86 129 MET B N 1
ATOM 2612 C CA . MET B 1 129 ? 3.764 -41.756 -18.036 1.00 24.63 129 MET B CA 1
ATOM 2613 C C . MET B 1 129 ? 2.661 -40.870 -17.498 1.00 23.91 129 MET B C 1
ATOM 2614 O O . MET B 1 129 ? 2.096 -40.050 -18.220 1.00 24.51 129 MET B O 1
ATOM 2619 N N . VAL B 1 130 ? 2.355 -41.043 -16.220 1.00 23.53 130 VAL B N 1
ATOM 2620 C CA . VAL B 1 130 ? 1.346 -40.228 -15.561 1.00 24.35 130 VAL B CA 1
ATOM 2621 C C . VAL B 1 130 ? 1.897 -38.804 -15.473 1.00 26.55 130 VAL B C 1
ATOM 2622 O O . VAL B 1 130 ? 3.083 -38.626 -15.217 1.00 25.28 130 VAL B O 1
ATOM 2626 N N . ASP B 1 131 ? 1.054 -37.798 -15.699 1.00 27.86 131 ASP B N 1
ATOM 2627 C CA . ASP B 1 131 ? 1.513 -36.418 -15.606 1.00 33.19 131 ASP B CA 1
ATOM 2628 C C . ASP B 1 131 ? 1.784 -36.074 -14.144 1.00 36.51 131 ASP B C 1
ATOM 2629 O O . ASP B 1 131 ? 1.102 -36.564 -13.247 1.00 37.21 131 ASP B O 1
ATOM 2634 N N . PRO B 1 132 ? 2.784 -35.215 -13.885 1.00 40.30 132 PRO B N 1
ATOM 2635 C CA . PRO B 1 132 ? 3.147 -34.808 -12.521 1.00 42.47 132 PRO B CA 1
ATOM 2636 C C . PRO B 1 132 ? 2.011 -34.257 -11.660 1.00 45.26 132 PRO B C 1
ATOM 2637 O O . PRO B 1 132 ? 1.556 -34.914 -10.722 1.00 46.61 132 PRO B O 1
ATOM 2641 N N . ARG B 1 133 ? 1.562 -33.048 -11.975 1.00 46.13 133 ARG B N 1
ATOM 2642 C CA . ARG B 1 133 ? 0.497 -32.405 -11.214 1.00 47.68 133 ARG B CA 1
ATOM 2643 C C . ARG B 1 133 ? -0.855 -32.709 -11.844 1.00 47.12 133 ARG B C 1
ATOM 2644 O O . ARG B 1 133 ? -1.459 -31.836 -12.469 1.00 48.78 133 ARG B O 1
ATOM 2652 N N . SER B 1 134 ? -1.337 -33.938 -11.680 1.00 44.42 134 SER B N 1
ATOM 2653 C CA . SER B 1 134 ? -2.620 -34.313 -12.267 1.00 42.17 134 SER B CA 1
ATOM 2654 C C . SER B 1 134 ? -3.519 -35.149 -11.360 1.00 40.44 134 SER B C 1
ATOM 2655 O O . SER B 1 134 ? -4.602 -35.562 -11.774 1.00 39.98 134 SER B O 1
ATOM 2658 N N . ALA B 1 135 ? -3.078 -35.391 -10.129 1.00 38.21 135 ALA B N 1
ATOM 2659 C CA . ALA B 1 135 ? -3.866 -36.167 -9.176 1.00 36.36 135 ALA B CA 1
ATOM 2660 C C . ALA B 1 135 ? -5.139 -35.397 -8.854 1.00 35.47 135 ALA B C 1
ATOM 2661 O O . ALA B 1 135 ? -5.078 -34.246 -8.429 1.00 36.01 135 ALA B O 1
ATOM 2663 N N . SER B 1 136 ? -6.290 -36.024 -9.060 1.00 32.76 136 SER B N 1
ATOM 2664 C CA . SER B 1 136 ? -7.559 -35.361 -8.782 1.00 32.28 136 SER B CA 1
ATOM 2665 C C . SER B 1 136 ? -8.559 -36.289 -8.130 1.00 30.35 136 SER B C 1
ATOM 2666 O O . SER B 1 136 ? -8.441 -37.509 -8.217 1.00 25.49 136 SER B O 1
ATOM 2669 N N . GLU B 1 137 ? -9.547 -35.693 -7.470 1.00 29.81 137 GLU B N 1
ATOM 2670 C CA . GLU B 1 137 ? -10.599 -36.452 -6.811 1.00 30.25 137 GLU B CA 1
ATOM 2671 C C . GLU B 1 137 ? -11.738 -36.641 -7.808 1.00 28.16 137 GLU B C 1
ATOM 2672 O O . GLU B 1 137 ? -12.289 -35.674 -8.333 1.00 28.90 137 GLU B O 1
ATOM 2678 N N . VAL B 1 138 ? -12.064 -37.897 -8.080 1.00 28.10 138 VAL B N 1
ATOM 2679 C CA . VAL B 1 138 ? -13.123 -38.249 -9.016 1.00 27.47 138 VAL B CA 1
ATOM 2680 C C . VAL B 1 138 ? -14.424 -37.482 -8.794 1.00 28.55 138 VAL B C 1
ATOM 2681 O O . VAL B 1 138 ? -14.996 -36.927 -9.732 1.00 28.42 138 VAL B O 1
ATOM 2685 N N . ASP B 1 139 ? -14.880 -37.454 -7.549 1.00 29.83 139 ASP B N 1
ATOM 2686 C CA . ASP B 1 139 ? -16.126 -36.783 -7.199 1.00 33.36 139 ASP B CA 1
ATOM 2687 C C . ASP B 1 139 ? -16.282 -35.376 -7.758 1.00 33.87 139 ASP B C 1
ATOM 2688 O O . ASP B 1 139 ? -17.380 -34.988 -8.174 1.00 34.42 139 ASP B O 1
ATOM 2693 N N . ARG B 1 140 ? -15.200 -34.603 -7.763 1.00 32.37 140 ARG B N 1
ATOM 2694 C CA . ARG B 1 140 ? -15.292 -33.241 -8.275 1.00 31.65 140 ARG B CA 1
ATOM 2695 C C . ARG B 1 140 ? -15.374 -33.197 -9.797 1.00 29.95 140 ARG B C 1
ATOM 2696 O O . ARG B 1 140 ? -16.078 -32.365 -10.357 1.00 29.60 140 ARG B O 1
ATOM 2704 N N . MET B 1 141 ? -14.674 -34.113 -10.458 1.00 27.97 141 MET B N 1
ATOM 2705 C CA . MET B 1 141 ? -14.655 -34.153 -11.914 1.00 26.08 141 MET B CA 1
ATOM 2706 C C . MET B 1 141 ? -15.885 -34.856 -12.480 1.00 24.21 141 MET B C 1
ATOM 2707 O O . MET B 1 141 ? -16.350 -34.531 -13.576 1.00 25.89 141 MET B O 1
ATOM 2712 N N . PHE B 1 142 ? -16.417 -35.810 -11.724 1.00 22.68 142 PHE B N 1
ATOM 2713 C CA . PHE B 1 142 ? -17.588 -36.577 -12.144 1.00 21.23 142 PHE B CA 1
ATOM 2714 C C . PHE B 1 142 ? -18.655 -36.639 -11.044 1.00 2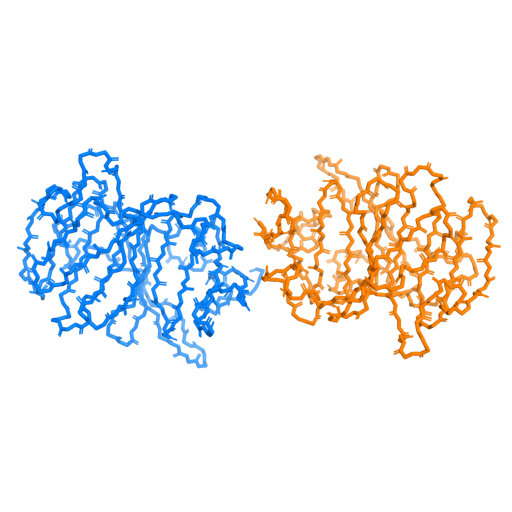1.03 142 PHE B C 1
ATOM 2715 O O . PHE B 1 142 ? -18.874 -37.690 -10.428 1.00 21.78 142 PHE B O 1
ATOM 2723 N N . PRO B 1 143 ? -19.331 -35.511 -10.774 1.00 20.33 143 PRO B N 1
ATOM 2724 C CA . PRO B 1 143 ? -20.373 -35.486 -9.738 1.00 19.34 143 PRO B CA 1
ATOM 2725 C C . PRO B 1 143 ? -21.539 -36.416 -10.081 1.00 18.34 143 PRO B C 1
ATOM 2726 O O . PRO B 1 143 ? -21.958 -36.486 -11.236 1.00 18.73 143 PRO B O 1
ATOM 2730 N N . GLY B 1 144 ? -22.050 -37.136 -9.087 1.00 18.01 144 GLY B N 1
ATOM 2731 C CA . GLY B 1 144 ? -23.168 -3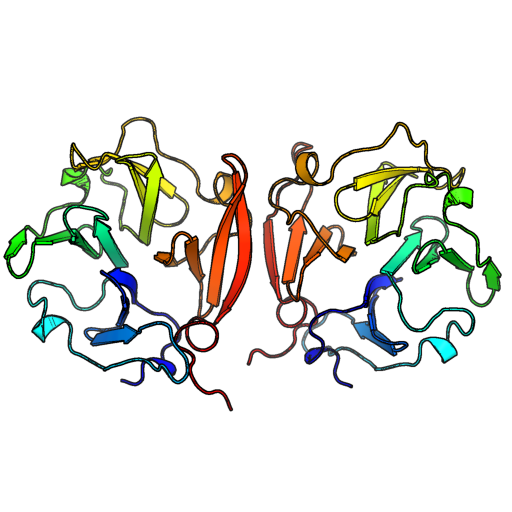8.035 -9.338 1.00 18.54 144 GLY B CA 1
ATOM 2732 C C . GLY B 1 144 ? -22.758 -39.494 -9.447 1.00 18.89 144 GLY B C 1
ATOM 2733 O O . GLY B 1 144 ? -23.575 -40.411 -9.325 1.00 17.72 144 GLY B O 1
ATOM 2734 N N . VAL B 1 145 ? -21.475 -39.713 -9.695 1.00 20.84 145 VAL B N 1
ATOM 2735 C CA . VAL B 1 145 ? -20.937 -41.067 -9.797 1.00 22.20 145 VAL B CA 1
ATOM 2736 C C . VAL B 1 145 ? -20.759 -41.611 -8.382 1.00 23.19 145 VAL B C 1
ATOM 2737 O O . VAL B 1 145 ? -20.393 -40.874 -7.474 1.00 22.92 145 VAL B O 1
ATOM 2741 N N . PRO B 1 146 ? -21.038 -42.905 -8.170 1.00 25.33 146 PRO B N 1
ATOM 2742 C CA . PRO B 1 146 ? -20.878 -43.464 -6.825 1.00 25.84 146 PRO B CA 1
ATOM 2743 C C . PRO B 1 146 ? -19.422 -43.457 -6.361 1.00 27.47 146 PRO B C 1
ATOM 2744 O O . PRO B 1 146 ? -18.506 -43.709 -7.145 1.00 24.76 146 PRO B O 1
ATOM 2748 N N . LEU B 1 147 ? -19.210 -43.149 -5.085 1.00 27.68 147 LEU B N 1
ATOM 2749 C CA . LEU B 1 147 ? -17.862 -43.089 -4.536 1.00 29.48 147 LEU B CA 1
ATOM 2750 C C . LEU B 1 147 ? -17.186 -44.453 -4.465 1.00 28.33 147 LEU B C 1
ATOM 2751 O O . LEU B 1 147 ? -15.961 -44.534 -4.397 1.00 28.99 147 LEU B O 1
ATOM 2756 N N . ASP B 1 148 ? -17.979 -45.522 -4.497 1.00 27.94 148 ASP B N 1
ATOM 2757 C CA . ASP B 1 148 ? -17.431 -46.876 -4.424 1.00 27.69 148 ASP B CA 1
ATOM 2758 C C . ASP B 1 148 ? -17.449 -47.620 -5.760 1.00 27.21 148 ASP B C 1
ATOM 2759 O O . ASP B 1 148 ? -17.640 -48.840 -5.799 1.00 25.56 148 ASP B O 1
ATOM 2764 N N . THR B 1 149 ? -17.250 -46.888 -6.852 1.00 25.27 149 THR B N 1
ATOM 2765 C CA . THR B 1 149 ? -17.230 -47.499 -8.182 1.00 25.15 149 THR B CA 1
ATOM 2766 C C . THR B 1 149 ? -16.057 -48.451 -8.315 1.00 23.76 149 THR B C 1
ATOM 2767 O O . THR B 1 149 ? -14.922 -48.102 -7.981 1.00 23.77 149 THR B O 1
ATOM 2771 N N . HIS B 1 150 ? -16.332 -49.639 -8.840 1.00 21.73 150 HIS B N 1
ATOM 2772 C CA . HIS B 1 150 ? -15.298 -50.655 -9.010 1.00 19.90 150 HIS B CA 1
ATOM 2773 C C . HIS B 1 150 ? -14.683 -50.740 -10.403 1.00 19.15 150 HIS B C 1
ATOM 2774 O O . HIS B 1 150 ? -13.663 -51.395 -10.573 1.00 17.39 150 HIS B O 1
ATOM 2781 N N . ASP B 1 151 ? -15.280 -50.084 -11.395 1.00 16.19 151 ASP B N 1
ATOM 2782 C CA . ASP B 1 151 ? -14.740 -50.160 -12.752 1.00 16.57 151 ASP B CA 1
ATOM 2783 C C . ASP B 1 151 ? -15.217 -48.981 -13.593 1.00 17.59 151 ASP B C 1
ATOM 2784 O O . ASP B 1 151 ? -16.402 -48.635 -13.585 1.00 18.74 151 ASP B O 1
ATOM 2789 N N . VAL B 1 152 ? -14.285 -48.355 -14.301 1.00 16.61 152 VAL B N 1
ATOM 2790 C CA . VAL B 1 152 ? -14.615 -47.216 -15.148 1.00 15.57 152 VAL B CA 1
ATOM 2791 C C . VAL B 1 152 ? -14.110 -47.495 -16.558 1.00 15.17 152 VAL B C 1
ATOM 2792 O O . VAL B 1 152 ? -12.927 -47.775 -16.744 1.00 16.78 152 VAL B O 1
ATOM 2796 N N . PHE B 1 153 ? -15.000 -47.450 -17.543 1.00 13.25 153 PHE B N 1
ATOM 2797 C CA . PHE B 1 153 ? -14.593 -47.691 -18.926 1.00 15.43 153 PHE B CA 1
ATOM 2798 C C . PHE B 1 153 ? -15.330 -46.812 -19.912 1.00 16.16 153 PHE B C 1
ATOM 2799 O O . PHE B 1 153 ? -16.426 -46.335 -19.638 1.00 12.95 153 PHE B O 1
ATOM 2807 N N . GLN B 1 154 ? -14.719 -46.624 -21.077 1.00 17.31 154 GLN B N 1
ATOM 2808 C CA . GLN B 1 154 ? -15.322 -45.820 -22.122 1.00 20.02 154 GLN B CA 1
ATOM 2809 C C . GLN B 1 154 ? -15.890 -46.743 -23.198 1.00 21.29 154 GLN B C 1
ATOM 2810 O O . GLN B 1 154 ? -15.257 -47.720 -23.594 1.00 20.14 154 GLN B O 1
ATOM 2816 N N . PHE B 1 155 ? -17.090 -46.424 -23.664 1.00 21.26 155 PHE B N 1
ATOM 2817 C CA . PHE B 1 155 ? -17.766 -47.218 -24.680 1.00 23.26 155 PHE B CA 1
ATOM 2818 C C . PHE B 1 155 ? -18.612 -46.265 -25.515 1.00 26.12 155 PHE B C 1
ATOM 2819 O O . PHE B 1 155 ? -19.413 -45.498 -24.979 1.00 24.68 155 PHE B O 1
ATOM 2827 N N . ARG B 1 156 ? -18.402 -46.302 -26.827 1.00 28.28 156 ARG B N 1
ATOM 2828 C CA . ARG B 1 156 ? -19.120 -45.441 -27.762 1.00 31.14 156 ARG B CA 1
ATOM 2829 C C . ARG B 1 156 ? -19.083 -43.969 -27.350 1.00 31.39 156 ARG B C 1
ATOM 2830 O O . ARG B 1 156 ? -20.123 -43.341 -27.145 1.00 30.00 156 ARG B O 1
ATOM 2838 N N . GLU B 1 157 ? -17.874 -43.431 -27.230 1.00 32.84 157 GLU B N 1
ATOM 2839 C CA . GLU B 1 157 ? -17.664 -42.034 -26.858 1.00 34.96 157 GLU B CA 1
ATOM 2840 C C . GLU B 1 157 ? -18.305 -41.607 -25.534 1.00 33.47 157 GLU B C 1
ATOM 2841 O O . GLU B 1 157 ? -18.513 -40.417 -25.298 1.00 33.79 157 GLU B O 1
ATOM 2847 N N . LYS B 1 158 ? -18.623 -42.566 -24.674 1.00 31.22 158 LYS B N 1
ATOM 2848 C CA . LYS B 1 158 ? -19.213 -42.232 -23.384 1.00 28.59 158 LYS B CA 1
ATOM 2849 C C . LYS B 1 158 ? -18.522 -42.989 -22.250 1.00 26.05 158 LYS B C 1
ATOM 2850 O O . LYS B 1 158 ? -18.017 -44.093 -22.454 1.00 25.15 158 LYS B O 1
ATOM 2856 N N . ALA B 1 159 ? -18.512 -42.394 -21.058 1.00 22.91 159 ALA B N 1
ATOM 2857 C CA . ALA B 1 159 ? -17.878 -42.998 -19.893 1.00 19.86 159 ALA B CA 1
ATOM 2858 C C . ALA B 1 159 ? -18.892 -43.770 -19.062 1.00 18.64 159 ALA B C 1
ATOM 2859 O O . ALA B 1 159 ? -20.039 -43.348 -18.911 1.00 19.59 159 ALA B O 1
ATOM 2861 N N . TYR B 1 160 ? -18.474 -44.911 -18.528 1.00 16.07 160 TYR B N 1
ATOM 2862 C CA . TYR B 1 160 ? -19.360 -45.726 -17.706 1.00 16.05 160 TYR B CA 1
ATOM 2863 C C . TYR B 1 160 ? -18.739 -46.032 -16.347 1.00 17.24 160 TYR B C 1
ATOM 2864 O O . TYR B 1 160 ? -17.652 -46.603 -16.281 1.00 18.47 160 TYR B O 1
ATOM 2873 N N . PHE B 1 161 ? -19.423 -45.658 -15.269 1.00 15.81 161 PHE B N 1
ATOM 2874 C CA . PHE B 1 161 ? -18.916 -45.938 -13.930 1.00 16.57 161 PHE B CA 1
ATOM 2875 C C . PHE B 1 161 ? -19.765 -47.064 -13.367 1.00 15.94 161 PHE B C 1
ATOM 2876 O O . PHE B 1 161 ? -20.978 -46.933 -13.217 1.00 16.59 161 PHE B O 1
ATOM 2884 N N . CYS B 1 162 ? -19.122 -48.195 -13.103 1.00 16.20 162 CYS B N 1
ATOM 2885 C CA . CYS B 1 162 ? -19.817 -49.361 -12.574 1.00 16.30 162 CYS B CA 1
ATOM 2886 C C . CYS B 1 162 ? -19.764 -49.506 -11.070 1.00 16.14 162 CYS B C 1
ATOM 2887 O O . CYS B 1 162 ? -18.720 -49.298 -10.453 1.00 18.17 162 CYS B O 1
ATOM 2890 N N . GLN B 1 163 ? -20.886 -49.921 -10.496 1.00 15.73 163 GLN B N 1
ATOM 2891 C CA . GLN B 1 163 ? -21.011 -50.119 -9.053 1.00 17.90 163 GLN B CA 1
ATOM 2892 C C . GLN B 1 163 ? -22.086 -51.176 -8.908 1.00 17.28 163 GLN B C 1
ATOM 2893 O O . GLN B 1 163 ? -23.165 -51.042 -9.480 1.00 18.47 163 GLN B O 1
ATOM 2899 N N . ASP B 1 164 ? -21.791 -52.222 -8.146 1.00 19.11 164 ASP B N 1
ATOM 2900 C CA . ASP B 1 164 ? -22.736 -53.321 -7.978 1.00 20.87 164 ASP B CA 1
ATOM 2901 C C . ASP B 1 164 ? -23.006 -53.833 -9.394 1.00 21.91 164 ASP B C 1
ATOM 2902 O O . ASP B 1 164 ? -22.089 -53.919 -10.199 1.00 20.80 164 ASP B O 1
ATOM 2907 N N . ARG B 1 165 ? -24.262 -54.145 -9.701 1.00 22.82 165 ARG B N 1
ATOM 2908 C CA . ARG B 1 165 ? -24.624 -54.651 -11.020 1.00 24.54 165 ARG B CA 1
ATOM 2909 C C . ARG B 1 165 ? -25.087 -53.562 -11.982 1.00 22.71 165 ARG B C 1
ATOM 2910 O O . ARG B 1 165 ? -25.560 -53.855 -13.085 1.00 21.89 165 ARG B O 1
ATOM 2918 N N . PHE B 1 166 ? -24.946 -52.303 -11.576 1.00 20.02 166 PHE B N 1
ATOM 2919 C CA . PHE B 1 166 ? -25.389 -51.177 -12.409 1.00 19.51 166 PHE B CA 1
ATOM 2920 C C . PHE B 1 166 ? -24.243 -50.321 -12.946 1.00 17.85 166 PHE B C 1
ATOM 2921 O O . PHE B 1 166 ? -23.073 -50.542 -12.629 1.00 18.76 166 PHE B O 1
ATOM 2929 N N . TYR B 1 167 ? -24.602 -49.346 -13.771 1.00 15.67 167 TYR B N 1
ATOM 2930 C CA . TYR B 1 167 ? -23.638 -48.426 -14.342 1.00 14.28 167 TYR B CA 1
ATOM 2931 C C . TYR B 1 167 ? -24.239 -47.021 -14.359 1.00 14.35 167 TYR B C 1
ATOM 2932 O O . TYR B 1 167 ? -25.463 -46.845 -14.422 1.00 13.31 167 TYR B O 1
ATOM 2941 N N . TRP B 1 168 ? -23.355 -46.033 -14.297 1.00 13.61 168 TRP B N 1
ATOM 2942 C CA . TRP B 1 168 ? -23.734 -44.630 -14.328 1.00 16.36 168 TRP B CA 1
ATOM 2943 C C . TRP B 1 168 ? -23.018 -44.083 -15.559 1.00 15.41 168 TRP B C 1
ATOM 2944 O O . TRP B 1 168 ? -21.794 -43.943 -15.563 1.00 14.41 168 TRP B O 1
ATOM 2955 N N . ARG B 1 169 ? -23.779 -43.797 -16.608 1.00 17.62 169 ARG B N 1
ATOM 2956 C CA . ARG B 1 169 ? -23.205 -43.294 -17.842 1.00 19.28 169 ARG B CA 1
ATOM 2957 C C . ARG B 1 169 ? -22.966 -41.800 -17.724 1.00 21.50 169 ARG B C 1
ATOM 2958 O O . ARG B 1 169 ? -23.809 -41.076 -17.197 1.00 21.64 169 ARG B O 1
ATOM 2966 N N . VAL B 1 170 ? -21.818 -41.342 -18.207 1.00 23.00 170 VAL B N 1
ATOM 2967 C CA . VAL B 1 170 ? -21.491 -39.935 -18.135 1.00 26.28 170 VAL B CA 1
ATOM 2968 C C . VAL B 1 170 ? -21.174 -39.328 -19.496 1.00 28.60 170 VAL B C 1
ATOM 2969 O O . VAL B 1 170 ? -20.459 -39.912 -20.317 1.00 26.57 170 VAL B O 1
ATOM 2973 N N . SER B 1 171 ? -21.732 -38.145 -19.723 1.00 31.96 171 SER B N 1
ATOM 2974 C CA . SER B 1 171 ? -21.523 -37.386 -20.953 1.00 36.51 171 SER B CA 1
ATOM 2975 C C . SER B 1 171 ? -20.901 -36.059 -20.527 1.00 38.49 171 SER B C 1
ATOM 2976 O O . SER B 1 171 ? -20.885 -35.729 -19.341 1.00 38.86 171 SER B O 1
ATOM 2979 N N . SER B 1 172 ? -20.394 -35.293 -21.483 1.00 41.38 172 SER B N 1
ATOM 2980 C CA . SER B 1 172 ? -19.764 -34.021 -21.152 1.00 44.40 172 SER B CA 1
ATOM 2981 C C . SER B 1 172 ? -20.411 -32.826 -21.845 1.00 46.62 172 SER B C 1
ATOM 2982 O O . SER B 1 172 ? -20.844 -32.919 -22.998 1.00 46.62 172 SER B O 1
ATOM 2985 N N . ARG B 1 173 ? -20.467 -31.707 -21.124 1.00 49.11 173 ARG B N 1
ATOM 2986 C CA . ARG B 1 173 ? -21.031 -30.464 -21.633 1.00 51.04 173 ARG B CA 1
ATOM 2987 C C . ARG B 1 173 ? -20.080 -29.323 -21.322 1.00 51.22 173 ARG B C 1
ATOM 2988 O O . ARG B 1 173 ? -19.923 -28.939 -20.165 1.00 52.10 173 ARG B O 1
ATOM 2996 N N . SER B 1 174 ? -19.442 -28.792 -22.359 1.00 51.91 174 SER B N 1
ATOM 2997 C CA . SER B 1 174 ? -18.501 -27.684 -22.218 1.00 51.22 174 SER B CA 1
ATOM 2998 C C . SER B 1 174 ? -17.520 -27.833 -21.052 1.00 50.67 174 SER B C 1
ATOM 2999 O O . SER B 1 174 ? -17.568 -27.066 -20.088 1.00 51.11 174 SER B O 1
ATOM 3002 N N . GLU B 1 175 ? -16.638 -28.825 -21.154 1.00 49.72 175 GLU B N 1
ATOM 3003 C CA . GLU B 1 175 ? -15.613 -29.081 -20.145 1.00 48.66 175 GLU B CA 1
ATOM 3004 C C . GLU B 1 175 ? -16.136 -29.567 -18.792 1.00 45.86 175 GLU B C 1
ATOM 3005 O O . GLU B 1 175 ? -15.393 -29.600 -17.810 1.00 46.73 175 GLU B O 1
ATOM 3011 N N . LEU B 1 176 ? -17.407 -29.945 -18.734 1.00 43.42 176 LEU B N 1
ATOM 3012 C CA . LEU B 1 176 ? -17.988 -30.443 -17.489 1.00 40.95 176 LEU B CA 1
ATOM 3013 C C . LEU B 1 176 ? -18.582 -31.835 -17.676 1.00 38.84 176 LEU B C 1
ATOM 3014 O O . LEU B 1 176 ? -18.939 -32.219 -18.789 1.00 39.82 176 LEU B O 1
ATOM 3019 N N . ASN B 1 177 ? -18.684 -32.590 -16.586 1.00 36.61 177 ASN B N 1
ATOM 3020 C CA . ASN B 1 177 ? -19.224 -33.941 -16.653 1.00 32.92 177 ASN B CA 1
ATOM 3021 C C . ASN B 1 177 ? -20.436 -34.134 -15.762 1.00 31.22 177 ASN B C 1
ATOM 3022 O O . ASN B 1 177 ? -20.505 -33.583 -14.667 1.00 29.82 177 ASN B O 1
ATOM 3027 N N . GLN B 1 178 ? -21.392 -34.918 -16.244 1.00 28.04 178 GLN B N 1
ATOM 3028 C CA . GLN B 1 178 ? -22.584 -35.209 -15.470 1.00 28.22 178 GLN B CA 1
ATOM 3029 C C . GLN B 1 178 ? -23.178 -36.533 -15.921 1.00 24.62 178 GLN B C 1
ATOM 3030 O O . GLN B 1 178 ? -23.073 -36.914 -17.088 1.00 24.82 178 GLN B O 1
ATOM 3036 N N . VAL B 1 179 ? -23.797 -37.232 -14.983 1.00 22.25 179 VAL B N 1
ATOM 3037 C CA . VAL B 1 179 ? -24.429 -38.503 -15.273 1.00 17.75 179 VAL B CA 1
ATOM 3038 C C . VAL B 1 179 ? -25.650 -38.210 -16.130 1.00 18.83 179 VAL B C 1
ATOM 3039 O O . VAL B 1 179 ? -26.369 -37.244 -15.869 1.00 15.65 179 VAL B O 1
ATOM 3043 N N . ASP B 1 180 ? -25.871 -39.009 -17.171 1.00 17.59 180 ASP B N 1
ATOM 3044 C CA . ASP B 1 180 ? -27.048 -38.815 -18.020 1.00 18.12 180 ASP B CA 1
ATOM 3045 C C . ASP B 1 180 ? -27.924 -40.066 -18.029 1.00 18.86 180 ASP B C 1
ATOM 3046 O O . ASP B 1 180 ? -29.020 -40.052 -18.583 1.00 18.04 180 ASP B O 1
ATOM 3051 N N . GLN B 1 181 ? -27.453 -41.139 -17.393 1.00 17.18 181 GLN B N 1
ATOM 3052 C CA . GLN B 1 181 ? -28.232 -42.378 -17.351 1.00 18.36 181 GLN B CA 1
ATOM 3053 C C . GLN B 1 181 ? -27.730 -43.376 -16.302 1.00 19.77 181 GLN B C 1
ATOM 3054 O O . GLN B 1 181 ? -26.561 -43.360 -15.936 1.00 19.16 181 GLN B O 1
ATOM 3060 N N . VAL B 1 182 ? -28.640 -44.213 -15.808 1.00 19.63 182 VAL B N 1
ATOM 3061 C CA . VAL B 1 182 ? -28.310 -45.270 -14.863 1.00 19.83 182 VAL B CA 1
ATOM 3062 C C . VAL B 1 182 ? -28.999 -46.523 -15.389 1.00 21.76 182 VAL B C 1
ATOM 3063 O O . VAL B 1 182 ? -30.165 -46.474 -15.797 1.00 22.70 182 VAL B O 1
ATOM 3067 N N . GLY B 1 183 ? -28.281 -47.645 -15.405 1.00 20.69 183 GLY B N 1
ATOM 3068 C CA . GLY B 1 183 ? -28.871 -48.878 -15.900 1.00 20.32 183 GLY B CA 1
ATOM 3069 C C . GLY B 1 183 ? -28.126 -50.156 -15.546 1.00 20.39 183 GLY B C 1
ATOM 3070 O O . GLY B 1 183 ? -27.023 -50.109 -15.013 1.00 20.06 183 GLY B O 1
ATOM 3071 N N . TYR B 1 184 ? -28.746 -51.298 -15.842 1.00 18.74 184 TYR B N 1
ATOM 3072 C CA . TYR B 1 184 ? -28.156 -52.606 -15.583 1.00 19.40 184 TYR B CA 1
ATOM 3073 C C . TYR B 1 184 ? -27.165 -52.990 -16.678 1.00 17.57 184 TYR B C 1
ATOM 3074 O O . TYR B 1 184 ? -27.445 -52.818 -17.864 1.00 18.07 184 TYR B O 1
ATOM 3083 N N . VAL B 1 185 ? -26.019 -53.532 -16.286 1.00 17.27 185 VAL B N 1
ATOM 3084 C CA . VAL B 1 185 ? -25.034 -53.948 -17.270 1.00 16.57 185 VAL B CA 1
ATOM 3085 C C . VAL B 1 185 ? -25.645 -55.068 -18.122 1.00 16.35 185 VAL B C 1
ATOM 3086 O O . VAL B 1 185 ? -25.602 -55.010 -19.345 1.00 16.11 185 VAL B O 1
ATOM 3090 N N . THR B 1 186 ? -26.240 -56.063 -17.474 1.00 17.05 186 THR B N 1
ATOM 3091 C CA . THR B 1 186 ? -26.836 -57.196 -18.173 1.00 18.57 186 THR B CA 1
ATOM 3092 C C . THR B 1 186 ? -28.054 -56.852 -19.031 1.00 21.04 186 THR B C 1
ATOM 3093 O O . THR B 1 186 ? -28.119 -57.241 -20.196 1.00 21.31 186 THR B O 1
ATOM 3097 N N . TYR B 1 187 ? -29.015 -56.119 -18.472 1.00 22.28 187 TYR B N 1
ATOM 3098 C CA . TYR B 1 187 ? -30.229 -55.755 -19.216 1.00 22.42 187 TYR B CA 1
ATOM 3099 C C . TYR B 1 187 ? -30.108 -54.556 -20.161 1.00 23.04 187 TYR B C 1
ATOM 3100 O O . TYR B 1 187 ? -30.562 -54.626 -21.306 1.00 20.84 187 TYR B O 1
ATOM 3109 N N . ASP B 1 188 ? -29.516 -53.460 -19.685 1.00 22.67 188 ASP B N 1
ATOM 3110 C CA . ASP B 1 188 ? -29.363 -52.248 -20.494 1.00 25.83 188 ASP B CA 1
ATOM 3111 C C . ASP B 1 188 ? -28.242 -52.364 -21.522 1.00 25.86 188 ASP B C 1
ATOM 3112 O O . ASP B 1 188 ? -28.240 -51.669 -22.535 1.00 26.94 188 ASP B O 1
ATOM 3117 N N . ILE B 1 189 ? -27.267 -53.216 -21.233 1.00 25.45 189 ILE B N 1
ATOM 3118 C CA . ILE B 1 189 ? -26.157 -53.478 -22.147 1.00 26.79 189 ILE B CA 1
ATOM 3119 C C . ILE B 1 189 ? -26.210 -55.001 -22.212 1.00 26.78 189 ILE B C 1
ATOM 3120 O O . ILE B 1 189 ? -26.765 -55.628 -21.314 1.00 31.66 189 ILE B O 1
ATOM 3125 N N . LEU B 1 190 ? -25.647 -55.607 -23.241 1.00 27.92 190 LEU B N 1
ATOM 3126 C CA . LEU B 1 190 ? -25.688 -57.068 -23.348 1.00 25.58 190 LEU B CA 1
ATOM 3127 C C . LEU B 1 190 ? -27.075 -57.543 -23.763 1.00 24.84 190 LEU B C 1
ATOM 3128 O O . LEU B 1 190 ? -27.229 -58.660 -24.259 1.00 22.29 190 LEU B O 1
ATOM 3133 N N . GLN B 1 191 ? -28.080 -56.692 -23.569 1.00 27.38 191 GLN B N 1
ATOM 3134 C CA . GLN B 1 191 ? -29.449 -57.037 -23.941 1.00 29.25 191 GLN B CA 1
ATOM 3135 C C . GLN B 1 191 ? -29.862 -58.441 -23.453 1.00 30.83 191 GLN B C 1
ATOM 3136 O O . GLN B 1 191 ? -30.365 -59.246 -24.220 1.00 32.11 191 GLN B O 1
ATOM 3142 N N . CYS B 1 192 ? -29.645 -58.729 -22.176 1.00 30.02 192 CYS B N 1
ATOM 3143 C CA . CYS B 1 192 ? -30.013 -60.019 -21.605 1.00 31.35 192 CYS B CA 1
ATOM 3144 C C . CYS B 1 192 ? -31.523 -60.090 -21.380 1.00 33.98 192 CYS B C 1
ATOM 3145 O O . CYS B 1 192 ? -32.141 -59.108 -20.979 1.00 32.83 192 CYS B O 1
ATOM 3148 N N . PRO B 1 193 ? -32.130 -61.263 -21.614 1.00 36.46 193 PRO B N 1
ATOM 3149 C CA . PRO B 1 193 ? -33.575 -61.420 -21.423 1.00 38.49 193 PRO B CA 1
ATOM 3150 C C . PRO B 1 193 ? -33.936 -61.445 -19.941 1.00 41.05 193 PRO B C 1
ATOM 3151 O O . PRO B 1 193 ? -33.203 -62.006 -19.127 1.00 39.92 193 PRO B O 1
ATOM 3155 N N . GLU B 1 194 ? -35.063 -60.836 -19.585 1.00 45.62 194 GLU B N 1
ATOM 3156 C CA . GLU B 1 194 ? -35.481 -60.809 -18.185 1.00 49.93 194 GLU B CA 1
ATOM 3157 C C . GLU B 1 194 ? -36.438 -61.945 -17.832 1.00 50.98 194 GLU B C 1
ATOM 3158 O O . GLU B 1 194 ? -36.501 -62.957 -18.530 1.00 51.44 194 GLU B O 1
ATOM 3164 N N . ASP B 1 195 ? -37.167 -61.776 -16.734 0.00 51.85 195 ASP B N 1
ATOM 3165 C CA . ASP B 1 195 ? -38.124 -62.780 -16.281 0.00 52.75 195 ASP B CA 1
ATOM 3166 C C . ASP B 1 195 ? -39.540 -62.366 -16.663 0.00 53.17 195 ASP B C 1
ATOM 3167 O O . ASP B 1 195 ? -39.680 -61.359 -17.386 0.00 53.44 195 ASP B O 1
#

Organism: Homo sapiens (NCBI:txid9606)

CATH classification: 2.110.10.10

Sequence (390 aa):
DDACNVNIFDAIAEIGNQLYLFKDGKYWRFSEGRGSRPQGPFLIADKWPALPRKLDSVFEEPLSKKLFFFSGRQVWVYTGASVLGPRRLDKLGLGADVAQVTGALRSGRGKMLLFSGRRLWRFDVKAQMVDPRSASEVDRMFPGVPLDTHDVFQFREKAYFCQDRFYWRVSSRSELNQVDQVGYVTYDILQCPEDDDACNVNIFDAIAEIGNQLYLFKDGKYWRFSEGRGSRPQGPFLIADKWPALPRKLDSVFEEPLSKKLFFFSGRQVWVYTGASVLGPRRLDKLGLGADVAQVTGALRSGRGKMLLFSGRRLWRFDVKAQMVDPRSASEVDRMFPGVPLDTHDVFQFREKAYFCQDRFYWRVSSRSELNQVDQVGYVTYDILQCPED

InterPro domains:
  IPR000562 Fibronectin type II domain [PF00040] (230-271)
  IPR000562 Fibronectin type II domain [PF00040] (288-329)
  IPR000562 Fibronectin type II domain [PS00023] (347-388)
  IPR000562 Fibronectin type II domain [PS51092] (225-273)
  IPR000562 Fibronectin type II domain [PS51092] (283-331)
  IPR000562 Fibronectin type II domain [PS51092] (342-390)
  IPR000562 Fibronectin type II domain [SM00059] (223-271)
  IPR000562 Fibronectin type II domain [SM00059] (281-329)
  IPR000562 Fibronectin type II domain [SM00059] (340-388)
  IPR000562 Fibronectin type II domain [cd00062] (224-271)
  IPR000562 Fibronectin type II domain [cd00062] (282-329)
  IPR000562 Fibronectin type II domain [cd00062] (341-388)
  IPR000585 Hemopexin-like domain [cd00094] (514-704)
  IPR001818 Peptidase M10, metallopeptidase [PF00413] (115-214)
  IPR001818 Peptidase M10, metallopeptidase [PF00413] (376-444)
  IPR006026 Peptidase, metallopeptidase [SM00235] (112-445)
  IPR013806 Kringle-like fold [SSF57440] (219-273)
  IPR013806 Kringle-like fold [SSF57440] (274-331)
  IPR013806 Kringle-like fold [SSF57440] (335-390)
  IPR018486 Hemopexin, conserved site [PS00024] (556-571)

Solvent-accessible surface area: 19483 Å² total; per-residue (Å²)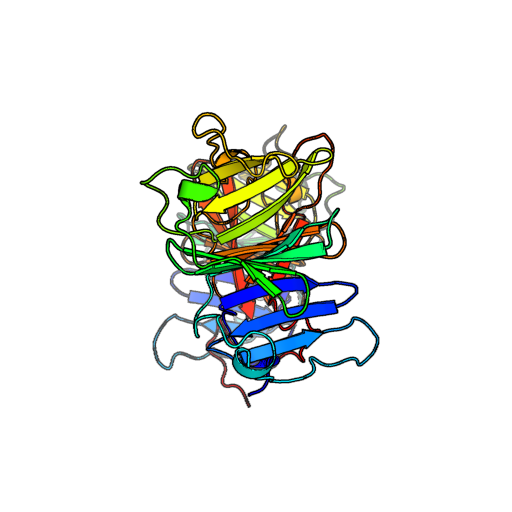: 152,62,1,25,115,18,78,69,8,14,0,6,2,58,27,50,151,54,0,22,0,1,51,59,13,78,16,6,53,6,32,109,34,234,47,35,124,18,77,39,51,68,78,3,66,111,114,4,103,48,17,43,175,135,3,36,3,6,16,33,9,37,147,54,121,79,19,1,0,1,20,27,161,73,0,12,8,6,50,66,104,71,66,86,32,66,64,152,5,81,126,1,13,5,28,112,98,5,54,65,1,14,2,5,8,111,51,40,214,31,88,12,18,1,1,11,20,119,80,2,10,144,2,37,19,195,66,56,93,2,70,84,214,19,48,20,89,7,71,150,78,9,55,9,3,6,66,72,6,55,1,2,6,45,16,95,159,63,11,11,0,3,47,63,91,10,1,0,39,5,33,98,152,94,175,130,40,40,0,62,68,6,3,23,9,15,49,71,16,0,67,7,78,84,107,123,78,1,32,122,19,92,74,6,30,0,4,2,35,24,34,150,36,2,17,0,1,59,75,21,69,16,6,72,2,36,88,32,238,63,26,114,28,73,42,62,69,75,5,64,124,106,5,101,46,20,32,135,105,5,35,3,6,15,20,14,41,155,62,99,77,18,2,0,1,6,32,123,79,0,8,6,4,58,65,101,73,56,90,30,73,73,147,5,57,105,1,32,5,40,90,100,1,44,73,2,12,0,7,9,101,55,38,240,35,41,10,19,2,1,14,28,147,86,2,25,100,2,28,37,195,63,50,86,19,25,123,232,16,70,21,103,8,36,165,61,8,19,6,8,26,78,96,10,54,2,3,4,35,10,109,153,60,12,6,0,3,44,55,46,16,5,26,41,5,29,80,69,108,175,109,33,12,0,33,53,3,0,12,5,11,57,71,10,0,58,8,92,112,201

Secondary structure (DSSP, 8-state):
--GGG-SS-SEEEEETTEEEEEETTEEEEE--SSS---EEEEEHHHH-TTS-SS-SEEEE-TTT--EEEEETTEEEEEETTEEEEEEEGGGGT--TT-----EEEE-STTEEEEEETTEEEEEETTTTEE-GGG-EEHHHHSTTS-SS-SEEEEETTEEEEEETTEEEEEE--TT--EEEEEEETTTTSTTPPP-/--GGG-SS-SEEEEETTEEEEEETTEEEEE--STT---EEEEEHHHH-TTS-SS-SEEEE-TTT--EEEEETTEEEEEETTEEEEEEEGGGGT--TT-----EEEE-STTEEEEEETTEEEEEETTTTEE-TT--EEHHHHSTTS-TT--EEEEETTEEEEEETTEEEEEEEETTEEEEEEEEEHHHHSTT----

Foldseek 3Di:
DFPLVDFDFLEWEAQDQWIWTHHQQWIWTFHDDDPTFIHDTDGNCVQAVVDDRGWQYKYQDVPQRWIWTKDFQWIWTHDRSDIDDGDGVVVLADDPPQGIWNEWDADPVQWIWTDGQQKIFIGRNVVSHTHNVRIDGCCVQAPPDDRGFRHWYDDPQWIWTHDGQKTFIWHDDPSHIYGPDMDGCSCPPSVHDDD/DAPLVDFDFLEWEDQPQWIWTHHQQWIWIWHDDPVTFIHDGDGCCVQQVVDDRGWQYKYADPPQRWIWTKDFQFIWIHNHSDIDDRDGCCVLVDDPPQGIWNEKAADPVQWMWTDRQQWIFIGGNVVSHTDDPGIDGCCVQEPPADSGFRHWYDDPNWIWTHDGQKIFIWDDDPSGIYTDDMGGCSCVPSVHDDD

B-factor: mean 27.51, std 12.02, range [7.32, 98.1]

Nearest PDB structures (foldseek):
  1itv-assembly1_B  TM=1.005E+00  e=5.299E-43  Homo sapiens
  4fu4-assembly1_A  TM=8.828E-01  e=7.977E-18  Homo sapiens
  1su3-assembly1_A  TM=8.509E-01  e=6.823E-15  Homo sapiens
  1su3-assembly2_B  TM=8.575E-01  e=3.639E-14  Homo sapiens
  1fbl-assembly1_A-2  TM=8.656E-01  e=9.935E-14  Sus scrofa

GO terms:
  GO:0022617 extracellular matrix disassembly (P, IDA)
  GO:0043388 positive regulation of DNA binding (P, IDA)
  GO:0001934 positive regulation of protein phosphorylation (P, IMP)
  GO:0043066 negative regulation of apoptotic process (P, IMP)
  GO:0045742 positive regulation of epidermal growth factor receptor signaling pathway (P, IMP)
  GO:2001243 negative regulation of intrinsic apoptotic signaling pathway (P, IMP)
  GO:0090200 positive regulation of release of cytochrome c from mitochondria (P, IMP)
  GO:0016477 cell migration (P, IGI)
  GO:0150077 regulation of neuroinflammatory response (P, TAS)
  GO:0071222 cellular response to lipopolysaccharide (P, TAS)
  GO:0004175 endopeptidase activity (F, IDA)
  GO:0006508 proteolysis (P, IDA)
  GO:0016477 cell migration (P, TAS)
  GO:0004222 metalloendopeptidase activity (F, IDA)
  GO:0031012 extracellular matrix (C, IDA)
  GO:0030574 collagen catabolic process (P, IDA)
  GO:0004222 metalloendopeptidase activity (F, EXP)
  GO:0005515 protein binding (F, IPI)
  GO:0004175 endopeptidase activity (F, EXP)
  GO:0004252 serine-type endopeptidase activity (F, EXP)